Protein AF-0000000079811717 (afdb_homodimer)

Organism: NCBI:txid164759

Radius of gyration: 23.42 Å; Cα contacts (8 Å, |Δi|>4): 630; chains: 2; bounding box: 64×70×61 Å

Secondary structure (DSSP, 8-state):
----SS-HHHHHHHHHHHHHHHHHHHHHHHHHHHHHHHHHH--STTHHHHHHHHHHHHHS-HHHHHHHHHHHHSTTSHHHHHHHHTT----TTSHHHHHHHHHHHTHHHHHHHHHHHHHHH-SHHHHHHHHTT--HHHHIIIIIHHHTHHHHHHHHHHHHHHHHT--HHHHHHH-S-TTTT--HHHHHHHHHHTT-HHHHHHHHHHHHHHHHHHHHHHHHHS-----/----SS-HHHHHHHHHHHHHHHHHHHHHHHHHHHHHHHHHH--STTHHHHHHHHHHHHHS-HHHHHHHHHHHHSTTSHHHHHHHHTT----TTSHHHHHHHHHHHTHHHHHHHHHHHHHHH-SHHHHHHHHTT--HHHHIIIIIHHHTHHHHHHHHHHHHHHHHT--HHHHHHH-S-TTTT--HHHHHHHHHHTT-HHHHHHHHHHHHHHHHHHHHHHHHHS-----

pLDDT: mean 93.41, std 10.0, range [29.84, 98.88]

Solvent-accessible surface area (backbone atoms only — not comparable to full-atom values): 22792 Å² total; per-residue (Å²): 131,86,70,59,64,71,44,71,70,51,53,38,9,47,52,49,28,52,49,47,18,48,55,31,29,56,51,39,56,62,62,30,45,63,52,16,51,45,62,47,67,57,84,55,84,56,48,59,61,52,51,48,60,45,45,39,49,80,54,43,26,40,48,44,54,15,48,53,49,39,50,31,25,28,84,89,13,71,53,12,44,49,31,40,73,71,70,67,42,67,31,63,55,28,52,71,30,40,38,53,52,44,42,57,61,38,36,42,43,30,28,49,39,36,20,51,30,51,46,70,58,54,60,59,67,53,50,55,38,42,75,73,66,45,48,73,67,50,36,41,66,70,44,50,48,64,74,23,41,70,20,50,53,50,11,44,52,46,21,26,48,52,47,51,29,48,41,46,36,40,44,61,31,16,41,78,37,81,77,56,32,25,26,47,38,52,46,38,51,49,25,51,76,70,67,34,53,67,41,24,45,52,56,38,49,49,50,50,55,48,37,50,52,51,52,51,52,50,56,71,62,48,72,74,67,80,123,133,87,70,60,65,71,44,73,69,53,53,39,9,48,52,48,28,53,49,47,17,49,54,31,27,54,51,38,55,62,62,30,44,63,51,16,50,45,62,46,66,59,84,54,85,56,48,60,61,54,51,48,60,44,45,40,49,81,54,43,28,40,46,45,56,14,48,55,49,40,51,30,25,28,83,89,14,70,53,13,45,49,31,40,74,72,68,70,40,68,32,63,56,29,52,68,29,39,37,54,51,45,44,58,59,35,35,42,42,32,27,48,40,35,20,50,30,51,46,68,59,54,60,59,66,53,50,53,39,41,75,74,67,44,48,73,68,50,36,41,64,69,44,50,49,64,74,24,43,68,19,49,53,50,12,44,52,45,23,27,48,51,47,51,30,49,43,48,36,41,44,62,31,15,40,77,37,82,77,55,33,26,27,47,40,52,47,36,51,49,25,50,76,69,67,35,53,67,42,24,45,52,54,38,50,51,50,50,55,49,35,50,52,52,52,53,53,50,57,71,64,48,71,74,68,80,122

InterPro domains:
  IPR000515 ABC transporter type 1, transmembrane domain MetI-like [PF00528] (33-218)
  IPR000515 ABC transporter type 1, transmembrane domain MetI-like [PS50928] (14-218)
  IPR000515 ABC transporter type 1, transmembrane domain MetI-like [cd06261] (14-212)
  IPR011867 Molybdenum transport system permease protein ModB [TIGR02141] (15-223)
  IPR035906 MetI-like superfamily [G3DSA:1.10.3720.10] (4-224)
  IPR035906 MetI-like superfamily [SSF161098] (7-221)

Foldseek 3Di:
DCPDLADPLNVLQAVLLQVLLVVLLVVLLVVLLVVLLCLLDPPDPCSVVVVCQLCVLVPDDLQVLLVVLQVQQDPPHVVVVVCVVVVNHGQFQFSVSLSVSLNSNLRNLQNVLSNVLQNVLDCVQLVVVVVVPADPVRCCVPPRCVSSVLSSVRSSLRSSLVSSQDDNSLCSRNNCDGSGRNHLNNVLVVCVVVVVVSSNCVSVVVNVVVVVVSVVVVVVSPDPPDD/DCPDLADPLNVLQAVLLQVLLVVLLVVLLVVLLVVLLCLLDPPDPCSVVVVCQLCVLVPDDLQVLLVVLQVQQDPPHVVVVVCVVVVNHGQFQFSVSLSVSLNSNLRNLQNVLSSVLQNVLDCVQVVVCVVVPADPVRCCVPPRCVSSVLSSVRSSLRSSLVSSQDDNSLCSRNNCDGSGRNHLNNVLVVCVVVVVVSSNCVSVVVNVVVVVVSVVVVVVSPDPPDD

Sequence (454 aa):
MNTPLIGPDDWAAIWLTLQLASVTTVLLLVLCTPLAWWLAHTRSRWRGPVGAVVALPLVLPPTVIGFYLLVSMGPGGAIGQLTEALGLGRLPFTFPGLVVGSLVYSLPFAVQPLQRAFEALGRRPLEVAATLGASPLDRFFSVALPLARPGFVTAAILSFAHTVGEFGVVLMLGGNIPGVTRVVSVQIYDHVEALEYAQAHWLAGGMVAFSFIVLMLLHWLQPRGGRMNTPLIGPDDWAAIWLTLQLASVTTVLLLVLCTPLAWWLAHTRSRWRGPVGAVVALPLVLPPTVIGFYLLVSMGPGGAIGQLTEALGLGRLPFTFPGLVVGSLVYSLPFAVQPLQRAFEALGRRPLEVAATLGASPLDRFFSVALPLARPGFVTAAILSFAHTVGEFGVVLMLGGNIPGVTRVVSVQIYDHVEALEYAQAHWLAGGMVAFSFIVLMLLHWLQPRGGR

Structure (mmCIF, N/CA/C/O backbone):
data_AF-0000000079811717-model_v1
#
loop_
_entity.id
_entity.type
_entity.pdbx_description
1 polymer 'Molybdenum transport system permease'
#
loop_
_atom_site.group_PDB
_atom_site.id
_atom_site.type_symbol
_atom_site.label_atom_id
_atom_site.label_alt_id
_atom_site.label_comp_id
_atom_site.label_asym_id
_atom_site.label_entity_id
_atom_site.label_seq_id
_atom_site.pdbx_PDB_ins_code
_atom_site.Cartn_x
_atom_site.Cartn_y
_atom_site.Cartn_z
_atom_site.occupancy
_atom_site.B_iso_or_equiv
_atom_site.auth_seq_id
_atom_site.auth_comp_id
_atom_site.auth_asym_id
_atom_site.auth_atom_id
_atom_site.pdbx_PDB_model_num
ATOM 1 N N . MET A 1 1 ? 3.408 -37.969 9.5 1 40.22 1 MET A N 1
ATOM 2 C CA . MET A 1 1 ? 4.754 -37.406 9.586 1 40.22 1 MET A CA 1
ATOM 3 C C . MET A 1 1 ? 4.715 -35.969 10.086 1 40.22 1 MET A C 1
ATOM 5 O O . MET A 1 1 ? 3.875 -35.188 9.656 1 40.22 1 MET A O 1
ATOM 9 N N . ASN A 1 2 ? 5.09 -35.531 11.289 1 49.97 2 ASN A N 1
ATOM 10 C CA . ASN A 1 2 ? 5.062 -34.344 12.133 1 49.97 2 ASN A CA 1
ATOM 11 C C . ASN A 1 2 ? 5.688 -33.156 11.438 1 49.97 2 ASN A C 1
ATOM 13 O O . ASN A 1 2 ? 6.898 -32.938 11.523 1 49.97 2 ASN A O 1
ATOM 17 N N . THR A 1 3 ? 5.23 -32.844 10.25 1 64.38 3 THR A N 1
ATOM 18 C CA . THR A 1 3 ? 5.836 -31.719 9.547 1 64.38 3 THR A CA 1
ATOM 19 C C . THR A 1 3 ? 5.93 -30.5 10.461 1 64.38 3 THR A C 1
ATOM 21 O O . THR A 1 3 ? 4.938 -30.094 11.062 1 64.38 3 THR A O 1
ATOM 24 N N . PRO A 1 4 ? 7.141 -30.234 10.852 1 74.25 4 PRO A N 1
ATOM 25 C CA . PRO A 1 4 ? 7.328 -29.062 11.711 1 74.25 4 PRO A CA 1
ATOM 26 C C . PRO A 1 4 ? 6.527 -27.859 11.25 1 74.25 4 PRO A C 1
ATOM 28 O O . PRO A 1 4 ? 6.301 -27.672 10.047 1 74.25 4 PRO A O 1
ATOM 31 N N . LEU A 1 5 ? 5.98 -27.188 12.195 1 83.06 5 LEU A N 1
ATOM 32 C CA . LEU A 1 5 ? 5.184 -26 11.938 1 83.06 5 LEU A CA 1
ATOM 33 C C . LEU A 1 5 ? 6.012 -24.938 11.211 1 83.06 5 LEU A C 1
ATOM 35 O O . LEU A 1 5 ? 5.5 -24.234 10.344 1 83.06 5 LEU A O 1
ATOM 39 N N . ILE A 1 6 ? 7.293 -24.953 11.477 1 89.56 6 ILE A N 1
ATOM 40 C CA . ILE A 1 6 ? 8.234 -24.094 10.766 1 89.56 6 ILE A CA 1
ATOM 41 C C . ILE A 1 6 ? 9.375 -24.938 10.195 1 89.56 6 ILE A C 1
ATOM 43 O O . ILE A 1 6 ? 10.203 -25.469 10.945 1 89.56 6 ILE A O 1
ATOM 47 N N . GLY A 1 7 ? 9.445 -25.156 8.914 1 92.38 7 GLY A N 1
ATOM 48 C CA . GLY A 1 7 ? 10.445 -25.984 8.25 1 92.38 7 GLY A CA 1
ATOM 49 C C . GLY A 1 7 ? 11.625 -25.188 7.723 1 92.38 7 GLY A C 1
ATOM 50 O O . GLY A 1 7 ? 11.695 -23.969 7.926 1 92.38 7 GLY A O 1
ATOM 51 N N . PRO A 1 8 ? 12.547 -25.844 7.168 1 93.06 8 PRO A N 1
ATOM 52 C CA . PRO A 1 8 ? 13.75 -25.188 6.641 1 93.06 8 PRO A CA 1
ATOM 53 C C . PRO A 1 8 ? 13.43 -24.141 5.586 1 93.06 8 PRO A C 1
ATOM 55 O O . PRO A 1 8 ? 14.07 -23.078 5.551 1 93.06 8 PRO A O 1
ATOM 58 N N . ASP A 1 9 ? 12.477 -24.391 4.734 1 94.88 9 ASP A N 1
ATOM 59 C CA . ASP A 1 9 ? 12.086 -23.438 3.703 1 94.88 9 ASP A CA 1
ATOM 60 C C . ASP A 1 9 ? 11.484 -22.172 4.324 1 94.88 9 ASP A C 1
ATOM 62 O O . ASP A 1 9 ? 11.672 -21.078 3.797 1 94.88 9 ASP A O 1
ATOM 66 N N . ASP A 1 10 ? 10.789 -22.406 5.406 1 96.81 10 ASP A N 1
ATOM 67 C CA . ASP A 1 10 ? 10.211 -21.266 6.117 1 96.81 10 ASP A CA 1
ATOM 68 C C . ASP A 1 10 ? 11.297 -20.391 6.738 1 96.81 10 ASP A C 1
ATOM 70 O O . ASP A 1 10 ? 11.242 -19.156 6.648 1 96.81 10 ASP A O 1
ATOM 74 N N . TRP A 1 11 ? 12.266 -21.031 7.344 1 96.75 11 TRP A N 1
ATOM 75 C CA . TRP A 1 11 ? 13.375 -20.281 7.93 1 96.75 11 TRP A CA 1
ATOM 76 C C . TRP A 1 11 ? 14.156 -19.531 6.855 1 96.75 11 TRP A C 1
ATOM 78 O O . TRP A 1 11 ? 14.594 -18.391 7.074 1 96.75 11 TRP A O 1
ATOM 88 N N . ALA A 1 12 ? 14.359 -20.156 5.723 1 97.56 12 ALA A N 1
ATOM 89 C CA . ALA A 1 12 ? 15.031 -19.516 4.602 1 97.56 12 ALA A CA 1
ATOM 90 C C . ALA A 1 12 ? 14.258 -18.281 4.145 1 97.56 12 ALA A C 1
ATOM 92 O O . ALA A 1 12 ? 14.852 -17.234 3.854 1 97.56 12 ALA A O 1
ATOM 93 N N . ALA A 1 13 ? 12.953 -18.375 4.039 1 97.94 13 ALA A N 1
ATOM 94 C CA . ALA A 1 13 ? 12.109 -17.25 3.637 1 97.94 13 ALA A CA 1
ATOM 95 C C . ALA A 1 13 ? 12.195 -16.109 4.641 1 97.94 13 ALA A C 1
ATOM 97 O O . ALA A 1 13 ? 12.242 -14.938 4.254 1 97.94 13 ALA A O 1
ATOM 98 N N . ILE A 1 14 ? 12.211 -16.469 5.93 1 97.81 14 ILE A N 1
ATOM 99 C CA . ILE A 1 14 ? 12.312 -15.469 6.984 1 97.81 14 ILE A CA 1
ATOM 100 C C . ILE A 1 14 ? 13.648 -14.734 6.863 1 97.81 14 ILE A C 1
ATOM 102 O O . ILE A 1 14 ? 13.68 -13.5 6.859 1 97.81 14 ILE A O 1
ATOM 106 N N . TRP A 1 15 ? 14.68 -15.477 6.707 1 97.94 15 TRP A N 1
ATOM 107 C CA . TRP A 1 15 ? 16.016 -14.883 6.598 1 97.94 15 TRP A CA 1
ATOM 108 C C . TRP A 1 15 ? 16.109 -14 5.359 1 97.94 15 TRP A C 1
ATOM 110 O O . TRP A 1 15 ? 16.656 -12.891 5.422 1 97.94 15 TRP A O 1
ATOM 120 N N . LEU A 1 16 ? 15.648 -14.484 4.25 1 98.19 16 LEU A N 1
ATOM 121 C CA . LEU A 1 16 ? 15.688 -13.727 3.008 1 98.19 16 LEU A CA 1
ATOM 122 C C . LEU A 1 16 ? 14.883 -12.438 3.137 1 98.19 16 LEU A C 1
ATOM 124 O O . LEU A 1 16 ? 15.297 -11.391 2.631 1 98.19 16 LEU A O 1
ATOM 128 N N . THR A 1 17 ? 13.711 -12.484 3.775 1 98.31 17 THR A N 1
ATOM 129 C CA . THR A 1 17 ? 12.883 -11.305 3.992 1 98.31 17 THR A CA 1
ATOM 130 C C . THR A 1 17 ? 13.633 -10.266 4.816 1 98.31 17 THR A C 1
ATOM 132 O O . THR A 1 17 ? 13.633 -9.078 4.473 1 98.31 17 THR A O 1
ATOM 135 N N . LEU A 1 18 ? 14.266 -10.719 5.887 1 98.12 18 LEU A N 1
ATOM 136 C CA . LEU A 1 18 ? 15.016 -9.812 6.742 1 98.12 18 LEU A CA 1
ATOM 137 C C . LEU A 1 18 ? 16.188 -9.203 5.988 1 98.12 18 LEU A C 1
ATOM 139 O O . LEU A 1 18 ? 16.484 -8.016 6.141 1 98.12 18 LEU A O 1
ATOM 143 N N . GLN A 1 19 ? 16.828 -9.977 5.191 1 98.69 19 GLN A N 1
ATOM 144 C CA . GLN A 1 19 ? 17.938 -9.484 4.383 1 98.69 19 GLN A CA 1
ATOM 145 C C . GLN A 1 19 ? 17.469 -8.438 3.373 1 98.69 19 GLN A C 1
ATOM 147 O O . GLN A 1 19 ? 18.078 -7.379 3.234 1 98.69 19 GLN A O 1
ATOM 152 N N . LEU A 1 20 ? 16.422 -8.766 2.684 1 98.56 20 LEU A N 1
ATOM 153 C CA . LEU A 1 20 ? 15.867 -7.855 1.686 1 98.56 20 LEU A CA 1
ATOM 154 C C . LEU A 1 20 ? 15.461 -6.531 2.326 1 98.56 20 LEU A C 1
ATOM 156 O O . LEU A 1 20 ? 15.812 -5.461 1.829 1 98.56 20 LEU A O 1
ATOM 160 N N . ALA A 1 21 ? 14.711 -6.633 3.42 1 98.62 21 ALA A N 1
ATOM 161 C CA . ALA A 1 21 ? 14.219 -5.438 4.098 1 98.62 21 ALA A CA 1
ATOM 162 C C . ALA A 1 21 ? 15.375 -4.594 4.629 1 98.62 21 ALA A C 1
ATOM 164 O O . ALA A 1 21 ? 15.344 -3.365 4.543 1 98.62 21 ALA A O 1
ATOM 165 N N . SER A 1 22 ? 16.391 -5.25 5.184 1 98.75 22 SER A N 1
ATOM 166 C CA . SER A 1 22 ? 17.531 -4.539 5.746 1 98.75 22 SER A CA 1
ATOM 167 C C . SER A 1 22 ? 18.344 -3.85 4.66 1 98.75 22 SER A C 1
ATOM 169 O O . SER A 1 22 ? 18.641 -2.658 4.762 1 98.75 22 SER A O 1
ATOM 171 N N . VAL A 1 23 ? 18.688 -4.594 3.623 1 98.81 23 VAL A N 1
ATOM 172 C CA . VAL A 1 23 ? 19.484 -4.043 2.529 1 98.81 23 VAL A CA 1
ATOM 173 C C . VAL A 1 23 ? 18.719 -2.896 1.865 1 98.81 23 VAL A C 1
ATOM 175 O O . VAL A 1 23 ? 19.297 -1.829 1.621 1 98.81 23 VAL A O 1
ATOM 178 N N . THR A 1 24 ? 17.453 -3.09 1.603 1 98.81 24 THR A N 1
ATOM 179 C CA . THR A 1 24 ? 16.625 -2.066 0.969 1 98.81 24 THR A CA 1
ATOM 180 C C . THR A 1 24 ? 16.562 -0.814 1.837 1 98.81 24 THR A C 1
ATOM 182 O O . THR A 1 24 ? 16.703 0.303 1.338 1 98.81 24 THR A O 1
ATOM 185 N N . THR A 1 25 ? 16.344 -1.007 3.115 1 98.81 25 THR A N 1
ATOM 186 C CA . THR A 1 25 ? 16.219 0.123 4.031 1 98.81 25 THR A CA 1
ATOM 187 C C . THR A 1 25 ? 17.516 0.938 4.062 1 98.81 25 THR A C 1
ATOM 189 O O . THR A 1 25 ? 17.484 2.164 3.936 1 98.81 25 THR A O 1
ATOM 192 N N . VAL A 1 26 ? 18.641 0.298 4.172 1 98.81 26 VAL A N 1
ATOM 193 C CA . VAL A 1 26 ? 19.922 0.982 4.23 1 98.81 26 VAL A CA 1
ATOM 194 C C . VAL A 1 26 ? 20.172 1.746 2.932 1 98.81 26 VAL A C 1
ATOM 196 O O . VAL A 1 26 ? 20.531 2.922 2.955 1 98.81 26 VAL A O 1
ATOM 199 N N . LEU A 1 27 ? 19.906 1.134 1.838 1 98.81 27 LEU A N 1
ATOM 200 C CA . LEU A 1 27 ? 20.125 1.774 0.545 1 98.81 27 LEU A CA 1
ATOM 201 C C . LEU A 1 27 ? 19.172 2.953 0.358 1 98.81 27 LEU A C 1
ATOM 203 O O . LEU A 1 27 ? 19.562 3.992 -0.177 1 98.81 27 LEU A O 1
ATOM 207 N N . LEU A 1 28 ? 17.953 2.793 0.777 1 98.88 28 LEU A N 1
ATOM 208 C CA . LEU A 1 28 ? 16.984 3.879 0.669 1 98.88 28 LEU A CA 1
ATOM 209 C C . LEU A 1 28 ? 17.422 5.078 1.504 1 98.88 28 LEU A C 1
ATOM 211 O O . LEU A 1 28 ? 17.328 6.223 1.052 1 98.88 28 LEU A O 1
ATOM 215 N N . LEU A 1 29 ? 17.844 4.809 2.732 1 98.62 29 LEU A N 1
ATOM 216 C CA . LEU A 1 29 ? 18.266 5.91 3.59 1 98.62 29 LEU A CA 1
ATOM 217 C C . LEU A 1 29 ? 19.422 6.68 2.961 1 98.62 29 LEU A C 1
ATOM 219 O O . LEU A 1 29 ? 19.453 7.91 3.014 1 98.62 29 LEU A O 1
ATOM 223 N N . VAL A 1 30 ? 20.297 6.004 2.322 1 98.31 30 VAL A N 1
ATOM 224 C CA . VAL A 1 30 ? 21.469 6.629 1.705 1 98.31 30 VAL A CA 1
ATOM 225 C C . VAL A 1 30 ? 21.047 7.367 0.436 1 98.31 30 VAL A C 1
ATOM 227 O O . VAL A 1 30 ? 21.391 8.539 0.249 1 98.31 30 VAL A O 1
ATOM 230 N N . LEU A 1 31 ? 20.266 6.773 -0.381 1 98.31 31 LEU A N 1
ATOM 231 C CA . LEU A 1 31 ? 19.922 7.316 -1.692 1 98.31 31 LEU A CA 1
ATOM 232 C C . LEU A 1 31 ? 18.875 8.414 -1.571 1 98.31 31 LEU A C 1
ATOM 234 O O . LEU A 1 31 ? 18.891 9.383 -2.336 1 98.31 31 LEU A O 1
ATOM 238 N N . CYS A 1 32 ? 18 8.258 -0.639 1 98.62 32 CYS A N 1
ATOM 239 C CA . CYS A 1 32 ? 16.859 9.164 -0.56 1 98.62 32 CYS A CA 1
ATOM 240 C C . CYS A 1 32 ? 17.203 10.398 0.265 1 98.62 32 CYS A C 1
ATOM 242 O O . CYS A 1 32 ? 16.484 11.406 0.214 1 98.62 32 CYS A O 1
ATOM 244 N N . THR A 1 33 ? 18.297 10.352 1.049 1 98.31 33 THR A N 1
ATOM 245 C CA . THR A 1 33 ? 18.656 11.484 1.893 1 98.31 33 THR A CA 1
ATOM 246 C C . THR A 1 33 ? 18.969 12.719 1.044 1 98.31 33 THR A C 1
ATOM 248 O O . THR A 1 33 ? 18.375 13.781 1.245 1 98.31 33 THR A O 1
ATOM 251 N N . PRO A 1 34 ? 19.875 12.617 0.034 1 97.25 34 PRO A N 1
ATOM 252 C CA . PRO A 1 34 ? 20.109 13.812 -0.785 1 97.25 34 PRO A CA 1
ATOM 253 C C . PRO A 1 34 ? 18.875 14.258 -1.547 1 97.25 34 PRO A C 1
ATOM 255 O O . PRO A 1 34 ? 18.656 15.453 -1.736 1 97.25 34 PRO A O 1
ATOM 258 N N . LEU A 1 35 ? 18.094 13.328 -1.995 1 98.31 35 LEU A N 1
ATOM 259 C CA . LEU A 1 35 ? 16.859 13.656 -2.719 1 98.31 35 LEU A CA 1
ATOM 260 C C . LEU A 1 35 ? 15.875 14.383 -1.812 1 98.31 35 LEU A C 1
ATOM 262 O O . LEU A 1 35 ? 15.289 15.391 -2.209 1 98.31 35 LEU A O 1
ATOM 266 N N . ALA A 1 36 ? 15.68 13.828 -0.646 1 98.44 36 ALA A N 1
ATOM 267 C CA . ALA A 1 36 ? 14.781 14.453 0.321 1 98.44 36 ALA A CA 1
ATOM 268 C C . ALA A 1 36 ? 15.266 15.852 0.696 1 98.44 36 ALA A C 1
ATOM 270 O O . ALA A 1 36 ? 14.461 16.766 0.853 1 98.44 36 ALA A O 1
ATOM 271 N N . TRP A 1 37 ? 16.562 15.984 0.889 1 97.31 37 TRP A N 1
ATOM 272 C CA . TRP A 1 37 ? 17.172 17.281 1.171 1 97.31 37 TRP A CA 1
ATOM 273 C C . TRP A 1 37 ? 16.875 18.281 0.049 1 97.31 37 TRP A C 1
ATOM 275 O O . TRP A 1 37 ? 16.453 19.406 0.304 1 97.31 37 TRP A O 1
ATOM 285 N N . TRP A 1 38 ? 17.094 17.828 -1.147 1 97.19 38 TRP A N 1
ATOM 286 C CA . TRP A 1 38 ? 16.844 18.656 -2.314 1 97.19 38 TRP A CA 1
ATOM 287 C C . TRP A 1 38 ? 15.375 19.047 -2.4 1 97.19 38 TRP A C 1
ATOM 289 O O . TRP A 1 38 ? 15.047 20.234 -2.602 1 97.19 38 TRP A O 1
ATOM 299 N N . LEU A 1 39 ? 14.5 18.156 -2.197 1 97.31 39 LEU A N 1
ATOM 300 C CA . LEU A 1 39 ? 13.07 18.422 -2.273 1 97.31 39 LEU A CA 1
ATOM 301 C C . LEU A 1 39 ? 12.625 19.359 -1.163 1 97.31 39 LEU A C 1
ATOM 303 O O . LEU A 1 39 ? 11.688 20.141 -1.345 1 97.31 39 LEU A O 1
ATOM 307 N N . ALA A 1 40 ? 13.273 19.297 -0.079 1 96.5 40 ALA A N 1
ATOM 308 C CA . ALA A 1 40 ? 12.906 20.125 1.072 1 96.5 40 ALA A CA 1
ATOM 309 C C . ALA A 1 40 ? 13.32 21.578 0.869 1 96.5 40 ALA A C 1
ATOM 311 O O . ALA A 1 40 ? 12.727 22.484 1.449 1 96.5 40 ALA A O 1
ATOM 312 N N . HIS A 1 41 ? 14.352 21.812 -0.01 1 94.19 41 HIS A N 1
ATOM 313 C CA . HIS A 1 41 ? 14.938 23.141 0.006 1 94.19 41 HIS A CA 1
ATOM 314 C C . HIS A 1 41 ? 14.945 23.766 -1.389 1 94.19 41 HIS A C 1
ATOM 316 O O . HIS A 1 41 ? 15.164 24.969 -1.539 1 94.19 41 HIS A O 1
ATOM 322 N N . THR A 1 42 ? 14.633 22.953 -2.354 1 95.38 42 THR A N 1
ATOM 323 C CA . THR A 1 42 ? 14.797 23.453 -3.717 1 95.38 42 THR A CA 1
ATOM 324 C C . THR A 1 42 ? 13.68 24.422 -4.078 1 95.38 42 THR A C 1
ATOM 326 O O . THR A 1 42 ? 12.555 24.281 -3.605 1 95.38 42 THR A O 1
ATOM 329 N N . ARG A 1 43 ? 13.977 25.406 -4.902 1 94.06 43 ARG A N 1
ATOM 330 C CA . ARG A 1 43 ? 13.016 26.328 -5.492 1 94.06 43 ARG A CA 1
ATOM 331 C C . ARG A 1 43 ? 12.805 26.031 -6.973 1 94.06 43 ARG A C 1
ATOM 333 O O . ARG A 1 43 ? 12.141 26.781 -7.68 1 94.06 43 ARG A O 1
ATOM 340 N N . SER A 1 44 ? 13.359 25 -7.336 1 96.25 44 SER A N 1
ATOM 341 C CA . SER A 1 44 ? 13.297 24.609 -8.742 1 96.25 44 SER A CA 1
ATOM 342 C C . SER A 1 44 ? 11.875 24.219 -9.141 1 96.25 44 SER A C 1
ATOM 344 O O . SER A 1 44 ? 11.117 23.688 -8.336 1 96.25 44 SER A O 1
ATOM 346 N N . ARG A 1 45 ? 11.539 24.5 -10.375 1 95.81 45 ARG A N 1
ATOM 347 C CA . ARG A 1 45 ? 10.25 24.109 -10.922 1 95.81 45 ARG A CA 1
ATOM 348 C C . ARG A 1 45 ? 10.133 22.594 -10.992 1 95.81 45 ARG A C 1
ATOM 350 O O . ARG A 1 45 ? 9.031 22.047 -11.141 1 95.81 45 ARG A O 1
ATOM 357 N N . TRP A 1 46 ? 11.188 21.828 -10.797 1 96.44 46 TRP A N 1
ATOM 358 C CA . TRP A 1 46 ? 11.203 20.375 -10.898 1 96.44 46 TRP A CA 1
ATOM 359 C C . TRP A 1 46 ? 10.789 19.734 -9.578 1 96.44 46 TRP A C 1
ATOM 361 O O . TRP A 1 46 ? 10.633 18.5 -9.5 1 96.44 46 TRP A O 1
ATOM 371 N N . ARG A 1 47 ? 10.602 20.484 -8.594 1 96.25 47 ARG A N 1
ATOM 372 C CA . ARG A 1 47 ? 10.203 19.969 -7.297 1 96.25 47 ARG A CA 1
ATOM 373 C C . ARG A 1 47 ? 8.906 19.172 -7.402 1 96.25 47 ARG A C 1
ATOM 375 O O . ARG A 1 47 ? 8.812 18.047 -6.887 1 96.25 47 ARG A O 1
ATOM 382 N N . GLY A 1 48 ? 7.965 19.734 -8.117 1 92.31 48 GLY A N 1
ATOM 383 C CA . GLY A 1 48 ? 6.676 19.094 -8.305 1 92.31 48 GLY A CA 1
ATOM 384 C C . GLY A 1 48 ? 6.766 17.766 -9.031 1 92.31 48 GLY A C 1
ATOM 385 O O . GLY A 1 48 ? 6.43 16.719 -8.469 1 92.31 48 GLY A O 1
ATOM 386 N N . PRO A 1 49 ? 7.301 17.797 -10.227 1 93.62 49 PRO A N 1
ATOM 387 C CA . PRO A 1 49 ? 7.434 16.562 -11.016 1 93.62 49 PRO A CA 1
ATOM 388 C C . PRO A 1 49 ? 8.234 15.484 -10.289 1 93.62 49 PRO A C 1
ATOM 390 O O . PRO A 1 49 ? 7.848 14.312 -10.297 1 93.62 49 PRO A O 1
ATOM 393 N N . VAL A 1 50 ? 9.289 15.805 -9.672 1 96.44 50 VAL A N 1
ATOM 394 C CA . VAL A 1 50 ? 10.102 14.828 -8.953 1 96.44 50 VAL A CA 1
ATOM 395 C C . VAL A 1 50 ? 9.328 14.281 -7.758 1 96.44 50 VAL A C 1
ATOM 397 O O . VAL A 1 50 ? 9.344 13.078 -7.496 1 96.44 50 VAL A O 1
ATOM 400 N N . GLY A 1 51 ? 8.656 15.164 -7.082 1 94.12 51 GLY A N 1
ATOM 401 C CA . GLY A 1 51 ? 7.785 14.719 -6.004 1 94.12 51 GLY A CA 1
ATOM 402 C C . GLY A 1 51 ? 6.719 13.742 -6.457 1 94.12 51 GLY A C 1
ATOM 403 O O . GLY A 1 51 ? 6.43 12.766 -5.762 1 94.12 51 GLY A O 1
ATOM 404 N N . ALA A 1 52 ? 6.188 13.992 -7.621 1 89.94 52 ALA A N 1
ATOM 405 C CA . ALA A 1 52 ? 5.156 13.125 -8.188 1 89.94 52 ALA A CA 1
ATOM 406 C C . ALA A 1 52 ? 5.715 11.742 -8.5 1 89.94 52 ALA A C 1
ATOM 408 O O . ALA A 1 52 ? 5.059 10.727 -8.242 1 89.94 52 ALA A O 1
ATOM 409 N N . VAL A 1 53 ? 6.879 11.688 -9.023 1 93.31 53 VAL A N 1
ATOM 410 C CA . VAL A 1 53 ? 7.516 10.422 -9.352 1 93.31 53 VAL A CA 1
ATOM 411 C C . VAL A 1 53 ? 7.766 9.617 -8.07 1 93.31 53 VAL A C 1
ATOM 413 O O . VAL A 1 53 ? 7.539 8.406 -8.039 1 93.31 53 VAL A O 1
ATOM 416 N N . VAL A 1 54 ? 8.164 10.297 -7.031 1 95.31 54 VAL A N 1
ATOM 417 C CA . VAL A 1 54 ? 8.422 9.656 -5.742 1 95.31 54 VAL A CA 1
ATOM 418 C C . VAL A 1 54 ? 7.125 9.062 -5.195 1 95.31 54 VAL A C 1
ATOM 420 O O . VAL A 1 54 ? 7.129 7.984 -4.594 1 95.31 54 VAL A O 1
ATOM 423 N N . ALA A 1 55 ? 6.02 9.672 -5.504 1 91.56 55 ALA A N 1
ATOM 424 C CA . ALA A 1 55 ? 4.73 9.273 -4.941 1 91.56 55 ALA A CA 1
ATOM 425 C C . ALA A 1 55 ? 4.047 8.234 -5.824 1 91.56 55 ALA A C 1
ATOM 427 O O . ALA A 1 55 ? 3.068 7.605 -5.41 1 91.56 55 ALA A O 1
ATOM 428 N N . LEU A 1 56 ? 4.539 7.969 -6.965 1 91.31 56 LEU A N 1
ATOM 429 C CA . LEU A 1 56 ? 3.908 7.113 -7.965 1 91.31 56 LEU A CA 1
ATOM 430 C C . LEU A 1 56 ? 3.656 5.715 -7.406 1 91.31 56 LEU A C 1
ATOM 432 O O . LEU A 1 56 ? 2.6 5.129 -7.648 1 91.31 56 LEU A O 1
ATOM 436 N N . PRO A 1 57 ? 4.582 5.137 -6.664 1 93.62 57 PRO A N 1
ATOM 437 C CA . PRO A 1 57 ? 4.375 3.777 -6.156 1 93.62 57 PRO A CA 1
ATOM 438 C C . PRO A 1 57 ? 3.164 3.676 -5.23 1 93.62 57 PRO A C 1
ATOM 440 O O . PRO A 1 57 ? 2.611 2.588 -5.043 1 93.62 57 PRO A O 1
ATOM 443 N N . LEU A 1 58 ? 2.762 4.812 -4.66 1 89.94 58 LEU A N 1
ATOM 444 C CA . LEU A 1 58 ? 1.608 4.809 -3.766 1 89.94 58 LEU A CA 1
ATOM 445 C C . LEU A 1 58 ? 0.321 4.547 -4.543 1 89.94 58 LEU A C 1
ATOM 447 O O . LEU A 1 58 ? -0.667 4.078 -3.973 1 89.94 58 LEU A O 1
ATOM 451 N N . VAL A 1 59 ? 0.322 4.871 -5.812 1 88.81 59 VAL A N 1
ATOM 452 C CA . VAL A 1 59 ? -0.919 4.82 -6.578 1 88.81 59 VAL A CA 1
ATOM 453 C C . VAL A 1 59 ? -0.833 3.715 -7.629 1 88.81 59 VAL A C 1
ATOM 455 O O . VAL A 1 59 ? -1.855 3.178 -8.062 1 88.81 59 VAL A O 1
ATOM 458 N N . LEU A 1 60 ? 0.355 3.355 -7.969 1 93.44 60 LEU A N 1
ATOM 459 C CA . LEU A 1 60 ? 0.548 2.33 -8.984 1 93.44 60 LEU A CA 1
ATOM 460 C C . LEU A 1 60 ? 0.372 0.936 -8.398 1 93.44 60 LEU A C 1
ATOM 462 O O . LEU A 1 60 ? 0.946 0.624 -7.348 1 93.44 60 LEU A O 1
ATOM 466 N N . PRO A 1 61 ? -0.426 0.091 -9.07 1 94.44 61 PRO A N 1
ATOM 467 C CA . PRO A 1 61 ? -0.491 -1.302 -8.625 1 94.44 61 PRO A CA 1
ATOM 468 C C . PRO A 1 61 ? 0.879 -1.974 -8.586 1 94.44 61 PRO A C 1
ATOM 470 O O . PRO A 1 61 ? 1.714 -1.732 -9.461 1 94.44 61 PRO A O 1
ATOM 473 N N . PRO A 1 62 ? 1.068 -2.777 -7.582 1 96.06 62 PRO A N 1
ATOM 474 C CA . PRO A 1 62 ? 2.354 -3.473 -7.484 1 96.06 62 PRO A CA 1
ATOM 475 C C . PRO A 1 62 ? 2.658 -4.324 -8.719 1 96.06 62 PRO A C 1
ATOM 477 O O . PRO A 1 62 ? 3.818 -4.445 -9.117 1 96.06 62 PRO A O 1
ATOM 480 N N . THR A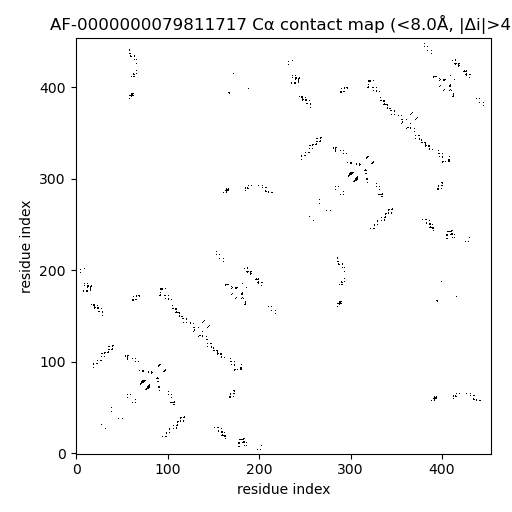 1 63 ? 1.666 -4.883 -9.297 1 96.38 63 THR A N 1
ATOM 481 C CA . THR A 1 63 ? 1.869 -5.738 -10.461 1 96.38 63 THR A CA 1
ATOM 482 C C . THR A 1 63 ? 2.33 -4.918 -11.664 1 96.38 63 THR A C 1
ATOM 484 O O . THR A 1 63 ? 3.094 -5.41 -12.5 1 96.38 63 THR A O 1
ATOM 487 N N . VAL A 1 64 ? 1.874 -3.686 -11.734 1 97.19 64 VAL A N 1
ATOM 488 C CA . VAL A 1 64 ? 2.309 -2.797 -12.805 1 97.19 64 VAL A CA 1
ATOM 489 C C . VAL A 1 64 ? 3.773 -2.42 -12.602 1 97.19 64 VAL A C 1
ATOM 491 O O . VAL A 1 64 ? 4.574 -2.482 -13.539 1 97.19 64 VAL A O 1
ATOM 494 N N . ILE A 1 65 ? 4.117 -2.082 -11.398 1 97 65 ILE A N 1
ATOM 495 C CA . ILE A 1 65 ? 5.504 -1.763 -11.07 1 97 65 ILE A CA 1
ATOM 496 C C . ILE A 1 65 ? 6.395 -2.973 -11.352 1 97 65 ILE A C 1
ATOM 498 O O . ILE A 1 65 ? 7.426 -2.85 -12.016 1 97 65 ILE A O 1
ATOM 502 N N . GLY A 1 66 ? 5.969 -4.098 -10.906 1 97.38 66 GLY A N 1
ATOM 503 C CA . GLY A 1 66 ? 6.727 -5.32 -11.133 1 97.38 66 GLY A CA 1
ATOM 504 C C . GLY A 1 66 ? 6.926 -5.629 -12.602 1 97.38 66 GLY A C 1
ATOM 505 O O . GLY A 1 66 ? 8.016 -6.02 -13.016 1 97.38 66 GLY A O 1
ATOM 506 N N . PHE A 1 67 ? 5.93 -5.438 -13.391 1 97.56 67 PHE A N 1
ATOM 507 C CA . PHE A 1 67 ? 5.988 -5.746 -14.82 1 97.56 67 PHE A CA 1
ATOM 508 C C . PHE A 1 67 ? 6.988 -4.844 -15.523 1 97.56 67 PHE A C 1
ATOM 510 O O . PHE A 1 67 ? 7.848 -5.324 -16.266 1 97.56 67 PHE A O 1
ATOM 517 N N . TYR A 1 68 ? 6.898 -3.605 -15.312 1 96.75 68 TYR A N 1
ATOM 518 C CA . TYR A 1 68 ? 7.766 -2.688 -16.047 1 96.75 68 TYR A CA 1
ATOM 519 C C . TYR A 1 68 ? 9.211 -2.822 -15.578 1 96.75 68 TYR A C 1
ATOM 521 O O . TYR A 1 68 ? 10.141 -2.652 -16.375 1 96.75 68 TYR A O 1
ATOM 529 N N . LEU A 1 69 ? 9.398 -3.129 -14.352 1 97 69 LEU A N 1
ATOM 530 C CA . LEU A 1 69 ? 10.758 -3.418 -13.898 1 97 69 LEU A CA 1
ATOM 531 C C . LEU A 1 69 ? 11.281 -4.699 -14.547 1 97 69 LEU A C 1
ATOM 533 O O . LEU A 1 69 ? 12.445 -4.766 -14.938 1 97 69 LEU A O 1
ATOM 537 N N . LEU A 1 70 ? 10.398 -5.711 -14.602 1 96.5 70 LEU A N 1
ATOM 538 C CA . LEU A 1 70 ? 10.773 -6.969 -15.234 1 96.5 70 LEU A CA 1
ATOM 539 C C . LEU A 1 70 ? 11.227 -6.742 -16.672 1 96.5 70 LEU A C 1
ATOM 541 O O . LEU A 1 70 ? 12.289 -7.227 -17.078 1 96.5 70 LEU A O 1
ATOM 545 N N . VAL A 1 71 ? 10.508 -5.973 -17.391 1 95.19 71 VAL A N 1
ATOM 546 C CA . VAL A 1 71 ? 10.805 -5.734 -18.797 1 95.19 71 VAL A CA 1
ATOM 547 C C . VAL A 1 71 ? 12.039 -4.844 -18.922 1 95.19 71 VAL A C 1
ATOM 549 O O . VAL A 1 71 ? 12.898 -5.078 -19.781 1 95.19 71 VAL A O 1
ATOM 552 N N . SER A 1 72 ? 12.195 -3.857 -18.078 1 95.81 72 SER A N 1
ATOM 553 C CA . SER A 1 72 ? 13.328 -2.934 -18.156 1 95.81 72 SER A CA 1
ATOM 554 C C . SER A 1 72 ? 14.625 -3.617 -17.75 1 95.81 72 SER A C 1
ATOM 556 O O . SER A 1 72 ? 15.703 -3.268 -18.25 1 95.81 72 SER A O 1
ATOM 558 N N . MET A 1 73 ? 14.531 -4.559 -16.906 1 96.06 73 MET A N 1
ATOM 559 C CA . MET A 1 73 ? 15.711 -5.242 -16.391 1 96.06 73 MET A CA 1
ATOM 560 C C . MET A 1 73 ? 16.016 -6.496 -17.203 1 96.06 73 MET A C 1
ATOM 562 O O . MET A 1 73 ? 17.016 -7.168 -16.969 1 96.06 73 MET A O 1
ATOM 566 N N . GLY A 1 74 ? 15.148 -6.824 -18.109 1 92.44 74 GLY A N 1
ATOM 567 C CA . GLY A 1 74 ? 15.344 -7.961 -19 1 92.44 74 GLY A CA 1
ATOM 568 C C . GLY A 1 74 ? 16.344 -7.691 -20.109 1 92.44 74 GLY A C 1
ATOM 569 O O . GLY A 1 74 ? 16.938 -6.613 -20.156 1 92.44 74 GLY A O 1
ATOM 570 N N . PRO A 1 75 ? 16.547 -8.633 -20.953 1 88.75 75 PRO A N 1
ATOM 571 C CA . PRO A 1 75 ? 17.562 -8.523 -22 1 88.75 75 PRO A CA 1
ATOM 572 C C . PRO A 1 75 ? 17.297 -7.371 -22.969 1 88.75 75 PRO A C 1
ATOM 574 O O . PRO A 1 75 ? 18.234 -6.766 -23.484 1 88.75 75 PRO A O 1
ATOM 577 N N . GLY A 1 76 ? 16.172 -7.07 -23.25 1 89.56 76 GLY A N 1
ATOM 578 C CA . GLY A 1 76 ? 15.82 -6.004 -24.172 1 89.56 76 GLY A CA 1
ATOM 579 C C . GLY A 1 76 ? 15.641 -4.66 -23.5 1 89.56 76 GLY A C 1
ATOM 580 O O . GLY A 1 76 ? 15.453 -3.639 -24.156 1 89.56 76 GLY A O 1
ATOM 581 N N . GLY A 1 77 ? 15.789 -4.637 -22.219 1 92.94 77 GLY A N 1
ATOM 582 C CA . GLY A 1 77 ? 15.516 -3.414 -21.484 1 92.94 77 GLY A CA 1
ATOM 583 C C . GLY A 1 77 ? 16.766 -2.59 -21.219 1 92.94 77 GLY A C 1
ATOM 584 O O . GLY A 1 77 ? 17.875 -3.111 -21.25 1 92.94 77 GLY A O 1
ATOM 585 N N . ALA A 1 78 ? 16.609 -1.335 -20.984 1 92.88 78 ALA A N 1
ATOM 586 C CA . ALA A 1 78 ? 17.703 -0.395 -20.766 1 92.88 78 ALA A CA 1
ATOM 587 C C . ALA A 1 78 ? 18.516 -0.763 -19.531 1 92.88 78 ALA A C 1
ATOM 589 O O . ALA A 1 78 ? 19.75 -0.774 -19.562 1 92.88 78 ALA A O 1
ATOM 590 N N . ILE A 1 79 ? 17.891 -1.142 -18.516 1 92.81 79 ILE A N 1
ATOM 591 C CA . ILE A 1 79 ? 18.562 -1.473 -17.266 1 92.81 79 ILE A CA 1
ATOM 592 C C . ILE A 1 79 ? 19.297 -2.809 -17.406 1 92.81 79 ILE A C 1
ATOM 594 O O . ILE A 1 79 ? 20.422 -2.963 -16.953 1 92.81 79 ILE A O 1
ATOM 598 N N . GLY A 1 80 ? 18.594 -3.736 -18.062 1 92.69 80 GLY A N 1
ATOM 599 C CA . GLY A 1 80 ? 19.219 -5.027 -18.297 1 92.69 80 GLY A CA 1
ATOM 600 C C . GLY A 1 80 ? 20.484 -4.938 -19.125 1 92.69 80 GLY A C 1
ATOM 601 O O . GLY A 1 80 ? 21.5 -5.574 -18.797 1 92.69 80 GLY A O 1
ATOM 602 N N . GLN A 1 81 ? 20.422 -4.137 -20.125 1 93.25 81 GLN A N 1
ATOM 603 C CA . GLN A 1 81 ? 21.594 -3.947 -20.969 1 93.25 81 GLN A CA 1
ATOM 604 C C . GLN A 1 81 ? 22.734 -3.273 -20.203 1 93.25 81 GLN A C 1
ATOM 606 O O . GLN A 1 81 ? 23.891 -3.637 -20.359 1 93.25 81 GLN A O 1
ATOM 611 N N . LEU A 1 82 ? 22.375 -2.387 -19.391 1 92.44 82 LEU A N 1
ATOM 612 C CA . LEU A 1 82 ? 23.359 -1.686 -18.578 1 92.44 82 LEU A CA 1
ATOM 613 C C . LEU A 1 82 ? 24.031 -2.633 -17.578 1 92.44 82 LEU A C 1
ATOM 615 O O . LEU A 1 82 ? 25.25 -2.639 -17.438 1 92.44 82 LEU A O 1
ATOM 619 N N . THR A 1 83 ? 23.234 -3.396 -16.922 1 92.25 83 THR A N 1
ATOM 620 C CA . THR A 1 83 ? 23.781 -4.309 -15.922 1 92.25 83 THR A CA 1
ATOM 621 C C . THR A 1 83 ? 24.625 -5.391 -16.578 1 92.25 83 THR A C 1
ATOM 623 O O . THR A 1 83 ? 25.641 -5.812 -16.031 1 92.25 83 THR A O 1
ATOM 626 N N . GLU A 1 84 ? 24.203 -5.828 -17.672 1 91.25 84 GLU A N 1
ATOM 627 C CA . GLU A 1 84 ? 25 -6.797 -18.422 1 91.25 84 GLU A CA 1
ATOM 628 C C . GLU A 1 84 ? 26.328 -6.199 -18.844 1 91.25 84 GLU A C 1
ATOM 630 O O . GLU A 1 84 ? 27.375 -6.859 -18.75 1 91.25 84 GLU A O 1
ATOM 635 N N . ALA A 1 85 ? 26.297 -5.008 -19.328 1 93.25 85 ALA A N 1
ATOM 636 C CA . ALA A 1 85 ? 27.516 -4.324 -19.766 1 93.25 85 ALA A CA 1
ATOM 637 C C . ALA A 1 85 ? 28.484 -4.137 -18.609 1 93.25 85 ALA A C 1
ATOM 639 O O . ALA A 1 85 ? 29.703 -4.168 -18.797 1 93.25 85 ALA A O 1
ATOM 640 N N . LEU A 1 86 ? 27.953 -4.02 -17.5 1 93.31 86 LEU A N 1
ATOM 641 C CA . LEU A 1 86 ? 28.781 -3.807 -16.312 1 93.31 86 LEU A CA 1
ATOM 642 C C . LEU A 1 86 ? 29.219 -5.137 -15.711 1 93.31 86 LEU A C 1
ATOM 644 O O . LEU A 1 86 ? 29.906 -5.16 -14.688 1 93.31 86 LEU A O 1
ATOM 648 N N . GLY A 1 87 ? 28.734 -6.219 -16.203 1 91.06 87 GLY A N 1
ATOM 649 C CA . GLY A 1 87 ? 29.125 -7.551 -15.766 1 91.06 87 GLY A CA 1
ATOM 650 C C . GLY A 1 87 ? 28.312 -8.047 -14.586 1 91.06 87 GLY A C 1
ATOM 651 O O . GLY A 1 87 ? 28.688 -9.016 -13.93 1 91.06 87 GLY A O 1
ATOM 652 N N . LEU A 1 88 ? 27.203 -7.445 -14.344 1 89.75 88 LEU A N 1
ATOM 653 C CA . LEU A 1 88 ? 26.375 -7.797 -13.195 1 89.75 88 LEU A CA 1
ATOM 654 C C . LEU A 1 88 ? 25.312 -8.812 -13.578 1 89.75 88 LEU A C 1
ATOM 656 O O . LEU A 1 88 ? 24.656 -9.391 -12.711 1 89.75 88 LEU A O 1
ATOM 660 N N . GLY A 1 89 ? 25.188 -9.055 -14.875 1 90.44 89 GLY A N 1
ATOM 661 C CA . GLY A 1 89 ? 24.188 -9.984 -15.359 1 90.44 89 GLY A CA 1
ATOM 662 C C . GLY A 1 89 ? 22.781 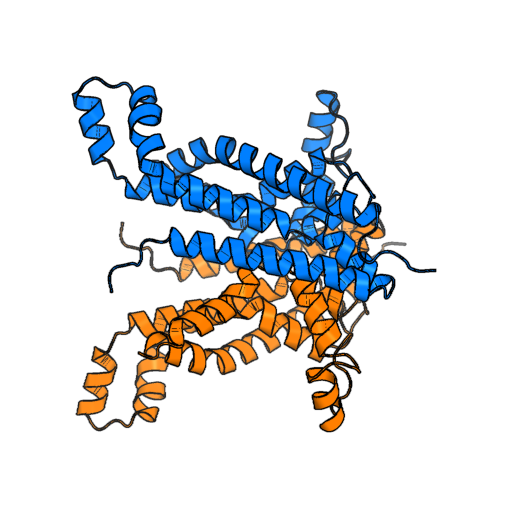-9.414 -15.312 1 90.44 89 GLY A C 1
ATOM 663 O O . GLY A 1 89 ? 22.594 -8.203 -15.188 1 90.44 89 GLY A O 1
ATOM 664 N N . ARG A 1 90 ? 21.844 -10.398 -15.539 1 90.81 90 ARG A N 1
ATOM 665 C CA . ARG A 1 90 ? 20.438 -9.977 -15.523 1 90.81 90 ARG A CA 1
ATOM 666 C C . ARG A 1 90 ? 19.875 -10.008 -14.109 1 90.81 90 ARG A C 1
ATOM 668 O O . ARG A 1 90 ? 20.188 -10.906 -13.328 1 90.81 90 ARG A O 1
ATOM 675 N N . LEU A 1 91 ? 19 -9.109 -13.836 1 94.38 91 LEU A N 1
ATOM 676 C CA . LEU A 1 91 ? 18.578 -8.867 -12.461 1 94.38 91 LEU A CA 1
ATOM 677 C C . LEU A 1 91 ? 17.297 -9.633 -12.141 1 94.38 91 LEU A C 1
ATOM 679 O O . LEU A 1 91 ? 17.109 -10.109 -11.016 1 94.38 91 LEU A O 1
ATOM 683 N N . PRO A 1 92 ? 16.391 -9.898 -13.102 1 94.38 92 PRO A N 1
ATOM 684 C CA . PRO A 1 92 ? 15.172 -10.633 -12.758 1 94.38 92 PRO A CA 1
ATOM 685 C C . PRO A 1 92 ? 15.461 -12.023 -12.195 1 94.38 92 PRO A C 1
ATOM 687 O O . PRO A 1 92 ? 16.406 -12.688 -12.633 1 94.38 92 PRO A O 1
ATOM 690 N N . PHE A 1 93 ? 14.711 -12.375 -11.125 1 95.88 93 PHE A N 1
ATOM 691 C CA . PHE A 1 93 ? 14.75 -13.688 -10.484 1 95.88 93 PHE A CA 1
ATOM 692 C C . PHE A 1 93 ? 16 -13.836 -9.633 1 95.88 93 PHE A C 1
ATOM 694 O O . PHE A 1 93 ? 16.438 -14.961 -9.352 1 95.88 93 PHE A O 1
ATOM 701 N N . THR A 1 94 ? 16.578 -12.711 -9.336 1 96.94 94 THR A N 1
ATOM 702 C CA . THR A 1 94 ? 17.719 -12.695 -8.43 1 96.94 94 THR A CA 1
ATOM 703 C C . THR A 1 94 ? 17.438 -11.805 -7.219 1 96.94 94 THR A C 1
ATOM 705 O O . THR A 1 94 ? 16.516 -10.992 -7.242 1 96.94 94 THR A O 1
ATOM 708 N N . PHE A 1 95 ? 18.25 -12.016 -6.195 1 97.69 95 PHE A N 1
ATOM 709 C CA . PHE A 1 95 ? 18.109 -11.195 -4.992 1 97.69 95 PHE A CA 1
ATOM 710 C C . PHE A 1 95 ? 18.375 -9.727 -5.301 1 97.69 95 PHE A C 1
ATOM 712 O O . PHE A 1 95 ? 17.609 -8.859 -4.906 1 97.69 95 PHE A O 1
ATOM 719 N N . PRO A 1 96 ? 19.391 -9.344 -6.086 1 97 96 PRO A N 1
ATOM 720 C CA . PRO A 1 96 ? 19.594 -7.93 -6.418 1 97 96 PRO A CA 1
ATOM 721 C C . PRO A 1 96 ? 18.406 -7.336 -7.188 1 97 96 PRO A C 1
ATOM 723 O O . PRO A 1 96 ? 18.094 -6.156 -7.027 1 97 96 PRO A O 1
ATOM 726 N N . GLY A 1 97 ? 17.844 -8.203 -8.062 1 96.69 97 GLY A N 1
ATOM 727 C CA . GLY A 1 97 ? 16.656 -7.75 -8.742 1 96.69 97 GLY A CA 1
ATOM 728 C C . GLY A 1 97 ? 15.523 -7.395 -7.797 1 96.69 97 GLY A C 1
ATOM 729 O O . GLY A 1 97 ? 14.812 -6.406 -8.008 1 96.69 97 GLY A O 1
ATOM 730 N N . LEU A 1 98 ? 15.367 -8.141 -6.707 1 97.75 98 LEU A N 1
ATOM 731 C CA . LEU A 1 98 ? 14.367 -7.852 -5.68 1 97.75 98 LEU A CA 1
ATOM 732 C C . LEU A 1 98 ? 14.68 -6.539 -4.973 1 97.75 98 LEU A C 1
ATOM 734 O O . LEU A 1 98 ? 13.773 -5.773 -4.641 1 97.75 98 LEU A O 1
ATOM 738 N N . VAL A 1 99 ? 15.945 -6.398 -4.719 1 98.12 99 VAL A N 1
ATOM 739 C CA . VAL A 1 99 ? 16.359 -5.18 -4.031 1 98.12 99 VAL A CA 1
ATOM 740 C C . VAL A 1 99 ? 15.977 -3.959 -4.863 1 98.12 99 VAL A C 1
ATOM 742 O O . VAL A 1 99 ? 15.406 -3 -4.344 1 98.12 99 VAL A O 1
ATOM 745 N N . VAL A 1 100 ? 16.203 -4.016 -6.152 1 97.5 100 VAL A N 1
ATOM 746 C CA . VAL A 1 100 ? 15.867 -2.904 -7.035 1 97.5 100 VAL A CA 1
ATOM 747 C C . VAL A 1 100 ? 14.359 -2.668 -7.012 1 97.5 100 VAL A C 1
ATOM 749 O O . VAL A 1 100 ? 13.906 -1.527 -6.887 1 97.5 100 VAL A O 1
ATOM 752 N N . GLY A 1 101 ? 13.609 -3.77 -7.188 1 97.88 101 GLY A N 1
ATOM 753 C CA . GLY A 1 101 ? 12.164 -3.646 -7.113 1 97.88 101 GLY A CA 1
ATOM 754 C C . GLY A 1 101 ? 11.68 -3.041 -5.805 1 97.88 101 GLY A C 1
ATOM 755 O O . GLY A 1 101 ? 10.797 -2.184 -5.805 1 97.88 101 GLY A O 1
ATOM 756 N N . SER A 1 102 ? 12.258 -3.43 -4.684 1 98.25 102 SER A N 1
ATOM 757 C CA . SER A 1 102 ? 11.875 -2.951 -3.361 1 98.25 102 SER A CA 1
ATOM 758 C C . SER A 1 102 ? 12.266 -1.488 -3.168 1 98.25 102 SER A C 1
ATOM 760 O O . SER A 1 102 ? 11.57 -0.74 -2.48 1 98.25 102 SER A O 1
ATOM 762 N N . LEU A 1 103 ? 13.414 -1.067 -3.756 1 98.44 103 LEU A N 1
ATOM 763 C CA . LEU A 1 103 ? 13.805 0.335 -3.699 1 98.44 103 LEU A CA 1
ATOM 764 C C . LEU A 1 103 ? 12.758 1.225 -4.352 1 98.44 103 LEU A C 1
ATOM 766 O O . LEU A 1 103 ? 12.367 2.254 -3.791 1 98.44 103 LEU A O 1
ATOM 770 N N . VAL A 1 104 ? 12.305 0.75 -5.488 1 97.75 104 VAL A N 1
ATOM 771 C CA . VAL A 1 104 ? 11.328 1.535 -6.238 1 97.75 104 VAL A CA 1
ATOM 772 C C . VAL A 1 104 ? 9.992 1.553 -5.488 1 97.75 104 VAL A C 1
ATOM 774 O O . VAL A 1 104 ? 9.414 2.617 -5.273 1 97.75 104 VAL A O 1
ATOM 777 N N . TYR A 1 105 ? 9.578 0.428 -5.086 1 97.44 105 TYR A N 1
ATOM 778 C CA . TYR A 1 105 ? 8.266 0.275 -4.473 1 97.44 105 TYR A CA 1
ATOM 779 C C . TYR A 1 105 ? 8.203 0.989 -3.129 1 97.44 105 TYR A C 1
ATOM 781 O O . TYR A 1 105 ? 7.16 1.522 -2.75 1 97.44 105 TYR A O 1
ATOM 789 N N . SER A 1 106 ? 9.289 1.1 -2.359 1 98 106 SER A N 1
ATOM 790 C CA . SER A 1 106 ? 9.312 1.637 -1.002 1 98 106 SER A CA 1
ATOM 791 C C . SER A 1 106 ? 9.828 3.072 -0.983 1 98 106 SER A C 1
ATOM 793 O O . SER A 1 106 ? 9.984 3.666 0.085 1 98 106 SER A O 1
ATOM 795 N N . LEU A 1 107 ? 10 3.646 -2.109 1 98.25 107 LEU A N 1
ATOM 796 C CA . LEU A 1 107 ? 10.617 4.957 -2.271 1 98.25 107 LEU A CA 1
ATOM 797 C C . LEU A 1 107 ? 9.883 6.016 -1.458 1 98.25 107 LEU A C 1
ATOM 799 O O . LEU A 1 107 ? 10.492 6.754 -0.688 1 98.25 107 LEU A O 1
ATOM 803 N N . PRO A 1 108 ? 8.57 6.105 -1.552 1 97.25 108 PRO A N 1
ATOM 804 C CA . PRO A 1 108 ? 7.863 7.164 -0.827 1 97.25 108 PRO A CA 1
ATOM 805 C C . PRO A 1 108 ? 8.008 7.035 0.688 1 97.25 108 PRO A C 1
ATOM 807 O O . PRO A 1 108 ? 7.988 8.039 1.401 1 97.25 108 PRO A O 1
ATOM 810 N N . PHE A 1 109 ? 8.219 5.863 1.192 1 97.25 109 PHE A N 1
ATOM 811 C CA . PHE A 1 109 ? 8.227 5.613 2.629 1 97.25 109 PHE A CA 1
ATOM 812 C C . PHE A 1 109 ? 9.562 6.016 3.24 1 97.25 109 PHE A C 1
ATOM 814 O O . PHE A 1 109 ? 9.672 6.168 4.457 1 97.25 109 PHE A O 1
ATOM 821 N N . ALA A 1 110 ? 10.523 6.18 2.422 1 98.5 110 ALA A N 1
ATOM 822 C CA . ALA A 1 110 ? 11.805 6.711 2.877 1 98.5 110 ALA A CA 1
ATOM 823 C C . ALA A 1 110 ? 11.898 8.211 2.625 1 98.5 110 ALA A C 1
ATOM 825 O O . ALA A 1 110 ? 12.25 8.977 3.523 1 98.5 110 ALA A O 1
ATOM 826 N N . VAL A 1 111 ? 11.461 8.664 1.473 1 98.62 111 VAL A N 1
ATOM 827 C CA . VAL A 1 111 ? 11.664 10.047 1.053 1 98.62 111 VAL A CA 1
ATOM 828 C C . VAL A 1 111 ? 10.758 10.969 1.865 1 98.62 111 VAL A C 1
ATOM 830 O O . VAL A 1 111 ? 11.195 12.031 2.324 1 98.62 111 VAL A O 1
ATOM 833 N N . GLN A 1 112 ? 9.57 10.539 2.066 1 96.81 112 GLN A N 1
ATOM 834 C CA . GLN A 1 112 ? 8.578 11.461 2.621 1 96.81 112 GLN A CA 1
ATOM 835 C C . GLN A 1 112 ? 8.906 11.805 4.07 1 96.81 112 GLN A C 1
ATOM 837 O O . GLN A 1 112 ? 8.984 12.984 4.43 1 96.81 112 GLN A O 1
ATOM 842 N N . PRO A 1 113 ? 9.164 10.844 4.895 1 96.62 113 PRO A N 1
ATOM 843 C CA . PRO A 1 113 ? 9.523 11.211 6.262 1 96.62 113 PRO A CA 1
ATOM 844 C C . PRO A 1 113 ? 10.82 12.023 6.332 1 96.62 113 PRO A C 1
ATOM 846 O O . PRO A 1 113 ? 10.953 12.922 7.168 1 96.62 113 PRO A O 1
ATOM 849 N N . LEU A 1 114 ? 11.758 11.773 5.508 1 98.25 114 LEU A N 1
ATOM 850 C CA . LEU A 1 114 ? 13.008 12.523 5.484 1 98.25 114 LEU A CA 1
ATOM 851 C C . LEU A 1 114 ? 12.773 13.953 5.027 1 98.25 114 LEU A C 1
ATOM 853 O O . LEU A 1 114 ? 13.305 14.898 5.621 1 98.25 114 LEU A O 1
ATOM 857 N N . GLN A 1 115 ? 12.031 14.07 3.963 1 97.94 115 GLN A N 1
ATOM 858 C CA . GLN A 1 115 ? 11.703 15.398 3.451 1 97.94 115 GLN A CA 1
ATOM 859 C C . GLN A 1 115 ? 11 16.234 4.512 1 97.94 115 GLN A C 1
ATOM 861 O O . GLN A 1 115 ? 11.336 17.406 4.715 1 97.94 115 GLN A O 1
ATOM 866 N N . ARG A 1 116 ? 10.055 15.617 5.199 1 96.25 116 ARG A N 1
ATOM 867 C CA . ARG A 1 116 ? 9.312 16.312 6.242 1 96.25 116 ARG A CA 1
ATOM 868 C C . ARG A 1 116 ? 10.234 16.734 7.387 1 96.25 116 ARG A C 1
ATOM 870 O O . ARG A 1 116 ? 10.094 17.812 7.945 1 96.25 116 ARG A O 1
ATOM 877 N N . ALA A 1 117 ? 11.078 15.906 7.785 1 96.44 117 ALA A N 1
ATOM 878 C CA . ALA A 1 117 ? 12.031 16.203 8.852 1 96.44 117 ALA A CA 1
ATOM 879 C C . ALA A 1 117 ? 12.922 17.391 8.477 1 96.44 117 ALA A C 1
ATOM 881 O O . ALA A 1 117 ? 13.164 18.266 9.297 1 96.44 117 ALA A O 1
ATOM 882 N N . PHE A 1 118 ? 13.367 17.438 7.25 1 97.19 118 PHE A N 1
ATOM 883 C CA . PHE A 1 118 ? 14.219 18.531 6.797 1 97.19 118 PHE A CA 1
ATOM 884 C C . PHE A 1 118 ? 13.43 19.828 6.703 1 97.19 118 PHE A C 1
ATOM 886 O O . PHE A 1 118 ? 13.945 20.906 7.027 1 97.19 118 PHE A O 1
ATOM 893 N N . GLU A 1 119 ? 12.242 19.703 6.258 1 96.38 119 GLU A N 1
ATOM 894 C CA . GLU A 1 119 ? 11.391 20.891 6.176 1 96.38 119 GLU A CA 1
ATOM 895 C C . GLU A 1 119 ? 11.086 21.453 7.562 1 96.38 119 GLU A C 1
ATOM 897 O O . GLU A 1 119 ? 11.039 22.672 7.75 1 96.38 119 GLU A O 1
ATOM 902 N N . ALA A 1 120 ? 10.938 20.578 8.445 1 94.5 120 ALA A N 1
ATOM 903 C CA . ALA A 1 120 ? 10.586 20.984 9.805 1 94.5 120 ALA A CA 1
ATOM 904 C C . ALA A 1 120 ? 11.742 21.703 10.484 1 94.5 120 ALA A C 1
ATOM 906 O O . ALA A 1 120 ? 11.531 22.484 11.414 1 94.5 120 ALA A O 1
ATOM 907 N N . LEU A 1 121 ? 12.883 21.469 10.102 1 93.69 121 LEU A N 1
ATOM 908 C CA . LEU A 1 121 ? 14.07 22.094 10.672 1 93.69 121 LEU A CA 1
ATOM 909 C C . LEU A 1 121 ? 14.07 23.609 10.406 1 93.69 121 LEU A C 1
ATOM 911 O O . LEU A 1 121 ? 14.609 24.375 11.195 1 93.69 121 LEU A O 1
ATOM 915 N N . GLY A 1 122 ? 13.461 23.969 9.297 1 90.81 122 GLY A N 1
ATOM 916 C CA . GLY A 1 122 ? 13.547 25.359 8.891 1 90.81 122 GLY A CA 1
ATOM 917 C C . GLY A 1 122 ? 14.93 25.766 8.422 1 90.81 122 GLY A C 1
ATOM 918 O O . GLY A 1 122 ? 15.82 24.906 8.305 1 90.81 122 GLY A O 1
ATOM 919 N N . ARG A 1 123 ? 15.102 27.047 8.266 1 91.19 123 ARG A N 1
ATOM 920 C CA . ARG A 1 123 ? 16.359 27.547 7.73 1 91.19 123 ARG A CA 1
ATOM 921 C C . ARG A 1 123 ? 17.234 28.125 8.844 1 91.19 123 ARG A C 1
ATOM 923 O O . ARG A 1 123 ? 18.453 28.281 8.672 1 91.19 123 ARG A O 1
ATOM 930 N N . ARG A 1 124 ? 16.641 28.312 9.906 1 93.44 124 ARG A N 1
ATOM 931 C CA . ARG A 1 124 ? 17.281 29.078 10.953 1 93.44 124 ARG A CA 1
ATOM 932 C C . ARG A 1 124 ? 18.531 28.359 11.477 1 93.44 124 ARG A C 1
ATOM 934 O O . ARG A 1 124 ? 19.609 28.938 11.539 1 93.44 124 ARG A O 1
ATOM 941 N N . PRO A 1 125 ? 18.406 27.109 11.852 1 94.69 125 PRO A N 1
ATOM 942 C CA . PRO A 1 125 ? 19.594 26.422 12.352 1 94.69 125 PRO A CA 1
ATOM 943 C C . PRO A 1 125 ? 20.75 26.422 11.344 1 94.69 125 PRO A C 1
ATOM 945 O O . PRO A 1 125 ? 21.906 26.547 11.719 1 94.69 125 PRO A O 1
ATOM 948 N N . LEU A 1 126 ? 20.469 26.328 10.141 1 94.25 126 LEU A N 1
ATOM 949 C CA . LEU A 1 126 ? 21.484 26.312 9.102 1 94.25 126 LEU A CA 1
ATOM 950 C C . LEU A 1 126 ? 22.078 27.703 8.883 1 94.25 126 LEU A C 1
ATOM 952 O O . LEU A 1 126 ? 23.266 27.828 8.625 1 94.25 126 LEU A O 1
ATOM 956 N N . GLU A 1 127 ? 21.266 28.672 8.977 1 94.94 127 GLU A N 1
ATOM 957 C CA . GLU A 1 127 ? 21.719 30.062 8.852 1 94.94 127 GLU A CA 1
ATOM 958 C C . GLU A 1 127 ? 22.656 30.422 9.992 1 94.94 127 GLU A C 1
ATOM 960 O O . GLU A 1 127 ? 23.688 31.094 9.773 1 94.94 127 GLU A O 1
ATOM 965 N N . VAL A 1 128 ? 22.266 29.969 11.141 1 95.94 128 VAL A N 1
ATOM 966 C CA . VAL A 1 128 ? 23.109 30.234 12.305 1 95.94 128 VAL A CA 1
ATOM 967 C C . VAL A 1 128 ? 24.469 29.547 12.117 1 95.94 128 VAL A C 1
ATOM 969 O O . VAL A 1 128 ? 25.516 30.172 12.367 1 95.94 128 VAL A O 1
ATOM 972 N N . ALA A 1 129 ? 24.469 28.406 11.664 1 96.06 129 ALA A N 1
ATOM 973 C CA . ALA A 1 129 ? 25.703 27.688 11.422 1 96.06 129 ALA A CA 1
ATOM 974 C C . ALA A 1 129 ? 26.547 28.375 10.344 1 96.06 129 ALA A C 1
ATOM 976 O O . ALA A 1 129 ? 27.766 28.422 10.438 1 96.06 129 ALA A O 1
ATOM 977 N N . ALA A 1 130 ? 25.938 28.922 9.391 1 94.88 130 ALA A N 1
ATOM 978 C CA . ALA A 1 130 ? 26.625 29.641 8.32 1 94.88 130 ALA A CA 1
ATOM 979 C C . ALA A 1 130 ? 27.312 30.891 8.859 1 94.88 130 ALA A C 1
ATOM 981 O O . ALA A 1 130 ? 28.422 31.219 8.438 1 94.88 130 ALA A O 1
ATOM 982 N N . THR A 1 131 ? 26.609 31.516 9.719 1 96.38 131 THR A N 1
ATOM 983 C CA . THR A 1 131 ? 27.172 32.719 10.297 1 96.38 131 THR A CA 1
ATOM 984 C C . THR A 1 131 ? 28.406 32.406 11.125 1 96.38 131 THR A C 1
ATOM 986 O O . THR A 1 131 ? 29.312 33.25 11.25 1 96.38 131 THR A O 1
ATOM 989 N N . LEU A 1 132 ? 28.484 31.203 11.602 1 96.12 132 LEU A N 1
ATOM 990 C CA . LEU A 1 132 ? 29.609 30.75 12.406 1 96.12 132 LEU A CA 1
ATOM 991 C C . LEU A 1 132 ? 30.719 30.203 11.516 1 96.12 132 LEU A C 1
ATOM 993 O O . LEU A 1 132 ? 31.734 29.703 12.016 1 96.12 132 LEU A O 1
ATOM 997 N N . GLY A 1 133 ? 30.547 30.219 10.172 1 95.62 133 GLY A N 1
ATOM 998 C CA . GLY A 1 133 ? 31.594 29.875 9.219 1 95.62 133 GLY A CA 1
ATOM 999 C C . GLY A 1 133 ? 31.5 28.453 8.711 1 95.62 133 GLY A C 1
ATOM 1000 O O . GLY A 1 133 ? 32.406 27.969 8.023 1 95.62 133 GLY A O 1
ATOM 1001 N N . ALA A 1 134 ? 30.406 27.828 9.031 1 95.81 134 ALA A N 1
ATOM 1002 C CA . ALA A 1 134 ? 30.266 26.438 8.594 1 95.81 134 ALA A CA 1
ATOM 1003 C C . ALA A 1 134 ? 29.984 26.359 7.094 1 95.81 134 ALA A C 1
ATOM 1005 O O . ALA A 1 134 ? 29.188 27.141 6.562 1 95.81 134 ALA A O 1
ATOM 1006 N N . SER A 1 135 ? 30.703 25.469 6.43 1 96.94 135 SER A N 1
ATOM 1007 C CA . SER A 1 135 ? 30.469 25.219 5.012 1 96.94 135 SER A CA 1
ATOM 1008 C C . SER A 1 135 ? 29.156 24.469 4.797 1 96.94 135 SER A C 1
ATOM 1010 O O . SER A 1 135 ? 28.578 23.922 5.746 1 96.94 135 SER A O 1
ATOM 1012 N N . PRO A 1 136 ? 28.672 24.469 3.568 1 94.31 136 PRO A N 1
ATOM 1013 C CA . PRO A 1 136 ? 27.406 23.781 3.293 1 94.31 136 PRO A CA 1
ATOM 1014 C C . PRO A 1 136 ? 27.453 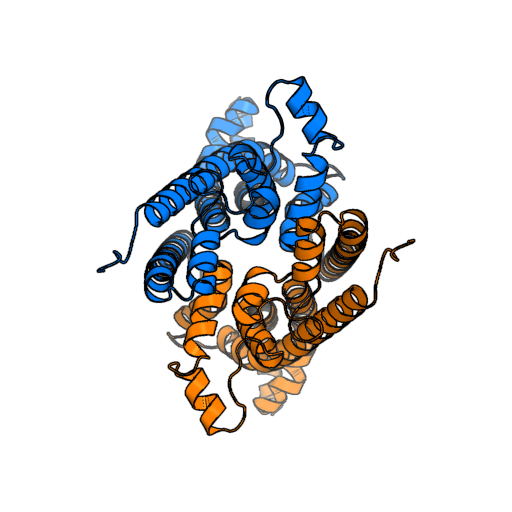22.312 3.668 1 94.31 136 PRO A C 1
ATOM 1016 O O . PRO A 1 136 ? 26.484 21.781 4.238 1 94.31 136 PRO A O 1
ATOM 1019 N N . LEU A 1 137 ? 28.438 21.688 3.365 1 96.06 137 LEU A N 1
ATOM 1020 C CA . LEU A 1 137 ? 28.562 20.266 3.678 1 96.06 137 LEU A CA 1
ATOM 1021 C C . LEU A 1 137 ? 28.656 20.047 5.184 1 96.06 137 LEU A C 1
ATOM 1023 O O . LEU A 1 137 ? 28.109 19.062 5.707 1 96.06 137 LEU A O 1
ATOM 1027 N N . ASP A 1 138 ? 29.344 20.938 5.844 1 95.62 138 ASP A N 1
ATOM 1028 C CA . ASP A 1 138 ? 29.453 20.844 7.297 1 95.62 138 ASP A CA 1
ATOM 1029 C C . ASP A 1 138 ? 28.094 21.062 7.961 1 95.62 138 ASP A C 1
ATOM 1031 O O . ASP A 1 138 ? 27.75 20.359 8.914 1 95.62 138 ASP A O 1
ATOM 1035 N N . ARG A 1 139 ? 27.391 21.984 7.469 1 95.88 139 ARG A N 1
ATOM 1036 C CA . ARG A 1 139 ? 26.062 22.266 7.996 1 95.88 139 ARG A CA 1
ATOM 1037 C C . ARG A 1 139 ? 25.141 21.062 7.816 1 95.88 139 ARG A C 1
ATOM 1039 O O . ARG A 1 139 ? 24.328 20.75 8.695 1 95.88 139 ARG A O 1
ATOM 1046 N N . PHE A 1 140 ? 25.297 20.422 6.688 1 96.19 140 PHE A N 1
ATOM 1047 C CA . PHE A 1 140 ? 24.469 19.25 6.418 1 96.19 140 PHE A CA 1
ATOM 1048 C C . PHE A 1 140 ? 24.781 18.141 7.398 1 96.19 140 PHE A C 1
ATOM 1050 O O . PHE A 1 140 ? 23.875 17.578 8.023 1 96.19 140 PHE A O 1
ATOM 1057 N N . PHE A 1 141 ? 25.984 17.828 7.605 1 96.19 141 PHE A N 1
ATOM 1058 C CA . PHE A 1 141 ? 26.375 16.656 8.391 1 96.19 141 PHE A CA 1
ATOM 1059 C C . PHE A 1 141 ? 26.344 16.984 9.883 1 96.19 141 PHE A C 1
ATOM 1061 O O . PHE A 1 141 ? 26.031 16.109 10.695 1 96.19 141 PHE A O 1
ATOM 1068 N N . SER A 1 142 ? 26.547 18.25 10.258 1 95.94 142 SER A N 1
ATOM 1069 C CA . SER A 1 142 ? 26.719 18.562 11.672 1 95.94 142 SER A CA 1
ATOM 1070 C C . SER A 1 142 ? 25.438 19.156 12.258 1 95.94 142 SER A C 1
ATOM 1072 O O . SER A 1 142 ? 25.25 19.141 13.477 1 95.94 142 SER A O 1
ATOM 1074 N N . VAL A 1 143 ? 24.594 19.688 11.43 1 96.06 143 VAL A N 1
ATOM 1075 C CA . VAL A 1 143 ? 23.391 20.344 11.93 1 96.06 143 VAL A CA 1
ATOM 1076 C C . VAL A 1 143 ? 22.156 19.641 11.398 1 96.06 143 VAL A C 1
ATOM 1078 O O . VAL A 1 143 ? 21.406 19.016 12.156 1 96.06 143 VAL A O 1
ATOM 1081 N N . ALA A 1 144 ? 22 19.547 10.109 1 96.25 144 ALA A N 1
ATOM 1082 C CA . ALA A 1 144 ? 20.781 19.047 9.492 1 96.25 144 ALA A CA 1
ATOM 1083 C C . ALA A 1 144 ? 20.578 17.562 9.82 1 96.25 144 ALA A C 1
ATOM 1085 O O . ALA A 1 144 ? 19.5 17.172 10.266 1 96.25 144 ALA A O 1
ATOM 1086 N N . LEU A 1 145 ? 21.562 16.75 9.633 1 96.75 145 LEU A N 1
ATOM 1087 C CA . LEU A 1 145 ? 21.438 15.312 9.781 1 96.75 145 LEU A CA 1
ATOM 1088 C C . LEU A 1 145 ? 21.125 14.938 11.227 1 96.75 145 LEU A C 1
ATOM 1090 O O . LEU A 1 145 ? 20.203 14.172 11.492 1 96.75 145 LEU A O 1
ATOM 1094 N N . PRO A 1 146 ? 21.875 15.508 12.164 1 96.38 146 PRO A N 1
ATOM 1095 C CA . PRO A 1 146 ? 21.578 15.164 13.555 1 96.38 146 PRO A CA 1
ATOM 1096 C C . PRO A 1 146 ? 20.203 15.633 13.992 1 96.38 146 PRO A C 1
ATOM 1098 O O . PRO A 1 146 ? 19.516 14.938 14.742 1 96.38 146 PRO A O 1
ATOM 1101 N N . LEU A 1 147 ? 19.797 16.797 13.547 1 95.44 147 LEU A N 1
ATOM 1102 C CA . LEU A 1 147 ? 18.5 17.344 13.953 1 95.44 147 LEU A CA 1
ATOM 1103 C C . LEU A 1 147 ? 17.359 16.594 13.273 1 95.44 147 LEU A C 1
ATOM 1105 O O . LEU A 1 147 ? 16.234 16.594 13.766 1 95.44 147 LEU A O 1
ATOM 1109 N N . ALA A 1 148 ? 17.641 15.898 12.211 1 96.81 148 ALA A N 1
ATOM 1110 C CA . ALA A 1 148 ? 16.609 15.195 11.453 1 96.81 148 ALA A CA 1
ATOM 1111 C C . ALA A 1 148 ? 16.531 13.727 11.867 1 96.81 148 ALA A C 1
ATOM 1113 O O . ALA A 1 148 ? 15.844 12.922 11.234 1 96.81 148 ALA A O 1
ATOM 1114 N N . ARG A 1 149 ? 17.203 13.359 12.875 1 96.12 149 ARG A N 1
ATOM 1115 C CA . ARG A 1 149 ? 17.344 11.977 13.32 1 96.12 149 ARG A CA 1
ATOM 1116 C C . ARG A 1 149 ? 15.977 11.32 13.492 1 96.12 149 ARG A C 1
ATOM 1118 O O . ARG A 1 149 ? 15.766 10.18 13.078 1 96.12 149 ARG A O 1
ATOM 1125 N N . PRO A 1 150 ? 14.992 11.984 14.094 1 94.94 150 PRO A N 1
ATOM 1126 C CA . PRO A 1 150 ? 13.68 11.344 14.219 1 94.94 150 PRO A CA 1
ATOM 1127 C C . PRO A 1 150 ? 13.07 10.984 12.867 1 94.94 150 PRO A C 1
ATOM 1129 O O . PRO A 1 150 ? 12.414 9.945 12.734 1 94.94 150 PRO A O 1
ATOM 1132 N N . GLY A 1 151 ? 13.312 11.867 11.898 1 96.62 151 GLY A N 1
ATOM 1133 C CA . GLY A 1 151 ? 12.852 11.555 10.555 1 96.62 151 GLY A CA 1
ATOM 1134 C C . GLY A 1 151 ? 13.508 10.32 9.969 1 96.62 151 GLY A C 1
ATOM 1135 O O . GLY A 1 151 ? 12.859 9.539 9.266 1 96.62 151 GLY A O 1
ATOM 1136 N N . PHE A 1 152 ? 14.797 10.148 10.25 1 98 152 PHE A N 1
ATOM 1137 C CA . PHE A 1 152 ? 15.531 8.984 9.758 1 98 152 PHE A CA 1
ATOM 1138 C C . PHE A 1 152 ? 15.023 7.707 10.422 1 98 152 PHE A C 1
ATOM 1140 O O . PHE A 1 152 ? 14.906 6.664 9.773 1 98 152 PHE A O 1
ATOM 1147 N N . VAL A 1 153 ? 14.742 7.754 11.695 1 97.31 153 VAL A N 1
ATOM 1148 C CA . VAL A 1 153 ? 14.203 6.602 12.406 1 97.31 153 VAL A CA 1
ATOM 1149 C C . VAL A 1 153 ? 12.852 6.207 11.828 1 97.31 153 VAL A C 1
ATOM 1151 O O . VAL A 1 153 ? 12.602 5.031 11.555 1 97.31 153 VAL A O 1
ATOM 1154 N N . THR A 1 154 ? 12.016 7.176 11.594 1 96.56 154 THR A N 1
ATOM 1155 C CA . THR A 1 154 ? 10.711 6.922 11 1 96.56 154 THR A CA 1
ATOM 1156 C C . THR A 1 154 ? 10.859 6.32 9.602 1 96.56 154 THR A C 1
ATOM 1158 O O . THR A 1 154 ? 10.195 5.332 9.273 1 96.56 154 THR A O 1
ATOM 1161 N N . ALA A 1 155 ? 11.711 6.922 8.812 1 98.12 155 ALA A N 1
ATOM 1162 C CA . ALA A 1 155 ? 11.945 6.426 7.461 1 98.12 155 ALA A CA 1
ATOM 1163 C C . ALA A 1 155 ? 12.43 4.98 7.48 1 98.12 155 ALA A C 1
ATOM 1165 O O . ALA A 1 155 ? 11.984 4.16 6.676 1 98.12 155 ALA A O 1
ATOM 1166 N N . ALA A 1 156 ? 13.312 4.695 8.375 1 98.31 156 ALA A N 1
ATOM 1167 C CA . ALA A 1 156 ? 13.867 3.344 8.484 1 98.31 156 ALA A CA 1
ATOM 1168 C C . ALA A 1 156 ? 12.781 2.338 8.859 1 98.31 156 ALA A C 1
ATOM 1170 O O . ALA A 1 156 ? 12.672 1.276 8.242 1 98.31 156 ALA A O 1
ATOM 1171 N N . ILE A 1 157 ? 11.977 2.658 9.82 1 96.88 157 ILE A N 1
ATOM 1172 C CA . ILE A 1 157 ? 10.938 1.766 10.312 1 96.88 157 ILE A CA 1
ATOM 1173 C C . ILE A 1 157 ? 9.898 1.531 9.219 1 96.88 157 ILE A C 1
ATOM 1175 O O . ILE A 1 157 ? 9.539 0.387 8.938 1 96.88 157 ILE A O 1
ATOM 1179 N N . LEU A 1 158 ? 9.469 2.578 8.602 1 95.88 158 LEU A N 1
ATOM 1180 C CA . LEU A 1 158 ? 8.414 2.473 7.598 1 95.88 158 LEU A CA 1
ATOM 1181 C C . LEU A 1 158 ? 8.914 1.728 6.363 1 95.88 158 LEU A C 1
ATOM 1183 O O . LEU A 1 158 ? 8.195 0.889 5.809 1 95.88 158 LEU A O 1
ATOM 1187 N N . SER A 1 159 ? 10.148 2.062 5.918 1 98.06 159 SER A N 1
ATOM 1188 C CA . SER A 1 159 ? 10.703 1.39 4.75 1 98.06 159 SER A CA 1
ATOM 1189 C C . SER A 1 159 ? 10.906 -0.099 5.012 1 98.06 159 SER A C 1
ATOM 1191 O O . SER A 1 159 ? 10.594 -0.933 4.16 1 98.06 159 SER A O 1
ATOM 1193 N N . PHE A 1 160 ? 11.43 -0.38 6.188 1 97.94 160 PHE A N 1
ATOM 1194 C CA . PHE A 1 160 ? 11.664 -1.771 6.559 1 97.94 160 PHE A CA 1
ATOM 1195 C C . PHE A 1 160 ? 10.352 -2.545 6.602 1 97.94 160 PHE A C 1
ATOM 1197 O O . PHE A 1 160 ? 10.227 -3.609 5.988 1 97.94 160 PHE A O 1
ATOM 1204 N N . ALA A 1 161 ? 9.391 -2.018 7.309 1 96.31 161 ALA A N 1
ATOM 1205 C CA . ALA A 1 161 ? 8.094 -2.67 7.457 1 96.31 161 ALA A CA 1
ATOM 1206 C C . ALA A 1 161 ? 7.41 -2.848 6.105 1 96.31 161 ALA A C 1
ATOM 1208 O O . ALA A 1 161 ? 6.828 -3.9 5.832 1 96.31 161 ALA A O 1
ATOM 1209 N N . HIS A 1 162 ? 7.445 -1.829 5.324 1 96.5 162 HIS A N 1
ATOM 1210 C CA . HIS A 1 162 ? 6.828 -1.887 4.004 1 96.5 162 HIS A CA 1
ATOM 1211 C C . HIS A 1 162 ? 7.465 -2.973 3.145 1 96.5 162 HIS A C 1
ATOM 1213 O O . HIS A 1 162 ? 6.766 -3.701 2.436 1 96.5 162 HIS A O 1
ATOM 1219 N N . THR A 1 163 ? 8.758 -3.105 3.17 1 97.88 163 THR A N 1
ATOM 1220 C CA . THR A 1 163 ? 9.484 -4.102 2.389 1 97.88 163 THR A CA 1
ATOM 1221 C C . THR A 1 163 ? 9.164 -5.512 2.881 1 97.88 163 THR A C 1
ATOM 1223 O O . THR A 1 163 ? 9.023 -6.438 2.08 1 97.88 163 THR A O 1
ATOM 1226 N N . VAL A 1 164 ? 9 -5.641 4.141 1 97.25 164 VAL A N 1
ATOM 1227 C CA . VAL A 1 164 ? 8.68 -6.934 4.73 1 97.25 164 VAL A CA 1
ATOM 1228 C C . VAL A 1 164 ? 7.336 -7.426 4.199 1 97.25 164 VAL A C 1
ATOM 1230 O O . VAL A 1 164 ? 7.148 -8.625 3.986 1 97.25 164 VAL A O 1
ATOM 1233 N N . GLY A 1 165 ? 6.465 -6.551 3.961 1 95.81 165 GLY A N 1
ATOM 1234 C CA . GLY A 1 165 ? 5.113 -6.93 3.586 1 95.81 165 GLY A CA 1
ATOM 1235 C C . GLY A 1 165 ? 4.898 -6.965 2.084 1 95.81 165 GLY A C 1
ATOM 1236 O O . GLY A 1 165 ? 3.797 -7.258 1.616 1 95.81 165 GLY A O 1
ATOM 1237 N N . GLU A 1 166 ? 5.918 -6.738 1.345 1 95.12 166 GLU A N 1
ATOM 1238 C CA . GLU A 1 166 ? 5.793 -6.664 -0.108 1 95.12 166 GLU A CA 1
ATOM 1239 C C . GLU A 1 166 ? 5.52 -8.039 -0.71 1 95.12 166 GLU A C 1
ATOM 1241 O O . GLU A 1 166 ? 6.164 -9.023 -0.339 1 95.12 166 GLU A O 1
ATOM 1246 N N . PHE A 1 167 ? 4.555 -8.117 -1.622 1 97.19 167 PHE A N 1
ATOM 1247 C CA . PHE A 1 167 ? 4.176 -9.391 -2.227 1 97.19 167 PHE A CA 1
ATOM 1248 C C . PHE A 1 167 ? 4.164 -9.281 -3.746 1 97.19 167 PHE A C 1
ATOM 1250 O O . PHE A 1 167 ? 4.898 -10 -4.43 1 97.19 167 PHE A O 1
ATOM 1257 N N . GLY A 1 168 ? 3.51 -8.32 -4.301 1 95.94 168 GLY A N 1
ATOM 1258 C CA . GLY A 1 168 ? 3.252 -8.266 -5.73 1 95.94 168 GLY A CA 1
ATOM 1259 C C . GLY A 1 168 ? 4.508 -8.07 -6.559 1 95.94 168 GLY A C 1
ATOM 1260 O O . GLY A 1 168 ? 4.773 -8.836 -7.484 1 95.94 168 GLY A O 1
ATOM 1261 N N . VAL A 1 169 ? 5.25 -7.094 -6.207 1 97 169 VAL A N 1
ATOM 1262 C CA . VAL A 1 169 ? 6.477 -6.785 -6.938 1 97 169 VAL A CA 1
ATOM 1263 C C . VAL A 1 169 ? 7.461 -7.945 -6.809 1 97 169 VAL A C 1
ATOM 1265 O O . VAL A 1 169 ? 8.109 -8.328 -7.785 1 97 169 VAL A O 1
ATOM 1268 N N . VAL A 1 170 ? 7.488 -8.523 -5.652 1 96.62 170 VAL A N 1
ATOM 1269 C CA . VAL A 1 170 ? 8.438 -9.594 -5.371 1 96.62 170 VAL A CA 1
ATOM 1270 C C . VAL A 1 170 ? 8.062 -10.844 -6.176 1 96.62 170 VAL A C 1
ATOM 1272 O O . VAL A 1 170 ? 8.938 -11.5 -6.754 1 96.62 170 VAL A O 1
ATOM 1275 N N . LEU A 1 171 ? 6.848 -11.117 -6.18 1 96.19 171 LEU A N 1
ATOM 1276 C CA . LEU A 1 171 ? 6.406 -12.289 -6.934 1 96.19 171 LEU A CA 1
ATOM 1277 C C . LEU A 1 171 ? 6.656 -12.102 -8.43 1 96.19 171 LEU A C 1
ATOM 1279 O O . LEU A 1 171 ? 7.121 -13.016 -9.102 1 96.19 171 LEU A O 1
ATOM 1283 N N . MET A 1 172 ? 6.402 -10.914 -8.914 1 96.06 172 MET A N 1
ATOM 1284 C CA . MET A 1 172 ? 6.527 -10.609 -10.336 1 96.06 172 MET A CA 1
ATOM 1285 C C . MET A 1 172 ? 7.988 -10.625 -10.773 1 96.06 172 MET A C 1
ATOM 1287 O O . MET A 1 172 ? 8.32 -11.195 -11.812 1 96.06 172 MET A O 1
ATOM 1291 N N . LEU A 1 173 ? 8.875 -10.125 -10 1 95.5 173 LEU A N 1
ATOM 1292 C CA . LEU A 1 173 ? 10.273 -9.945 -10.367 1 95.5 173 LEU A CA 1
ATOM 1293 C C . LEU A 1 173 ? 11.102 -11.164 -9.969 1 95.5 173 LEU A C 1
ATOM 1295 O O . LEU A 1 173 ? 12.078 -11.5 -10.641 1 95.5 173 LEU A O 1
ATOM 1299 N N . GLY A 1 174 ? 10.781 -11.648 -8.859 1 94.56 174 GLY A N 1
ATOM 1300 C CA . GLY A 1 174 ? 11.625 -12.68 -8.281 1 94.56 174 GLY A CA 1
ATOM 1301 C C . GLY A 1 174 ? 11.141 -14.086 -8.57 1 94.56 174 GLY A C 1
ATOM 1302 O O . GLY A 1 174 ? 11.906 -15.047 -8.484 1 94.56 174 GLY A O 1
ATOM 1303 N N . GLY A 1 175 ? 9.945 -14.094 -8.844 1 91.06 175 GLY A N 1
ATOM 1304 C CA . GLY A 1 175 ? 9.359 -15.422 -8.898 1 91.06 175 GLY A CA 1
ATOM 1305 C C . GLY A 1 175 ? 9.266 -16.094 -7.543 1 91.06 175 GLY A C 1
ATOM 1306 O O . GLY A 1 175 ? 8.969 -15.438 -6.543 1 91.06 175 GLY A O 1
ATOM 1307 N N . ASN A 1 176 ? 9.25 -17.281 -7.324 1 93.06 176 ASN A N 1
ATOM 1308 C CA . ASN A 1 176 ? 9.055 -18.094 -6.129 1 93.06 176 ASN A CA 1
ATOM 1309 C C . ASN A 1 176 ? 10.148 -19.141 -5.977 1 93.06 176 ASN A C 1
ATOM 1311 O O . ASN A 1 176 ? 9.867 -20.328 -5.84 1 93.06 176 ASN A O 1
ATOM 1315 N N . ILE A 1 177 ? 11.422 -18.578 -5.961 1 95.94 177 ILE A N 1
ATOM 1316 C CA . ILE A 1 177 ? 12.562 -19.484 -5.926 1 95.94 177 ILE A CA 1
ATOM 1317 C C . ILE A 1 177 ? 13.055 -19.625 -4.488 1 95.94 177 ILE A C 1
ATOM 1319 O O . ILE A 1 177 ? 13.57 -18.672 -3.898 1 95.94 177 ILE A O 1
ATOM 1323 N N . PRO A 1 178 ? 12.961 -20.812 -3.953 1 95.5 178 PRO A N 1
ATOM 1324 C CA . PRO A 1 178 ? 13.359 -21.031 -2.561 1 95.5 178 PRO A CA 1
ATOM 1325 C C . PRO A 1 178 ? 14.812 -20.641 -2.295 1 95.5 178 PRO A C 1
ATOM 1327 O O . PRO A 1 178 ? 15.703 -21 -3.068 1 95.5 178 PRO A O 1
ATOM 1330 N N . GLY A 1 179 ? 15.016 -19.859 -1.259 1 95.19 179 GLY A N 1
ATOM 1331 C CA . GLY A 1 179 ? 16.359 -19.484 -0.828 1 95.19 179 GLY A CA 1
ATOM 1332 C C . GLY A 1 179 ? 16.938 -18.328 -1.622 1 95.19 179 GLY A C 1
ATOM 1333 O O . GLY A 1 179 ? 18 -17.812 -1.277 1 95.19 179 GLY A O 1
ATOM 1334 N N . VAL A 1 180 ? 16.234 -17.922 -2.652 1 96.5 180 VAL A N 1
ATOM 1335 C CA . VAL A 1 180 ? 16.797 -16.891 -3.523 1 96.5 180 VAL A CA 1
ATOM 1336 C C . VAL A 1 180 ? 15.852 -15.695 -3.576 1 96.5 180 VAL A C 1
ATOM 1338 O O . VAL A 1 180 ? 16.25 -14.57 -3.266 1 96.5 180 VAL A O 1
ATOM 1341 N N . THR A 1 181 ? 14.578 -15.953 -3.916 1 97.62 181 THR A N 1
ATOM 1342 C CA . THR A 1 181 ? 13.664 -14.828 -4.078 1 97.62 181 THR A CA 1
ATOM 1343 C C . THR A 1 181 ? 12.359 -15.07 -3.326 1 97.62 181 THR A C 1
ATOM 1345 O O . THR A 1 181 ? 11.492 -14.195 -3.285 1 97.62 181 THR A O 1
ATOM 1348 N N . ARG A 1 182 ? 12.172 -16.203 -2.689 1 98.25 182 ARG A N 1
ATOM 1349 C CA . ARG A 1 182 ? 10.938 -16.516 -1.972 1 98.25 182 ARG A CA 1
ATOM 1350 C C . ARG A 1 182 ? 10.961 -15.914 -0.567 1 98.25 182 ARG A C 1
ATOM 1352 O O . ARG A 1 182 ? 11.508 -16.516 0.358 1 98.25 182 ARG A O 1
ATOM 1359 N N . VAL A 1 183 ? 10.297 -14.812 -0.442 1 98.19 183 VAL A N 1
ATOM 1360 C CA . VAL A 1 183 ? 10.188 -14.148 0.853 1 98.19 183 VAL A CA 1
ATOM 1361 C C . VAL A 1 183 ? 8.969 -14.688 1.608 1 98.19 183 VAL A C 1
ATOM 1363 O O . VAL A 1 183 ? 8.227 -15.523 1.09 1 98.19 183 VAL A O 1
ATOM 1366 N N . VAL A 1 184 ? 8.773 -14.203 2.789 1 97.94 184 VAL A N 1
ATOM 1367 C CA . VAL A 1 184 ? 7.77 -14.758 3.699 1 97.94 184 VAL A CA 1
ATOM 1368 C C .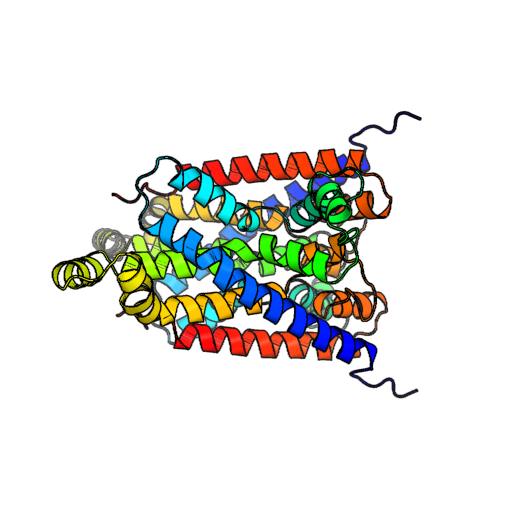 VAL A 1 184 ? 6.375 -14.555 3.113 1 97.94 184 VAL A C 1
ATOM 1370 O O . VAL A 1 184 ? 5.531 -15.453 3.174 1 97.94 184 VAL A O 1
ATOM 1373 N N . SER A 1 185 ? 6.086 -13.352 2.561 1 97.44 185 SER A N 1
ATOM 1374 C CA . SER A 1 185 ? 4.773 -13.07 1.99 1 97.44 185 SER A CA 1
ATOM 1375 C C . SER A 1 185 ? 4.43 -14.062 0.879 1 97.44 185 SER A C 1
ATOM 1377 O O . SER A 1 185 ? 3.289 -14.508 0.771 1 97.44 185 SER A O 1
ATOM 1379 N N . VAL A 1 186 ? 5.414 -14.469 0.081 1 97.44 186 VAL A N 1
ATOM 1380 C CA . VAL A 1 186 ? 5.223 -15.43 -1.004 1 97.44 186 VAL A CA 1
ATOM 1381 C C . VAL A 1 186 ? 5.082 -16.828 -0.43 1 97.44 186 VAL A C 1
ATOM 1383 O O . VAL A 1 186 ? 4.27 -17.625 -0.908 1 97.44 186 VAL A O 1
ATOM 1386 N N . GLN A 1 187 ? 5.879 -17.125 0.592 1 97.88 187 GLN A N 1
ATOM 1387 C CA . GLN A 1 187 ? 5.816 -18.438 1.232 1 97.88 187 GLN A CA 1
ATOM 1388 C C . GLN A 1 187 ? 4.445 -18.688 1.855 1 97.88 187 GLN A C 1
ATOM 1390 O O . GLN A 1 187 ? 3.934 -19.797 1.825 1 97.88 187 GLN A O 1
ATOM 1395 N N . ILE A 1 188 ? 3.852 -17.703 2.479 1 97.44 188 ILE A N 1
ATOM 1396 C CA . ILE A 1 188 ? 2.504 -17.812 3.023 1 97.44 188 ILE A CA 1
ATOM 1397 C C . ILE A 1 188 ? 1.526 -18.188 1.91 1 97.44 188 ILE A C 1
ATOM 1399 O O . ILE A 1 188 ? 0.7 -19.078 2.074 1 97.44 188 ILE A O 1
ATOM 1403 N N . TYR A 1 189 ? 1.646 -17.484 0.849 1 96.69 189 TYR A N 1
ATOM 1404 C CA . TYR A 1 189 ? 0.801 -17.781 -0.303 1 96.69 189 TYR A CA 1
ATOM 1405 C C . TYR A 1 189 ? 0.978 -19.219 -0.756 1 96.69 189 TYR A C 1
ATOM 1407 O O . TYR A 1 189 ? -0.003 -19.906 -1.039 1 96.69 189 TYR A O 1
ATOM 1415 N N . ASP A 1 190 ? 2.172 -19.703 -0.81 1 96.62 190 ASP A N 1
ATOM 1416 C CA . ASP A 1 190 ? 2.469 -21.062 -1.224 1 96.62 190 ASP A CA 1
ATOM 1417 C C . ASP A 1 190 ? 1.829 -22.078 -0.276 1 96.62 190 ASP A C 1
ATOM 1419 O O . ASP A 1 190 ? 1.267 -23.078 -0.718 1 96.62 190 ASP A O 1
ATOM 1423 N N . HIS A 1 191 ? 2.002 -21.844 1.001 1 96.56 191 HIS A N 1
ATOM 1424 C CA . HIS A 1 191 ? 1.401 -22.75 1.979 1 96.56 191 HIS A CA 1
ATOM 1425 C C . HIS A 1 191 ? -0.108 -22.844 1.788 1 96.56 191 HIS A C 1
ATOM 1427 O O . HIS A 1 191 ? -0.684 -23.922 1.886 1 96.56 191 HIS A O 1
ATOM 1433 N N . VAL A 1 192 ? -0.757 -21.719 1.516 1 95.12 192 VAL A N 1
ATOM 1434 C CA . VAL A 1 192 ? -2.207 -21.688 1.35 1 95.12 192 VAL A CA 1
ATOM 1435 C C . VAL A 1 192 ? -2.6 -22.469 0.093 1 95.12 192 VAL A C 1
ATOM 1437 O O . VAL A 1 192 ? -3.553 -23.25 0.109 1 95.12 192 VAL A O 1
ATOM 1440 N N . GLU A 1 193 ? -1.846 -22.234 -0.991 1 93.31 193 GLU A N 1
ATOM 1441 C CA . GLU A 1 193 ? -2.105 -22.953 -2.236 1 93.31 193 GLU A CA 1
ATOM 1442 C C . GLU A 1 193 ? -1.949 -24.453 -2.051 1 93.31 193 GLU A C 1
ATOM 1444 O O . GLU A 1 193 ? -2.656 -25.25 -2.688 1 93.31 193 GLU A O 1
ATOM 1449 N N . ALA A 1 194 ? -1.088 -24.875 -1.172 1 94.94 194 ALA A N 1
ATOM 1450 C CA . ALA A 1 194 ? -0.816 -26.281 -0.901 1 94.94 194 ALA A CA 1
ATOM 1451 C C . ALA A 1 194 ? -1.728 -26.812 0.201 1 94.94 194 ALA A C 1
ATOM 1453 O O . ALA A 1 194 ? -1.567 -27.953 0.651 1 94.94 194 ALA A O 1
ATOM 1454 N N . LEU A 1 195 ? -2.566 -25.906 0.738 1 93.25 195 LEU A N 1
ATOM 1455 C CA . LEU A 1 195 ? -3.537 -26.25 1.774 1 93.25 195 LEU A CA 1
ATOM 1456 C C . LEU A 1 195 ? -2.84 -26.562 3.09 1 93.25 195 LEU A C 1
ATOM 1458 O O . LEU A 1 195 ? -3.33 -27.391 3.873 1 93.25 195 LEU A O 1
ATOM 1462 N N . GLU A 1 196 ? -1.648 -26.031 3.246 1 95.25 196 GLU A N 1
ATOM 1463 C CA . GLU A 1 196 ? -0.905 -26.141 4.5 1 95.25 196 GLU A CA 1
ATOM 1464 C C . GLU A 1 196 ? -1.208 -24.969 5.422 1 95.25 196 GLU A C 1
ATOM 1466 O O . GLU A 1 196 ? -0.329 -24.156 5.707 1 95.25 196 GLU A O 1
ATOM 1471 N N . TYR A 1 197 ? -2.318 -24.969 6.031 1 94.5 197 TYR A N 1
ATOM 1472 C CA . TYR A 1 197 ? -2.846 -23.797 6.73 1 94.5 197 TYR A CA 1
ATOM 1473 C C . TYR A 1 197 ? -2.143 -23.609 8.07 1 94.5 197 TYR A C 1
ATOM 1475 O O . TYR A 1 197 ? -1.981 -22.469 8.539 1 94.5 197 TYR A O 1
ATOM 1483 N N . ALA A 1 198 ? -1.771 -24.703 8.656 1 95.06 198 ALA A N 1
ATOM 1484 C CA . ALA A 1 198 ? -1.063 -24.578 9.93 1 95.06 198 ALA A CA 1
ATOM 1485 C C . ALA A 1 198 ? 0.257 -23.844 9.758 1 95.06 198 ALA A C 1
ATOM 1487 O O . ALA A 1 198 ? 0.579 -22.938 10.539 1 95.06 198 ALA A O 1
ATOM 1488 N N . GLN A 1 199 ? 0.993 -24.25 8.734 1 95.69 199 GLN A N 1
ATOM 1489 C CA . GLN A 1 199 ? 2.256 -23.578 8.438 1 95.69 199 GLN A CA 1
ATOM 1490 C C . GLN A 1 199 ? 2.027 -22.125 8.055 1 95.69 199 GLN A C 1
ATOM 1492 O O . GLN A 1 199 ? 2.773 -21.234 8.484 1 95.69 199 GLN A O 1
ATOM 1497 N N . ALA A 1 200 ? 0.982 -21.875 7.234 1 96.81 200 ALA A N 1
ATOM 1498 C CA . ALA A 1 200 ? 0.63 -20.5 6.867 1 96.81 200 ALA A CA 1
ATOM 1499 C C . ALA A 1 200 ? 0.304 -19.672 8.102 1 96.81 200 ALA A C 1
ATOM 1501 O O . ALA A 1 200 ? 0.69 -18.5 8.195 1 96.81 200 ALA A O 1
ATOM 1502 N N . HIS A 1 201 ? -0.348 -20.281 9.078 1 95.88 201 HIS A N 1
ATOM 1503 C CA . HIS A 1 201 ? -0.757 -19.594 10.297 1 95.88 201 HIS A CA 1
ATOM 1504 C C . HIS A 1 201 ? 0.452 -19.141 11.102 1 95.88 201 HIS A C 1
ATOM 1506 O O . HIS A 1 201 ? 0.481 -18.016 11.602 1 95.88 201 HIS A O 1
ATOM 1512 N N . TRP A 1 202 ? 1.38 -19.922 11.195 1 95.75 202 TRP A N 1
ATOM 1513 C CA . TRP A 1 202 ? 2.551 -19.578 11.992 1 95.75 202 TRP A CA 1
ATOM 1514 C C . TRP A 1 202 ? 3.344 -18.438 11.344 1 95.75 202 TRP A C 1
ATOM 1516 O O . TRP A 1 202 ? 3.791 -17.516 12.023 1 95.75 202 TRP A O 1
ATOM 1526 N N . LEU A 1 203 ? 3.555 -18.5 10.055 1 96.81 203 LEU A N 1
ATOM 1527 C CA . LEU A 1 203 ? 4.258 -17.422 9.359 1 96.81 203 LEU A CA 1
ATOM 1528 C C . LEU A 1 203 ? 3.453 -16.125 9.398 1 96.81 203 LEU A C 1
ATOM 1530 O O . LEU A 1 203 ? 3.996 -15.062 9.703 1 96.81 203 LEU A O 1
ATOM 1534 N N . ALA A 1 204 ? 2.172 -16.25 9.117 1 97.44 204 ALA A N 1
ATOM 1535 C CA . ALA A 1 204 ? 1.3 -15.078 9.133 1 97.44 204 ALA A CA 1
ATOM 1536 C C . ALA A 1 204 ? 1.196 -14.484 10.539 1 97.44 204 ALA A C 1
ATOM 1538 O O . ALA A 1 204 ? 1.186 -13.266 10.703 1 97.44 204 ALA A O 1
ATOM 1539 N N . GLY A 1 205 ? 1.058 -15.383 11.516 1 96.5 205 GLY A N 1
ATOM 1540 C CA . GLY A 1 205 ? 1.055 -14.922 12.891 1 96.5 205 GLY A CA 1
ATOM 1541 C C . GLY A 1 205 ? 2.309 -14.156 13.266 1 96.5 205 GLY A C 1
ATOM 1542 O O . GLY A 1 205 ? 2.238 -13.141 13.969 1 96.5 205 GLY A O 1
ATOM 1543 N N . GLY A 1 206 ? 3.449 -14.656 12.812 1 95.88 206 GLY A N 1
ATOM 1544 C CA . GLY A 1 206 ? 4.695 -13.93 13.008 1 95.88 206 GLY A CA 1
ATOM 1545 C C . GLY A 1 206 ? 4.684 -12.555 12.367 1 95.88 206 GLY A C 1
ATOM 1546 O O . GLY A 1 206 ? 5.168 -11.586 12.961 1 95.88 206 GLY A O 1
ATOM 1547 N N . MET A 1 207 ? 4.137 -12.477 11.195 1 95.25 207 MET A N 1
ATOM 1548 C CA . MET A 1 207 ? 4.043 -11.195 10.508 1 95.25 207 MET A CA 1
ATOM 1549 C C . MET A 1 207 ? 3.113 -10.242 11.25 1 95.25 207 MET A C 1
ATOM 1551 O O . MET A 1 207 ? 3.363 -9.039 11.305 1 95.25 207 MET A O 1
ATOM 1555 N N . VAL A 1 208 ? 2.045 -10.758 11.828 1 94.81 208 VAL A N 1
ATOM 1556 C CA . VAL A 1 208 ? 1.13 -9.938 12.609 1 94.81 208 VAL A CA 1
ATOM 1557 C C . VAL A 1 208 ? 1.853 -9.391 13.844 1 94.81 208 VAL A C 1
ATOM 1559 O O . VAL A 1 208 ? 1.757 -8.195 14.148 1 94.81 208 VAL A O 1
ATOM 1562 N N . ALA A 1 209 ? 2.551 -10.234 14.531 1 95.19 209 ALA A N 1
ATOM 1563 C CA . ALA A 1 209 ? 3.34 -9.789 15.672 1 95.19 209 ALA A CA 1
ATOM 1564 C C . ALA A 1 209 ? 4.336 -8.711 15.273 1 95.19 209 ALA A C 1
ATOM 1566 O O . ALA A 1 209 ? 4.477 -7.699 15.961 1 95.19 209 ALA A O 1
ATOM 1567 N N . PHE A 1 210 ? 4.965 -8.93 14.141 1 93.44 210 PHE A N 1
ATOM 1568 C CA . PHE A 1 210 ? 5.898 -7.949 13.609 1 93.44 210 PHE A CA 1
ATOM 1569 C C . PHE A 1 210 ? 5.199 -6.621 13.352 1 93.44 210 PHE A C 1
ATOM 1571 O O . PHE A 1 210 ? 5.699 -5.562 13.734 1 93.44 210 PHE A O 1
ATOM 1578 N N . SER A 1 211 ? 4.047 -6.66 12.672 1 91 211 SER A N 1
ATOM 1579 C CA . SER A 1 211 ? 3.297 -5.445 12.367 1 91 211 SER A CA 1
ATOM 1580 C C . SER A 1 211 ? 2.906 -4.699 13.633 1 91 211 SER A C 1
ATOM 1582 O O . SER A 1 211 ? 2.943 -3.467 13.672 1 91 211 SER A O 1
ATOM 1584 N N . PHE A 1 212 ? 2.576 -5.387 14.664 1 90.62 212 PHE A N 1
ATOM 1585 C CA . PHE A 1 212 ? 2.225 -4.781 15.945 1 90.62 212 PHE A CA 1
ATOM 1586 C C . PHE A 1 212 ? 3.42 -4.055 16.547 1 90.62 212 PHE A C 1
ATOM 1588 O O . PHE A 1 212 ? 3.285 -2.934 17.047 1 90.62 212 PHE A O 1
ATOM 1595 N N . ILE A 1 213 ? 4.492 -4.664 16.516 1 92.88 213 ILE A N 1
ATOM 1596 C CA . ILE A 1 213 ? 5.707 -4.051 17.031 1 92.88 213 ILE A CA 1
ATOM 1597 C C . ILE A 1 213 ? 6.016 -2.77 16.266 1 92.88 213 ILE A C 1
ATOM 1599 O O . ILE A 1 213 ? 6.344 -1.741 16.859 1 92.88 213 ILE A O 1
ATOM 1603 N N . VAL A 1 214 ? 5.918 -2.877 14.977 1 90.5 214 VAL A N 1
ATOM 1604 C CA . VAL A 1 214 ? 6.172 -1.728 14.109 1 90.5 214 VAL A CA 1
ATOM 1605 C C . VAL A 1 214 ? 5.207 -0.597 14.461 1 90.5 214 VAL A C 1
ATOM 1607 O O . VAL A 1 214 ? 5.613 0.56 14.594 1 90.5 214 VAL A O 1
ATOM 1610 N N . LEU A 1 215 ? 3.934 -0.898 14.609 1 87.19 215 LEU A N 1
ATOM 1611 C CA . LEU A 1 215 ? 2.934 0.1 14.969 1 87.19 215 LEU A CA 1
ATOM 1612 C C . LEU A 1 215 ? 3.271 0.745 16.312 1 87.19 215 LEU A C 1
ATOM 1614 O O . LEU A 1 215 ? 3.137 1.96 16.469 1 87.19 215 LEU A O 1
ATOM 1618 N N . MET A 1 216 ? 3.67 -0.003 17.234 1 89.69 216 MET A N 1
ATOM 1619 C CA . MET A 1 216 ? 4.031 0.5 18.562 1 89.69 216 MET A CA 1
ATOM 1620 C C . MET A 1 216 ? 5.234 1.437 18.484 1 89.69 216 MET A C 1
ATOM 1622 O O . MET A 1 216 ? 5.254 2.486 19.125 1 89.69 216 MET A O 1
ATOM 1626 N N . LEU A 1 217 ? 6.137 1.068 17.703 1 89.38 217 LEU A N 1
ATOM 1627 C CA . LEU A 1 217 ? 7.316 1.909 17.531 1 89.38 217 LEU A CA 1
ATOM 1628 C C . LEU A 1 217 ? 6.938 3.24 16.891 1 89.38 217 LEU A C 1
ATOM 1630 O O . LEU A 1 217 ? 7.398 4.297 17.312 1 89.38 217 LEU A O 1
ATOM 1634 N N . LEU A 1 218 ? 6.129 3.172 15.945 1 86.06 218 LEU A N 1
ATOM 1635 C CA . LEU A 1 218 ? 5.695 4.387 15.266 1 86.06 218 LEU A CA 1
ATOM 1636 C C . LEU A 1 218 ? 4.902 5.285 16.203 1 86.06 218 LEU A C 1
ATOM 1638 O O . LEU A 1 218 ? 5.066 6.508 16.188 1 86.06 218 LEU A O 1
ATOM 1642 N N . HIS A 1 219 ? 4.117 4.734 17 1 82.5 219 HIS A N 1
ATOM 1643 C CA . HIS A 1 219 ? 3.314 5.492 17.953 1 82.5 219 HIS A CA 1
ATOM 1644 C C . HIS A 1 219 ? 4.195 6.16 19 1 82.5 219 HIS A C 1
ATOM 1646 O O . HIS A 1 219 ? 3.914 7.277 19.438 1 82.5 219 HIS A O 1
ATOM 1652 N N . TRP A 1 220 ? 5.16 5.457 19.328 1 83.69 220 TRP A N 1
ATOM 1653 C CA . TRP A 1 220 ? 6.059 5.988 20.359 1 83.69 220 TRP A CA 1
ATOM 1654 C C . TRP A 1 220 ? 6.867 7.16 19.812 1 83.69 220 TRP A C 1
ATOM 1656 O O . TRP A 1 220 ? 7.238 8.07 20.562 1 83.69 220 TRP A O 1
ATOM 1666 N N . LEU A 1 221 ? 7.094 7.203 18.547 1 81.88 221 LEU A N 1
ATOM 1667 C CA . LEU A 1 221 ? 7.91 8.234 17.906 1 81.88 221 LEU A CA 1
ATOM 1668 C C . LEU A 1 221 ? 7.059 9.445 17.547 1 81.88 221 LEU A C 1
ATOM 1670 O O . LEU A 1 221 ? 7.586 10.555 17.391 1 81.88 221 LEU A O 1
ATOM 1674 N N . GLN A 1 222 ? 5.879 9.188 17.062 1 70.12 222 GLN A N 1
ATOM 1675 C CA . GLN A 1 222 ? 5.023 10.312 16.703 1 70.12 222 GLN A CA 1
ATOM 1676 C C . GLN A 1 222 ? 4.711 11.188 17.906 1 70.12 222 GLN A C 1
ATOM 1678 O O . GLN A 1 222 ? 4.328 10.688 18.969 1 70.12 222 GLN A O 1
ATOM 1683 N N . PRO A 1 223 ? 5.383 12.43 17.781 1 55.75 223 PRO A N 1
ATOM 1684 C CA . PRO A 1 223 ? 5.094 13.352 18.875 1 55.75 223 PRO A CA 1
ATOM 1685 C C . PRO A 1 223 ? 3.6 13.477 19.156 1 55.75 223 PRO A C 1
ATOM 1687 O O . PRO A 1 223 ? 2.781 13.375 18.25 1 55.75 223 PRO A O 1
ATOM 1690 N N . ARG A 1 224 ? 3.051 12.883 20.312 1 50.38 224 ARG A N 1
ATOM 1691 C CA . ARG A 1 224 ? 1.697 13.164 20.781 1 50.38 224 ARG A CA 1
ATOM 1692 C C . ARG A 1 224 ? 1.246 14.555 20.359 1 50.38 224 ARG A C 1
ATOM 1694 O O . ARG A 1 224 ? 1.838 15.555 20.766 1 50.38 224 ARG A O 1
ATOM 1701 N N . GLY A 1 225 ? 1.168 14.812 19.078 1 40.22 225 GLY A N 1
ATOM 1702 C CA . GLY A 1 225 ? 0.648 16.156 18.953 1 40.22 225 GLY A CA 1
ATOM 1703 C C . GLY A 1 225 ? -0.243 16.578 20.109 1 40.22 225 GLY A C 1
ATOM 1704 O O . GLY A 1 225 ? -0.812 15.719 20.797 1 40.22 225 GLY A O 1
ATOM 1705 N N . GLY A 1 226 ? 0.134 17.766 20.641 1 35.72 226 GLY A N 1
ATOM 1706 C CA . GLY A 1 226 ? -0.555 18.516 21.672 1 35.72 226 GLY A CA 1
ATOM 1707 C C . GLY A 1 226 ? -2.064 18.484 21.531 1 35.72 226 GLY A C 1
ATOM 1708 O O . GLY A 1 226 ? -2.617 18.953 20.547 1 35.72 226 GLY A O 1
ATOM 1709 N N . ARG A 1 227 ? -2.844 17.484 21.781 1 29.84 227 ARG A N 1
ATOM 1710 C CA . ARG A 1 227 ? -4.102 17.969 22.328 1 29.84 227 ARG A CA 1
ATOM 1711 C C . ARG A 1 227 ? -3.855 19.031 23.406 1 29.84 227 ARG A C 1
ATOM 1713 O O . ARG A 1 227 ? -2.936 18.891 24.219 1 29.84 227 ARG A O 1
ATOM 1720 N N . MET B 1 1 ? -1.453 -16.516 -35.656 1 40.19 1 MET B N 1
ATOM 1721 C CA . MET B 1 1 ? -2.822 -16.125 -35.344 1 40.19 1 MET B CA 1
ATOM 1722 C C . MET B 1 1 ? -2.838 -14.844 -34.5 1 40.19 1 MET B C 1
ATOM 1724 O O . MET B 1 1 ? -2.039 -14.695 -33.562 1 40.19 1 MET B O 1
ATOM 1728 N N . ASN B 1 2 ? -3.227 -13.641 -34.906 1 49.75 2 ASN B N 1
ATOM 1729 C CA . ASN B 1 2 ? -3.229 -12.242 -34.5 1 49.75 2 ASN B CA 1
ATOM 1730 C C . ASN B 1 2 ? -3.9 -12.062 -33.125 1 49.75 2 ASN B C 1
ATOM 1732 O O . ASN B 1 2 ? -5.125 -11.93 -33.062 1 49.75 2 ASN B O 1
ATOM 1736 N N . THR B 1 3 ? -3.438 -12.758 -32.125 1 64.62 3 THR B N 1
ATOM 1737 C CA . THR B 1 3 ? -4.078 -12.633 -30.828 1 64.62 3 THR B CA 1
ATOM 1738 C C . THR B 1 3 ? -4.262 -11.164 -30.469 1 64.62 3 THR B C 1
ATOM 1740 O O . THR B 1 3 ? -3.303 -10.383 -30.484 1 64.62 3 THR B O 1
ATOM 1743 N N . PRO B 1 4 ? -5.5 -10.766 -30.531 1 74.25 4 PRO B N 1
ATOM 1744 C CA . PRO B 1 4 ? -5.773 -9.367 -30.172 1 74.25 4 PRO B CA 1
ATOM 1745 C C . PRO B 1 4 ? -5.023 -8.93 -28.906 1 74.25 4 PRO B C 1
ATOM 1747 O O . PRO B 1 4 ? -4.777 -9.742 -28.016 1 74.25 4 PRO B O 1
ATOM 1750 N N . LEU B 1 5 ? -4.547 -7.738 -28.984 1 83.06 5 LEU B N 1
ATOM 1751 C CA . LEU B 1 5 ? -3.809 -7.152 -27.859 1 83.06 5 LEU B CA 1
ATOM 1752 C C . LEU B 1 5 ? -4.672 -7.102 -26.609 1 83.06 5 LEU B C 1
ATOM 1754 O O . LEU B 1 5 ? -4.168 -7.305 -25.5 1 83.06 5 LEU B O 1
ATOM 1758 N N . ILE B 1 6 ? -5.957 -6.988 -26.812 1 89.38 6 ILE B N 1
ATOM 1759 C CA . ILE B 1 6 ? -6.922 -7.055 -25.719 1 89.38 6 ILE B CA 1
ATOM 1760 C C . ILE B 1 6 ? -8 -8.086 -26.047 1 89.38 6 ILE B C 1
ATOM 1762 O O . ILE B 1 6 ? -8.82 -7.867 -26.953 1 89.38 6 ILE B O 1
ATOM 1766 N N . GLY B 1 7 ? -8.016 -9.211 -25.406 1 92.31 7 GLY B N 1
ATOM 1767 C CA . GLY B 1 7 ? -8.953 -10.297 -25.656 1 92.31 7 GLY B CA 1
ATOM 1768 C C . GLY B 1 7 ? -10.156 -10.266 -24.734 1 92.31 7 GLY B C 1
ATOM 1769 O O . GLY B 1 7 ? -10.297 -9.352 -23.922 1 92.31 7 GLY B O 1
ATOM 1770 N N . PRO B 1 8 ? -11.047 -11.156 -24.938 1 92.94 8 PRO B N 1
ATOM 1771 C CA . PRO B 1 8 ? -12.266 -11.211 -24.141 1 92.94 8 PRO B CA 1
ATOM 1772 C C . PRO B 1 8 ? -11.977 -11.359 -22.641 1 92.94 8 PRO B C 1
ATOM 1774 O O . PRO B 1 8 ? -12.672 -10.758 -21.812 1 92.94 8 PRO B O 1
ATOM 1777 N N . ASP B 1 9 ? -11.008 -12.133 -22.281 1 94.81 9 ASP B N 1
ATOM 1778 C CA . ASP B 1 9 ? -10.641 -12.32 -20.891 1 94.81 9 ASP B CA 1
ATOM 1779 C C . ASP B 1 9 ? -10.117 -11.023 -20.266 1 94.81 9 ASP B C 1
ATOM 1781 O O . ASP B 1 9 ? -10.336 -10.758 -19.094 1 94.81 9 ASP B O 1
ATOM 1785 N N . ASP B 1 10 ? -9.438 -10.289 -21.109 1 96.75 10 ASP B N 1
ATOM 1786 C CA . ASP B 1 10 ? -8.93 -9 -20.656 1 96.75 10 ASP B CA 1
ATOM 1787 C C . ASP B 1 10 ? -10.07 -8.023 -20.391 1 96.75 10 ASP B C 1
ATOM 1789 O O . ASP B 1 10 ? -10.07 -7.324 -19.375 1 96.75 10 ASP B O 1
ATOM 1793 N N . TRP B 1 11 ? -11.023 -7.996 -21.281 1 96.75 11 TRP B N 1
ATOM 1794 C CA . TRP B 1 11 ? -12.18 -7.125 -21.094 1 96.75 11 TRP B CA 1
ATOM 1795 C C . TRP B 1 11 ? -12.969 -7.539 -19.859 1 96.75 11 TRP B C 1
ATOM 1797 O O . TRP B 1 11 ? -13.469 -6.684 -19.125 1 96.75 11 TRP B O 1
ATOM 1807 N N . ALA B 1 12 ? -13.117 -8.828 -19.656 1 97.5 12 ALA B N 1
ATOM 1808 C CA . ALA B 1 12 ? -13.789 -9.328 -18.453 1 97.5 12 ALA B CA 1
ATOM 1809 C C . ALA B 1 12 ? -13.07 -8.883 -17.188 1 97.5 12 ALA B C 1
ATOM 1811 O O . ALA B 1 12 ? -13.711 -8.492 -16.203 1 97.5 12 ALA B O 1
ATOM 1812 N N . ALA B 1 13 ? -11.766 -8.961 -17.172 1 97.94 13 ALA B N 1
ATOM 1813 C CA . ALA B 1 13 ? -10.961 -8.539 -16.031 1 97.94 13 ALA B CA 1
ATOM 1814 C C . ALA B 1 13 ? -11.133 -7.043 -15.758 1 97.94 13 ALA B C 1
ATOM 1816 O O . ALA B 1 13 ? -11.227 -6.621 -14.609 1 97.94 13 ALA B O 1
ATOM 1817 N N . ILE B 1 14 ? -11.164 -6.262 -16.844 1 97.81 14 ILE B N 1
ATOM 1818 C CA . ILE B 1 14 ? -11.336 -4.82 -16.719 1 97.81 14 ILE B CA 1
ATOM 1819 C C . ILE B 1 14 ? -12.703 -4.52 -16.109 1 97.81 14 ILE B C 1
ATOM 1821 O O . ILE B 1 14 ? -12.797 -3.758 -15.141 1 97.81 14 ILE B O 1
ATOM 1825 N N . TRP B 1 15 ? -13.695 -5.156 -16.625 1 97.94 15 TRP B N 1
ATOM 1826 C CA . TRP B 1 15 ? -15.047 -4.941 -16.125 1 97.94 15 TRP B CA 1
ATOM 1827 C C . TRP B 1 15 ? -15.164 -5.355 -14.656 1 97.94 15 TRP B C 1
ATOM 1829 O O . TRP B 1 15 ? -15.758 -4.645 -13.844 1 97.94 15 TRP B O 1
ATOM 1839 N N . LEU B 1 16 ? -14.648 -6.504 -14.336 1 98.19 16 LEU B N 1
ATOM 1840 C CA . LEU B 1 16 ? -14.695 -7 -12.969 1 98.19 16 LEU B CA 1
ATOM 1841 C C . LEU B 1 16 ? -13.961 -6.059 -12.023 1 98.19 16 LEU B C 1
ATOM 1843 O O . LEU B 1 16 ? -14.414 -5.82 -10.898 1 98.19 16 LEU B O 1
ATOM 1847 N N . THR B 1 17 ? -12.805 -5.539 -12.43 1 98.38 17 THR B N 1
ATOM 1848 C CA . THR B 1 17 ? -12.039 -4.594 -11.625 1 98.38 17 THR B CA 1
ATOM 1849 C C . THR B 1 17 ? -12.859 -3.336 -11.336 1 98.38 17 THR B C 1
ATOM 1851 O O . THR B 1 17 ? -12.914 -2.869 -10.195 1 98.38 17 THR B O 1
ATOM 1854 N N . LEU B 1 18 ? -13.492 -2.814 -12.383 1 98.12 18 LEU B N 1
ATOM 1855 C CA . LEU B 1 18 ? -14.312 -1.617 -12.227 1 98.12 18 LEU B CA 1
ATOM 1856 C C . LEU B 1 18 ? -15.5 -1.888 -11.305 1 98.12 18 LEU B C 1
ATOM 1858 O O . LEU B 1 18 ? -15.852 -1.043 -10.484 1 98.12 18 LEU B O 1
ATOM 1862 N N . GLN B 1 19 ? -16.078 -3.018 -11.43 1 98.69 19 GLN B N 1
ATOM 1863 C CA . GLN B 1 19 ? -17.188 -3.396 -10.57 1 98.69 19 GLN B CA 1
ATOM 1864 C C . GLN B 1 19 ? -16.75 -3.51 -9.109 1 98.69 19 GLN B C 1
ATOM 1866 O O . GLN B 1 19 ? -17.406 -2.988 -8.211 1 98.69 19 GLN B O 1
ATOM 1871 N N . LEU B 1 20 ? -15.672 -4.207 -8.906 1 98.56 20 LEU B N 1
ATOM 1872 C CA . LEU B 1 20 ? -15.148 -4.387 -7.555 1 98.56 20 LEU B CA 1
ATOM 1873 C C . LEU B 1 20 ? -14.82 -3.043 -6.914 1 98.56 20 LEU B C 1
ATOM 1875 O O . LEU B 1 20 ? -15.219 -2.779 -5.777 1 98.56 20 LEU B O 1
ATOM 1879 N N . ALA B 1 21 ? -14.094 -2.215 -7.656 1 98.62 21 ALA B N 1
ATOM 1880 C CA . ALA B 1 21 ? -13.68 -0.916 -7.133 1 98.62 21 ALA B CA 1
ATOM 1881 C C . ALA B 1 21 ? -14.891 -0.034 -6.836 1 98.62 21 ALA B C 1
ATOM 1883 O O . ALA B 1 21 ? -14.93 0.665 -5.82 1 98.62 21 ALA B O 1
ATOM 1884 N N . SER B 1 22 ? -15.883 -0.062 -7.719 1 98.75 22 SER B N 1
ATOM 1885 C CA . SER B 1 22 ? -17.078 0.763 -7.547 1 98.75 22 SER B CA 1
ATOM 1886 C C . SER B 1 22 ? -17.891 0.303 -6.348 1 98.75 22 SER B C 1
ATOM 1888 O O . SER B 1 22 ? -18.25 1.111 -5.488 1 98.75 22 SER B O 1
ATOM 1890 N N . VAL B 1 23 ? -18.172 -0.982 -6.293 1 98.81 23 VAL B N 1
ATOM 1891 C CA . VAL B 1 23 ? -18.969 -1.53 -5.199 1 98.81 23 VAL B CA 1
ATOM 1892 C C . VAL B 1 23 ? -18.25 -1.293 -3.871 1 98.81 23 VAL B C 1
ATOM 1894 O O . VAL B 1 23 ? -18.875 -0.847 -2.9 1 98.81 23 VAL B O 1
ATOM 1897 N N . THR B 1 24 ? -16.969 -1.553 -3.824 1 98.81 24 THR B N 1
ATOM 1898 C CA . THR B 1 24 ? -16.188 -1.369 -2.609 1 98.81 24 THR B CA 1
ATOM 1899 C C . THR B 1 24 ? -16.203 0.093 -2.172 1 98.81 24 THR B C 1
ATOM 1901 O O . THR B 1 24 ? -16.391 0.393 -0.993 1 98.81 24 THR B O 1
ATOM 1904 N N . THR B 1 25 ? -16 0.979 -3.123 1 98.81 25 THR B N 1
ATOM 1905 C CA . THR B 1 25 ? -15.961 2.402 -2.809 1 98.81 25 THR B CA 1
ATOM 1906 C C . THR B 1 25 ? -17.281 2.871 -2.225 1 98.81 25 THR B C 1
ATOM 1908 O O . THR B 1 25 ? -17.312 3.539 -1.189 1 98.81 25 THR B O 1
ATOM 1911 N N . VAL B 1 26 ? -18.375 2.498 -2.82 1 98.81 26 VAL B N 1
ATOM 1912 C CA . VAL B 1 26 ? -19.703 2.908 -2.357 1 98.81 26 VAL B CA 1
ATOM 1913 C C . VAL B 1 26 ? -19.953 2.359 -0.953 1 98.81 26 VAL B C 1
ATOM 1915 O O . VAL B 1 26 ? -20.375 3.094 -0.061 1 98.81 26 VAL B O 1
ATOM 1918 N N . LEU B 1 27 ? -19.641 1.141 -0.739 1 98.81 27 LEU B N 1
ATOM 1919 C CA . LEU B 1 27 ? -19.859 0.521 0.564 1 98.81 27 LEU B CA 1
ATOM 1920 C C . LEU B 1 27 ? -18.953 1.158 1.624 1 98.81 27 LEU B C 1
ATOM 1922 O O . LEU B 1 27 ? -19.391 1.369 2.76 1 98.81 27 LEU B O 1
ATOM 1926 N N . LEU B 1 28 ? -17.75 1.447 1.268 1 98.88 28 LEU B N 1
ATOM 1927 C CA . LEU B 1 28 ? -16.828 2.09 2.207 1 98.88 28 LEU B CA 1
ATOM 1928 C C . LEU B 1 28 ? -17.344 3.469 2.607 1 98.88 28 LEU B C 1
ATOM 1930 O O . LEU B 1 28 ? -17.297 3.834 3.785 1 98.88 28 LEU B O 1
ATOM 1934 N N . LEU B 1 29 ? -17.781 4.234 1.614 1 98.62 29 LEU B N 1
ATOM 1935 C CA . LEU B 1 29 ? -18.281 5.57 1.928 1 98.62 29 LEU B CA 1
ATOM 1936 C C . LEU B 1 29 ? -19.469 5.5 2.891 1 98.62 29 LEU B C 1
ATOM 1938 O O . LEU B 1 29 ? -19.562 6.309 3.816 1 98.62 29 LEU B O 1
ATOM 1942 N N . VAL B 1 30 ? -20.281 4.539 2.746 1 98.31 30 VAL B N 1
ATOM 1943 C CA . VAL B 1 30 ? -21.469 4.391 3.592 1 98.31 30 VAL B CA 1
ATOM 1944 C C . VAL B 1 30 ? -21.047 3.883 4.973 1 98.31 30 VAL B C 1
ATOM 1946 O O . VAL B 1 30 ? -21.438 4.453 5.992 1 98.31 30 VAL B O 1
ATOM 1949 N N . LEU B 1 31 ? -20.234 2.912 5.043 1 98.31 31 LEU B N 1
ATOM 1950 C CA . LEU B 1 31 ? -19.891 2.248 6.297 1 98.31 31 LEU B CA 1
ATOM 1951 C C . LEU B 1 31 ? -18.891 3.082 7.102 1 98.31 31 LEU B C 1
ATOM 1953 O O . LEU B 1 31 ? -18.938 3.092 8.336 1 98.31 31 LEU B O 1
ATOM 1957 N N . CYS B 1 32 ? -18.031 3.756 6.414 1 98.62 32 CYS B N 1
ATOM 1958 C CA . CYS B 1 32 ? -16.938 4.445 7.098 1 98.62 32 CYS B CA 1
ATOM 1959 C C . CYS B 1 32 ? -17.375 5.84 7.535 1 98.62 32 CYS B C 1
ATOM 1961 O O . CYS B 1 32 ? -16.719 6.465 8.367 1 98.62 32 CYS B O 1
ATOM 1963 N N . THR B 1 33 ? -18.469 6.363 6.984 1 98.38 33 THR B N 1
ATOM 1964 C CA . THR B 1 33 ? -18.922 7.707 7.328 1 98.38 33 THR B CA 1
ATOM 1965 C C . THR B 1 33 ? -19.281 7.797 8.812 1 98.38 33 THR B C 1
ATOM 1967 O O . THR B 1 33 ? -18.734 8.648 9.531 1 98.38 33 THR B O 1
ATOM 1970 N N . PRO B 1 34 ? -20.156 6.906 9.344 1 97.25 34 PRO B N 1
ATOM 1971 C CA . PRO B 1 34 ? -20.438 6.996 10.781 1 97.25 34 PRO B CA 1
ATOM 1972 C C . PRO B 1 34 ? -19.203 6.738 11.633 1 97.25 34 PRO B C 1
ATOM 1974 O O . PRO B 1 34 ? -19.047 7.348 12.695 1 97.25 34 PRO B O 1
ATOM 1977 N N . LEU B 1 35 ? -18.375 5.852 11.211 1 98.31 35 LEU B N 1
ATOM 1978 C CA . LEU B 1 35 ? -17.141 5.551 11.953 1 98.31 35 LEU B CA 1
ATOM 1979 C C . LEU B 1 35 ? -16.219 6.758 11.977 1 98.31 35 LEU B C 1
ATOM 1981 O O . LEU B 1 35 ? -15.672 7.105 13.031 1 98.31 35 LEU B O 1
ATOM 1985 N N . ALA B 1 36 ? -16.016 7.328 10.82 1 98.44 36 ALA B N 1
ATOM 1986 C CA . ALA B 1 36 ? -15.172 8.516 10.727 1 98.44 36 ALA B CA 1
ATOM 1987 C C . ALA B 1 36 ? -15.734 9.656 11.57 1 98.44 36 ALA B C 1
ATOM 1989 O O . ALA B 1 36 ? -14.984 10.391 12.219 1 98.44 36 ALA B O 1
ATOM 1990 N N . TRP B 1 37 ? -17.047 9.828 11.523 1 97.31 37 TRP B N 1
ATOM 1991 C CA . TRP B 1 37 ? -17.703 10.828 12.352 1 97.31 37 TRP B CA 1
ATOM 1992 C C . TRP B 1 37 ? -17.438 10.586 13.828 1 97.31 37 TRP B C 1
ATOM 1994 O O . TRP B 1 37 ? -17.078 11.508 14.562 1 97.31 37 TRP B O 1
ATOM 2004 N N . TRP B 1 38 ? -17.609 9.359 14.219 1 97.12 38 TRP B N 1
ATOM 2005 C CA . TRP B 1 38 ? -17.391 8.984 15.609 1 97.12 38 TRP B CA 1
ATOM 2006 C C . TRP B 1 38 ? -15.93 9.234 16.016 1 97.12 38 TRP B C 1
ATOM 2008 O O . TRP B 1 38 ? -15.664 9.82 17.062 1 97.12 38 TRP B O 1
ATOM 2018 N N . LEU B 1 39 ? -15.023 8.883 15.211 1 97.25 39 LEU B N 1
ATOM 2019 C CA . LEU B 1 39 ? -13.602 9.047 15.492 1 97.25 39 LEU B CA 1
ATOM 2020 C C . LEU B 1 39 ? -13.227 10.523 15.555 1 97.25 39 LEU B C 1
ATOM 2022 O O . LEU B 1 39 ? -12.328 10.914 16.297 1 97.25 39 LEU B O 1
ATOM 2026 N N . ALA B 1 40 ? -13.898 11.305 14.812 1 96.5 40 ALA B N 1
ATOM 2027 C CA . ALA B 1 40 ? -13.594 12.727 14.742 1 96.5 40 ALA B CA 1
ATOM 2028 C C . ALA B 1 40 ? -14.078 13.453 15.992 1 96.5 40 ALA B C 1
ATOM 2030 O O . ALA B 1 40 ? -13.547 14.508 16.359 1 96.5 40 ALA B O 1
ATOM 2031 N N . HIS B 1 41 ? -15.102 12.859 16.703 1 94.19 41 HIS B N 1
ATOM 2032 C CA . HIS B 1 41 ? -15.75 13.672 17.719 1 94.19 41 HIS B CA 1
ATOM 2033 C C . HIS B 1 41 ? -15.758 12.969 19.062 1 94.19 41 HIS B C 1
ATOM 2035 O O . HIS B 1 41 ? -16.031 13.594 20.094 1 94.19 41 HIS B O 1
ATOM 2041 N N . THR B 1 42 ? -15.406 11.734 19.062 1 95.31 42 THR B N 1
ATOM 2042 C CA . THR B 1 42 ? -15.562 10.969 20.281 1 95.31 42 THR B CA 1
ATOM 2043 C C . THR B 1 42 ? -14.484 11.344 21.297 1 95.31 42 THR B C 1
ATOM 2045 O O . THR B 1 42 ? -13.367 11.688 20.922 1 95.31 42 THR B O 1
ATOM 2048 N N . ARG B 1 43 ? -14.805 11.305 22.578 1 93.94 43 ARG B N 1
ATOM 2049 C CA . ARG B 1 43 ? -13.875 11.461 23.688 1 93.94 43 ARG B CA 1
ATOM 2050 C C . ARG B 1 43 ? -13.617 10.133 24.375 1 93.94 43 ARG B C 1
ATOM 2052 O O . ARG B 1 43 ? -12.977 10.086 25.438 1 93.94 43 ARG B O 1
ATOM 2059 N N . SER B 1 44 ? -14.117 9.18 23.797 1 96.19 44 SER B N 1
ATOM 2060 C CA . SER B 1 44 ? -14 7.836 24.359 1 96.19 44 SER B CA 1
ATOM 2061 C C . SER B 1 44 ? -12.555 7.355 24.359 1 96.19 44 SER B C 1
ATOM 2063 O O . SER B 1 44 ? -11.789 7.688 23.453 1 96.19 44 SER B O 1
ATOM 2065 N N . ARG B 1 45 ? -12.219 6.578 25.344 1 95.81 45 ARG B N 1
ATOM 2066 C CA . ARG B 1 45 ? -10.898 5.961 25.406 1 95.81 45 ARG B CA 1
ATOM 2067 C C . ARG B 1 45 ? -10.703 4.969 24.266 1 95.81 45 ARG B C 1
ATOM 2069 O O . ARG B 1 45 ? -9.578 4.574 23.969 1 95.81 45 ARG B O 1
ATOM 2076 N N . TRP B 1 46 ? -11.719 4.594 23.531 1 96.38 46 TRP B N 1
ATOM 2077 C CA .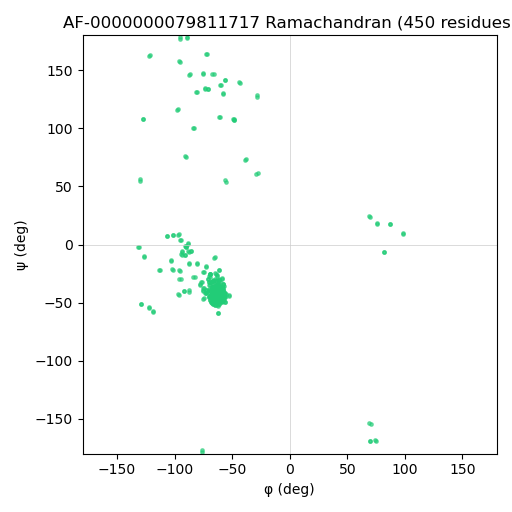 TRP B 1 46 ? -11.664 3.607 22.469 1 96.38 46 TRP B CA 1
ATOM 2078 C C . TRP B 1 46 ? -11.242 4.258 21.141 1 96.38 46 TRP B C 1
ATOM 2080 O O . TRP B 1 46 ? -11.023 3.57 20.156 1 96.38 46 TRP B O 1
ATOM 2090 N N . ARG B 1 47 ? -11.109 5.512 21.125 1 96.25 47 ARG B N 1
ATOM 2091 C CA . ARG B 1 47 ? -10.703 6.223 19.906 1 96.25 47 ARG B CA 1
ATOM 2092 C C . ARG B 1 47 ? -9.367 5.707 19.391 1 96.25 47 ARG B C 1
ATOM 2094 O O . ARG B 1 47 ? -9.227 5.422 18.203 1 96.25 47 ARG B O 1
ATOM 2101 N N . GLY B 1 48 ? -8.453 5.547 20.312 1 92.19 48 GLY B N 1
ATOM 2102 C CA . GLY B 1 48 ? -7.125 5.066 19.953 1 92.19 48 GLY B CA 1
ATOM 2103 C C . GLY B 1 48 ? -7.133 3.666 19.359 1 92.19 48 GLY B C 1
ATOM 2104 O O . GLY B 1 48 ? -6.75 3.471 18.203 1 92.19 48 GLY B O 1
ATOM 2105 N N . PRO B 1 49 ? -7.641 2.723 20.125 1 93.62 49 PRO B N 1
ATOM 2106 C CA . PRO B 1 49 ? -7.688 1.339 19.641 1 93.62 49 PRO B CA 1
ATOM 2107 C C . PRO B 1 49 ? -8.453 1.195 18.328 1 93.62 49 PRO B C 1
ATOM 2109 O O . PRO B 1 49 ? -8.008 0.483 17.422 1 93.62 49 PRO B O 1
ATOM 2112 N N . VAL B 1 50 ? -9.539 1.825 18.172 1 96.44 50 VAL B N 1
ATOM 2113 C CA . VAL B 1 50 ? -10.312 1.732 16.938 1 96.44 50 VAL B CA 1
ATOM 2114 C C . VAL B 1 50 ? -9.539 2.369 15.789 1 96.44 50 VAL B C 1
ATOM 2116 O O . VAL B 1 50 ? -9.5 1.826 14.68 1 96.44 50 VAL B O 1
ATOM 2119 N N . GLY B 1 51 ? -8.93 3.48 16.062 1 94.12 51 GLY B N 1
ATOM 2120 C CA . GLY B 1 51 ? -8.062 4.094 15.07 1 94.12 51 GLY B CA 1
ATOM 2121 C C . GLY B 1 51 ? -6.934 3.188 14.625 1 94.12 51 GLY B C 1
ATOM 2122 O O . GLY B 1 51 ? -6.609 3.137 13.438 1 94.12 51 GLY B O 1
ATOM 2123 N N . ALA B 1 52 ? -6.387 2.457 15.555 1 89.88 52 ALA B N 1
ATOM 2124 C CA . ALA B 1 52 ? -5.301 1.53 15.258 1 89.88 52 ALA B CA 1
ATOM 2125 C C . ALA B 1 52 ? -5.777 0.395 14.359 1 89.88 52 ALA B C 1
ATOM 2127 O O . ALA B 1 52 ? -5.074 0.001 13.422 1 89.88 52 ALA B O 1
ATOM 2128 N N . VAL B 1 53 ? -6.926 -0.11 14.609 1 93.25 53 VAL B N 1
ATOM 2129 C CA . VAL B 1 53 ? -7.488 -1.188 13.797 1 93.25 53 VAL B CA 1
ATOM 2130 C C . VAL B 1 53 ? -7.723 -0.7 12.375 1 93.25 53 VAL B C 1
ATOM 2132 O O . VAL B 1 53 ? -7.434 -1.415 11.406 1 93.25 53 VAL B O 1
ATOM 2135 N N . VAL B 1 54 ? -8.172 0.52 12.234 1 95.31 54 VAL B N 1
ATOM 2136 C CA . VAL B 1 54 ? -8.43 1.115 10.93 1 95.31 54 VAL B CA 1
ATOM 2137 C C . VAL B 1 54 ? -7.117 1.245 10.156 1 95.31 54 VAL B C 1
ATOM 2139 O O . VAL B 1 54 ? -7.082 1.043 8.938 1 95.31 54 VAL B O 1
ATOM 2142 N N . ALA B 1 55 ? -6.035 1.44 10.859 1 91.44 55 ALA B N 1
ATOM 2143 C CA . ALA B 1 55 ? -4.742 1.696 10.234 1 91.44 55 ALA B CA 1
ATOM 2144 C C . ALA B 1 55 ? -3.982 0.395 9.992 1 91.44 55 ALA B C 1
ATOM 2146 O O . ALA B 1 55 ? -2.98 0.379 9.273 1 91.44 55 ALA B O 1
ATOM 2147 N N . LEU B 1 56 ? -4.438 -0.686 10.492 1 91.06 56 LEU B N 1
ATOM 2148 C CA . LEU B 1 56 ? -3.738 -1.967 10.469 1 91.06 56 LEU B CA 1
ATOM 2149 C C . LEU B 1 56 ? -3.426 -2.393 9.039 1 91.06 56 LEU B C 1
ATOM 2151 O O . LEU B 1 56 ? -2.332 -2.891 8.758 1 91.06 56 LEU B O 1
ATOM 2155 N N . PRO B 1 57 ? -4.34 -2.227 8.102 1 93.5 57 PRO B N 1
ATOM 2156 C CA . PRO B 1 57 ? -4.074 -2.668 6.727 1 93.5 57 PRO B CA 1
ATOM 2157 C C . PRO B 1 57 ? -2.881 -1.949 6.098 1 93.5 57 PRO B C 1
ATOM 2159 O O . PRO B 1 57 ? -2.279 -2.459 5.152 1 93.5 57 PRO B O 1
ATOM 2162 N N . LEU B 1 58 ? -2.559 -0.772 6.637 1 89.81 58 LEU B N 1
ATOM 2163 C CA . LEU B 1 58 ? -1.429 -0.02 6.102 1 89.81 58 LEU B CA 1
ATOM 2164 C C . LEU B 1 58 ? -0.112 -0.726 6.414 1 89.81 58 LEU B C 1
ATOM 2166 O O . LEU B 1 58 ? 0.883 -0.528 5.711 1 89.81 58 LEU B O 1
ATOM 2170 N N . VAL B 1 59 ? -0.101 -1.514 7.453 1 88.44 59 VAL B N 1
ATOM 2171 C CA . VAL B 1 59 ? 1.159 -2.082 7.922 1 88.44 59 VAL B CA 1
ATOM 2172 C C . VAL B 1 59 ? 1.154 -3.594 7.715 1 88.44 59 VAL B C 1
ATOM 2174 O O . VAL B 1 59 ? 2.215 -4.215 7.598 1 88.44 59 VAL B O 1
ATOM 2177 N N . LEU B 1 60 ? -0.003 -4.141 7.605 1 93.25 60 LEU B N 1
ATOM 2178 C CA . LEU B 1 60 ? -0.117 -5.586 7.438 1 93.25 60 LEU B CA 1
ATOM 2179 C C . LEU B 1 60 ? 0.116 -5.984 5.98 1 93.25 60 LEU B C 1
ATOM 2181 O O . LEU B 1 60 ? -0.466 -5.391 5.07 1 93.25 60 LEU B O 1
ATOM 2185 N N . PRO B 1 61 ? 0.97 -6.992 5.766 1 94.31 61 PRO B N 1
ATOM 2186 C CA . PRO B 1 61 ? 1.093 -7.504 4.398 1 94.31 61 PRO B CA 1
ATOM 2187 C C . PRO B 1 61 ? -0.243 -7.965 3.816 1 94.31 61 PRO B C 1
ATOM 2189 O O . PRO B 1 61 ? -1.065 -8.539 4.535 1 94.31 61 PRO B O 1
ATOM 2192 N N . PRO B 1 62 ? -0.418 -7.695 2.562 1 96 62 PRO B N 1
ATOM 2193 C CA . PRO B 1 62 ? -1.668 -8.125 1.931 1 96 62 PRO B CA 1
ATOM 2194 C C . PRO B 1 62 ? -1.896 -9.625 2.029 1 96 62 PRO B C 1
ATOM 2196 O O . PRO B 1 62 ? -3.037 -10.078 2.16 1 96 62 PRO B O 1
ATOM 2199 N N . THR B 1 63 ? -0.855 -10.375 1.977 1 96.38 63 THR B N 1
ATOM 2200 C CA . THR B 1 63 ? -0.986 -11.828 2.031 1 96.38 63 THR B CA 1
ATOM 2201 C C . THR B 1 63 ? -1.459 -12.281 3.41 1 96.38 63 THR B C 1
ATOM 2203 O O . THR B 1 63 ? -2.176 -13.273 3.533 1 96.38 63 THR B O 1
ATOM 2206 N N . VAL B 1 64 ? -1.068 -11.547 4.426 1 97.25 64 VAL B N 1
ATOM 2207 C CA . VAL B 1 64 ? -1.52 -11.852 5.777 1 97.25 64 VAL B CA 1
ATOM 2208 C C . VAL B 1 64 ? -3.006 -11.531 5.914 1 97.25 64 VAL B C 1
ATOM 2210 O O . VAL B 1 64 ? -3.777 -12.344 6.434 1 97.25 64 VAL B O 1
ATOM 2213 N N . ILE B 1 65 ? -3.4 -10.398 5.422 1 97 65 ILE B N 1
ATOM 2214 C CA . ILE B 1 65 ? -4.809 -10.016 5.434 1 97 65 ILE B CA 1
ATOM 2215 C C . ILE B 1 65 ? -5.629 -11.039 4.648 1 97 65 ILE B C 1
ATOM 2217 O O . ILE B 1 65 ? -6.645 -11.531 5.133 1 97 65 ILE B O 1
ATOM 2221 N N . GLY B 1 66 ? -5.16 -11.359 3.49 1 97.38 66 GLY B N 1
ATOM 2222 C CA . GLY B 1 66 ? -5.848 -12.344 2.664 1 97.38 66 GLY B CA 1
ATOM 2223 C C . GLY B 1 66 ? -5.992 -13.695 3.334 1 97.38 66 GLY B C 1
ATOM 2224 O O . GLY B 1 66 ? -7.055 -14.32 3.266 1 97.38 66 GLY B O 1
ATOM 2225 N N . PHE B 1 67 ? -4.98 -14.133 4.004 1 97.56 67 PHE B N 1
ATOM 2226 C CA . PHE B 1 67 ? -4.988 -15.445 4.652 1 97.56 67 PHE B CA 1
ATOM 2227 C C . PHE B 1 67 ? -6.016 -15.484 5.777 1 97.56 67 PHE B C 1
ATOM 2229 O O . PHE B 1 67 ? -6.828 -16.406 5.848 1 97.56 67 PHE B O 1
ATOM 2236 N N . TYR B 1 68 ? -5.996 -14.539 6.609 1 96.81 68 TYR B N 1
ATOM 2237 C CA . TYR B 1 68 ? -6.891 -14.586 7.762 1 96.81 68 TYR B CA 1
ATOM 2238 C C . TYR B 1 68 ? -8.336 -14.383 7.336 1 96.81 68 TYR B C 1
ATOM 2240 O O . TYR B 1 68 ? -9.258 -14.945 7.941 1 96.81 68 TYR B O 1
ATOM 2248 N N . LEU B 1 69 ? -8.555 -13.617 6.328 1 97 69 LEU B N 1
ATOM 2249 C CA . LEU B 1 69 ? -9.906 -13.523 5.789 1 97 69 LEU B CA 1
ATOM 2250 C C . LEU B 1 69 ? -10.344 -14.852 5.184 1 97 69 LEU B C 1
ATOM 2252 O O . LEU B 1 69 ? -11.5 -15.258 5.348 1 97 69 LEU B O 1
ATOM 2256 N N . LEU B 1 70 ? -9.398 -15.477 4.438 1 96.56 70 LEU B N 1
ATOM 2257 C CA . LEU B 1 70 ? -9.695 -16.781 3.84 1 96.56 70 LEU B CA 1
ATOM 2258 C C . LEU B 1 70 ? -10.125 -17.781 4.906 1 96.56 70 LEU B C 1
ATOM 2260 O O . LEU B 1 70 ? -11.148 -18.453 4.754 1 96.56 70 LEU B O 1
ATOM 2264 N N . VAL B 1 71 ? -9.43 -17.828 5.977 1 95.19 71 VAL B N 1
ATOM 2265 C CA . VAL B 1 71 ? -9.703 -18.797 7.039 1 95.19 71 VAL B CA 1
ATOM 2266 C C . VAL B 1 71 ? -10.977 -18.391 7.781 1 95.19 71 VAL B C 1
ATOM 2268 O O . VAL B 1 71 ? -11.797 -19.25 8.109 1 95.19 71 VAL B O 1
ATOM 2271 N N . SER B 1 72 ? -11.203 -17.125 8.023 1 95.81 72 SER B N 1
ATOM 2272 C CA . SER B 1 72 ? -12.375 -16.672 8.766 1 95.81 72 SER B CA 1
ATOM 2273 C C . SER B 1 72 ? -13.648 -16.844 7.945 1 95.81 72 SER B C 1
ATOM 2275 O O . SER B 1 72 ? -14.727 -17.078 8.5 1 95.81 72 SER B O 1
ATOM 2277 N N . MET B 1 73 ? -13.531 -16.766 6.684 1 96.12 73 MET B N 1
ATOM 2278 C CA . MET B 1 73 ? -14.688 -16.859 5.801 1 96.12 73 MET B CA 1
ATOM 2279 C C . MET B 1 73 ? -14.898 -18.281 5.32 1 96.12 73 MET B C 1
ATOM 2281 O O . MET B 1 73 ? -15.867 -18.578 4.617 1 96.12 73 MET B O 1
ATOM 2285 N N . GLY B 1 74 ? -13.992 -19.156 5.652 1 92.5 74 GLY B N 1
ATOM 2286 C CA . GLY B 1 74 ? -14.109 -20.562 5.305 1 92.5 74 GLY B CA 1
ATOM 2287 C C . GLY B 1 74 ? -15.094 -21.312 6.184 1 92.5 74 GLY B C 1
ATOM 2288 O O . GLY B 1 74 ? -15.742 -20.719 7.043 1 92.5 74 GLY B O 1
ATOM 2289 N N . PRO B 1 75 ? -15.203 -22.578 5.973 1 89 75 PRO B N 1
ATOM 2290 C CA . PRO B 1 75 ? -16.203 -23.391 6.684 1 89 75 PRO B CA 1
ATOM 2291 C C . PRO B 1 75 ? -15.977 -23.406 8.195 1 89 75 PRO B C 1
ATOM 2293 O O . PRO B 1 75 ? -16.938 -23.484 8.969 1 89 75 PRO B O 1
ATOM 2296 N N . GLY B 1 76 ? -14.852 -23.375 8.633 1 89.75 76 GLY B N 1
ATOM 2297 C CA . GLY B 1 76 ? -14.539 -23.422 10.055 1 89.75 76 GLY B CA 1
ATOM 2298 C C . GLY B 1 76 ? -14.453 -22.031 10.68 1 89.75 76 GLY B C 1
ATOM 2299 O O . GLY B 1 76 ? -14.312 -21.906 11.898 1 89.75 76 GLY B O 1
ATOM 2300 N N . GLY B 1 77 ? -14.633 -21.047 9.898 1 93 77 GLY B N 1
ATOM 2301 C CA . GLY B 1 77 ? -14.445 -19.688 10.398 1 93 77 GLY B CA 1
ATOM 2302 C C . GLY B 1 77 ? -15.742 -19.047 10.852 1 93 77 GLY B C 1
ATOM 2303 O O . GLY B 1 77 ? -16.828 -19.453 10.438 1 93 77 GLY B O 1
ATOM 2304 N N . ALA B 1 78 ? -15.672 -18.078 11.695 1 93 78 ALA B N 1
ATOM 2305 C CA . ALA B 1 78 ? -16.828 -17.391 12.273 1 93 78 ALA B CA 1
ATOM 2306 C C . ALA B 1 78 ? -17.641 -16.688 11.195 1 93 78 ALA B C 1
ATOM 2308 O O . ALA B 1 78 ? -18.875 -16.781 11.172 1 93 78 ALA B O 1
ATOM 2309 N N . ILE B 1 79 ? -17.016 -16.094 10.281 1 92.88 79 ILE B N 1
ATOM 2310 C CA . ILE B 1 79 ? -17.703 -15.359 9.227 1 92.88 79 ILE B CA 1
ATOM 2311 C C . ILE B 1 79 ? -18.344 -16.344 8.25 1 92.88 79 ILE B C 1
ATOM 2313 O O . ILE B 1 79 ? -19.484 -16.125 7.812 1 92.88 79 ILE B O 1
ATOM 2317 N N . GLY B 1 80 ? -17.594 -17.375 7.949 1 92.81 80 GLY B N 1
ATOM 2318 C CA . GLY B 1 80 ? -18.141 -18.391 7.062 1 92.81 80 GLY B CA 1
ATOM 2319 C C . GLY B 1 80 ? -19.391 -19.062 7.609 1 92.81 80 GLY B C 1
ATOM 2320 O O . GLY B 1 80 ? -20.359 -19.25 6.879 1 92.81 80 GLY B O 1
ATOM 2321 N N . GLN B 1 81 ? -19.328 -19.344 8.867 1 93.38 81 GLN B N 1
ATOM 2322 C CA . GLN B 1 81 ? -20.5 -19.953 9.508 1 93.38 81 GLN B CA 1
ATOM 2323 C C . GLN B 1 81 ? -21.688 -19 9.523 1 93.38 81 GLN B C 1
ATOM 2325 O O . GLN B 1 81 ? -22.828 -19.406 9.305 1 93.38 81 GLN B O 1
ATOM 2330 N N . LEU B 1 82 ? -21.406 -17.797 9.719 1 92.56 82 LEU B N 1
ATOM 2331 C CA . LEU B 1 82 ? -22.453 -16.781 9.742 1 92.56 82 LEU B CA 1
ATOM 2332 C C . LEU B 1 82 ? -23.094 -16.625 8.367 1 92.56 82 LEU B C 1
ATOM 2334 O O . LEU B 1 82 ? -24.312 -16.578 8.242 1 92.56 82 LEU B O 1
ATOM 2338 N N . THR B 1 83 ? -22.266 -16.516 7.375 1 92.31 83 THR B N 1
ATOM 2339 C CA . THR B 1 83 ? -22.797 -16.344 6.031 1 92.31 83 THR B CA 1
ATOM 2340 C C . THR B 1 83 ? -23.562 -17.578 5.574 1 92.31 83 THR B C 1
ATOM 2342 O O . THR B 1 83 ? -24.562 -17.469 4.871 1 92.31 83 THR B O 1
ATOM 2345 N N . GLU B 1 84 ? -23.078 -18.672 5.918 1 91.44 84 GLU B N 1
ATOM 2346 C CA . GLU B 1 84 ? -23.812 -19.891 5.609 1 91.44 84 GLU B CA 1
ATOM 2347 C C . GLU B 1 84 ? -25.156 -19.938 6.305 1 91.44 84 GLU B C 1
ATOM 2349 O O . GLU B 1 84 ? -26.172 -20.328 5.703 1 91.44 84 GLU B O 1
ATOM 2354 N N . ALA B 1 85 ? -25.188 -19.578 7.535 1 93.38 85 ALA B N 1
ATOM 2355 C CA . ALA B 1 85 ? -26.422 -19.547 8.312 1 93.38 85 ALA B CA 1
ATOM 2356 C C . ALA B 1 85 ? -27.438 -18.578 7.715 1 93.38 85 ALA B C 1
ATOM 2358 O O . ALA B 1 85 ? -28.641 -18.812 7.777 1 93.38 85 ALA B O 1
ATOM 2359 N N . LEU B 1 86 ? -26.938 -17.594 7.129 1 93.44 86 LEU B N 1
ATOM 2360 C CA . LEU B 1 86 ? -27.812 -16.578 6.539 1 93.44 86 LEU B CA 1
ATOM 2361 C C . LEU B 1 86 ? -28.188 -16.953 5.109 1 93.44 86 LEU B C 1
ATOM 2363 O O . LEU B 1 86 ? -28.906 -16.219 4.434 1 93.44 86 LEU B O 1
ATOM 2367 N N . GLY B 1 87 ? -27.625 -18 4.586 1 91.19 87 GLY B N 1
ATOM 2368 C CA . GLY B 1 87 ? -27.953 -18.5 3.26 1 91.19 87 GLY B CA 1
ATOM 2369 C C . GLY B 1 87 ? -27.156 -17.844 2.158 1 91.19 87 GLY B C 1
ATOM 2370 O O . GLY B 1 87 ? -27.5 -17.953 0.979 1 91.19 87 GLY B O 1
ATOM 2371 N N . LEU B 1 88 ? -26.094 -17.219 2.508 1 90.06 88 LEU B N 1
ATOM 2372 C CA . LEU B 1 88 ? -25.281 -16.5 1.531 1 90.06 88 LEU B CA 1
ATOM 2373 C C . LEU B 1 88 ? -24.141 -17.375 1.007 1 90.06 88 LEU B C 1
ATOM 2375 O O . LEU B 1 88 ? -23.484 -17.016 0.031 1 90.06 88 LEU B O 1
ATOM 2379 N N . GLY B 1 89 ? -23.984 -18.531 1.624 1 90.44 89 GLY B N 1
ATOM 2380 C CA . GLY B 1 89 ? -22.922 -19.438 1.234 1 90.44 89 GLY B CA 1
ATOM 2381 C C . GLY B 1 89 ? -21.547 -18.984 1.688 1 90.44 89 GLY B C 1
ATOM 2382 O O . GLY B 1 89 ? -21.438 -18.125 2.564 1 90.44 89 GLY B O 1
ATOM 2383 N N . ARG B 1 90 ? -20.547 -19.719 1.091 1 90.94 90 ARG B N 1
ATOM 2384 C CA . ARG B 1 90 ? -19.172 -19.375 1.445 1 90.94 90 ARG B CA 1
ATOM 2385 C C . ARG B 1 90 ? -18.641 -18.266 0.544 1 90.94 90 ARG B C 1
ATOM 2387 O O . ARG B 1 90 ? -18.922 -18.234 -0.655 1 90.94 90 ARG B O 1
ATOM 2394 N N . LEU B 1 91 ? -17.828 -17.422 1.091 1 94.31 91 LEU B N 1
ATOM 2395 C CA . LEU B 1 91 ? -17.453 -16.188 0.423 1 94.31 91 LEU B CA 1
ATOM 2396 C C . LEU B 1 91 ? -16.156 -16.344 -0.344 1 94.31 91 LEU B C 1
ATOM 2398 O O . LEU B 1 91 ? -15.984 -15.773 -1.423 1 94.31 91 LEU B O 1
ATOM 2402 N N . PRO B 1 92 ? -15.195 -17.219 0.078 1 94.31 92 PRO B N 1
ATOM 2403 C CA . PRO B 1 92 ? -13.953 -17.344 -0.685 1 94.31 92 PRO B CA 1
ATOM 2404 C C . PRO B 1 92 ? -14.188 -17.797 -2.125 1 94.31 92 PRO B C 1
ATOM 2406 O O . PRO B 1 92 ? -15.078 -18.609 -2.387 1 94.31 92 PRO B O 1
ATOM 2409 N N . PHE B 1 93 ? -13.453 -17.141 -3.059 1 95.88 93 PHE B N 1
ATOM 2410 C CA . PHE B 1 93 ? -13.445 -17.453 -4.48 1 95.88 93 PHE B CA 1
ATOM 2411 C C . PHE B 1 93 ? -14.711 -16.953 -5.16 1 95.88 93 PHE B C 1
ATOM 2413 O O . PHE B 1 93 ? -15.094 -17.453 -6.219 1 95.88 93 PHE B O 1
ATOM 2420 N N . THR B 1 94 ? -15.344 -16.047 -4.48 1 96.94 94 THR B N 1
ATOM 2421 C CA . THR B 1 94 ? -16.516 -15.383 -5.059 1 96.94 94 THR B CA 1
ATOM 2422 C C . THR B 1 94 ? -16.297 -13.867 -5.109 1 96.94 94 THR B C 1
ATOM 2424 O O . THR B 1 94 ? -15.414 -13.336 -4.441 1 96.94 94 THR B O 1
ATOM 2427 N N . PHE B 1 95 ? -17.125 -13.242 -5.934 1 97.69 95 PHE B N 1
ATOM 2428 C CA . PHE B 1 95 ? -17.062 -11.789 -6.043 1 97.69 95 PHE B CA 1
ATOM 2429 C C . PHE B 1 95 ? -17.391 -11.125 -4.711 1 97.69 95 PHE B C 1
ATOM 2431 O O . PHE B 1 95 ? -16.672 -10.242 -4.258 1 97.69 95 PHE B O 1
ATOM 2438 N N . PRO B 1 96 ? -18.406 -11.547 -3.943 1 97 96 PRO B N 1
ATOM 2439 C CA . PRO B 1 96 ? -18.656 -10.938 -2.639 1 97 96 PRO B CA 1
ATOM 2440 C C . PRO B 1 96 ? -17.5 -11.109 -1.667 1 97 96 PRO B C 1
ATOM 2442 O O . PRO B 1 96 ? -17.25 -10.234 -0.837 1 97 96 PRO B O 1
ATOM 2445 N N . GLY B 1 97 ? -16.859 -12.305 -1.785 1 96.69 97 GLY B N 1
ATOM 2446 C CA . GLY B 1 97 ? -15.672 -12.492 -0.975 1 96.69 97 GLY B CA 1
ATOM 2447 C C . GLY B 1 97 ? -14.586 -11.469 -1.263 1 96.69 97 GLY B C 1
ATOM 2448 O O . GLY B 1 97 ? -13.922 -10.984 -0.344 1 96.69 97 GLY B O 1
ATOM 2449 N N . LEU B 1 98 ? -14.422 -11.078 -2.525 1 97.75 98 LEU B N 1
ATOM 2450 C CA . LEU B 1 98 ? -13.469 -10.047 -2.916 1 97.75 98 LEU B CA 1
ATOM 2451 C C . LEU B 1 98 ? -13.867 -8.688 -2.342 1 97.75 98 LEU B C 1
ATOM 2453 O O . LEU B 1 98 ? -13.008 -7.906 -1.93 1 97.75 98 LEU B O 1
ATOM 2457 N N . VAL B 1 99 ? -15.141 -8.469 -2.42 1 98.19 99 VAL B N 1
ATOM 2458 C CA . VAL B 1 99 ? -15.641 -7.191 -1.908 1 98.19 99 VAL B CA 1
ATOM 2459 C C . VAL B 1 99 ? -15.297 -7.062 -0.426 1 98.19 99 VAL B C 1
ATOM 2461 O O . VAL B 1 99 ? -14.781 -6.031 0.013 1 98.19 99 VAL B O 1
ATOM 2464 N N . VAL B 1 100 ? -15.492 -8.117 0.33 1 97.5 100 VAL B N 1
ATOM 2465 C CA . VAL B 1 100 ? -15.188 -8.094 1.757 1 97.5 100 VAL B CA 1
ATOM 2466 C C . VAL B 1 100 ? -13.695 -7.852 1.965 1 97.5 100 VAL B C 1
ATOM 2468 O O . VAL B 1 100 ? -13.305 -7.023 2.787 1 97.5 100 VAL B O 1
ATOM 2471 N N . GLY B 1 101 ? -12.883 -8.641 1.237 1 97.88 101 GLY B N 1
ATOM 2472 C CA . GLY B 1 101 ? -11.445 -8.43 1.319 1 97.88 101 GLY B CA 1
ATOM 2473 C C . GLY B 1 101 ? -11.031 -7.012 0.989 1 97.88 101 GLY B C 1
ATOM 2474 O O . GLY B 1 101 ? -10.188 -6.43 1.677 1 97.88 101 GLY B O 1
ATOM 2475 N N . SER B 1 102 ? -11.609 -6.41 -0.031 1 98.25 102 SER B N 1
ATOM 2476 C CA . SER B 1 102 ? -11.281 -5.059 -0.474 1 98.25 102 SER B CA 1
ATOM 2477 C C . SER B 1 102 ? -11.75 -4.016 0.536 1 98.25 102 SER B C 1
ATOM 2479 O O . SER B 1 102 ? -11.109 -2.977 0.708 1 98.25 102 SER B O 1
ATOM 2481 N N . LEU B 1 103 ? -12.906 -4.262 1.2 1 98.44 103 LEU B N 1
ATOM 2482 C CA . LEU B 1 103 ? -13.375 -3.363 2.248 1 98.44 103 LEU B CA 1
ATOM 2483 C C . LEU B 1 103 ? -12.359 -3.266 3.379 1 98.44 103 LEU B C 1
ATOM 2485 O O . LEU B 1 103 ? -12.039 -2.168 3.84 1 98.44 103 LEU B O 1
ATOM 2489 N N . VAL B 1 104 ? -11.859 -4.426 3.734 1 97.75 104 VAL B N 1
ATOM 2490 C CA . VAL B 1 104 ? -10.906 -4.473 4.84 1 97.75 104 VAL B CA 1
ATOM 2491 C C . VAL B 1 104 ? -9.594 -3.811 4.418 1 97.75 104 VAL B C 1
ATOM 2493 O O . VAL B 1 104 ? -9.07 -2.949 5.125 1 97.75 104 VAL B O 1
ATOM 2496 N N . TYR B 1 105 ? -9.133 -4.184 3.291 1 97.44 105 TYR B N 1
ATOM 2497 C CA . TYR B 1 105 ? -7.828 -3.738 2.818 1 97.44 105 TYR B CA 1
ATOM 2498 C C . TYR B 1 105 ? -7.832 -2.24 2.537 1 97.44 105 TYR B C 1
ATOM 2500 O O . TYR B 1 105 ? -6.824 -1.561 2.744 1 97.44 105 TYR B O 1
ATOM 2508 N N . SER B 1 106 ? -8.938 -1.621 2.123 1 98 106 SER B N 1
ATOM 2509 C CA . SER B 1 106 ? -9.016 -0.228 1.695 1 98 106 SER B CA 1
ATOM 2510 C C . SER B 1 106 ? -9.602 0.655 2.791 1 98 106 SER B C 1
ATOM 2512 O O . SER B 1 106 ? -9.812 1.853 2.586 1 98 106 SER B O 1
ATOM 2514 N N . LEU B 1 107 ? -9.781 0.133 3.938 1 98.25 107 LEU B N 1
ATOM 2515 C CA . LEU B 1 107 ? -10.453 0.793 5.047 1 98.25 107 LEU B CA 1
ATOM 2516 C C . LEU B 1 107 ? -9.789 2.121 5.383 1 98.25 107 LEU B C 1
ATOM 2518 O O . LEU B 1 107 ? -10.453 3.156 5.465 1 98.25 107 LEU B O 1
ATOM 2522 N N . PRO B 1 108 ? -8.484 2.164 5.547 1 97.25 108 PRO B N 1
ATOM 2523 C CA . PRO B 1 108 ? -7.844 3.426 5.938 1 97.25 108 PRO B CA 1
ATOM 2524 C C . PRO B 1 108 ? -8.016 4.52 4.887 1 97.25 108 PRO B C 1
ATOM 2526 O O . PRO B 1 108 ? -8.062 5.707 5.23 1 97.25 108 PRO B O 1
ATOM 2529 N N . PHE B 1 109 ? -8.18 4.176 3.654 1 97.25 109 PHE B N 1
ATOM 2530 C CA . PHE B 1 109 ? -8.211 5.137 2.559 1 97.25 109 PHE B CA 1
ATOM 2531 C C . PHE B 1 109 ? -9.586 5.801 2.461 1 97.25 109 PHE B C 1
ATOM 2533 O O . PHE B 1 109 ? -9.727 6.844 1.821 1 97.25 109 PHE B O 1
ATOM 2540 N N . ALA B 1 110 ? -10.523 5.215 3.07 1 98.5 110 ALA B N 1
ATOM 2541 C CA . ALA B 1 110 ? -11.844 5.84 3.168 1 98.5 110 ALA B CA 1
ATOM 2542 C C . ALA B 1 110 ? -12 6.578 4.496 1 98.5 110 ALA B C 1
ATOM 2544 O O . ALA B 1 110 ? -12.422 7.734 4.52 1 98.5 110 ALA B O 1
ATOM 2545 N N . VAL B 1 111 ? -11.578 5.98 5.574 1 98.62 111 VAL B N 1
ATOM 2546 C CA . VAL B 1 111 ? -11.844 6.508 6.91 1 98.62 111 VAL B CA 1
ATOM 2547 C C . VAL B 1 111 ? -11.008 7.762 7.148 1 98.62 111 VAL B C 1
ATOM 2549 O O . VAL B 1 111 ? -11.5 8.758 7.676 1 98.62 111 VAL B O 1
ATOM 2552 N N . GLN B 1 112 ? -9.797 7.711 6.715 1 96.75 112 GLN B N 1
ATOM 2553 C CA . GLN B 1 112 ? -8.867 8.766 7.109 1 96.75 112 GLN B CA 1
ATOM 2554 C C . GLN B 1 112 ? -9.242 10.094 6.469 1 96.75 112 GLN B C 1
ATOM 2556 O O . GLN B 1 112 ? -9.391 11.109 7.16 1 96.75 112 GLN B O 1
ATOM 2561 N N . PRO B 1 113 ? -9.469 10.133 5.195 1 96.69 113 PRO B N 1
ATOM 2562 C CA . PRO B 1 113 ? -9.891 11.414 4.621 1 96.69 113 PRO B CA 1
ATOM 2563 C C . PRO B 1 113 ? -11.227 11.898 5.176 1 96.69 113 PRO B C 1
ATOM 2565 O O . PRO B 1 113 ? -11.422 13.102 5.355 1 96.69 113 PRO B O 1
ATOM 2568 N N . LEU B 1 114 ? -12.117 11.055 5.469 1 98.25 114 LEU B N 1
ATOM 2569 C CA . LEU B 1 114 ? -13.406 11.438 6.039 1 98.25 114 LEU B CA 1
ATOM 2570 C C . LEU B 1 114 ? -13.234 11.984 7.449 1 98.25 114 LEU B C 1
ATOM 2572 O O . LEU B 1 114 ? -13.836 13.008 7.797 1 98.25 114 LEU B O 1
ATOM 2576 N N . GLN B 1 115 ? -12.477 11.266 8.227 1 97.94 115 GLN B N 1
ATOM 2577 C CA . GLN B 1 115 ? -12.211 11.703 9.594 1 97.94 115 GLN B CA 1
ATOM 2578 C C . GLN B 1 115 ? -11.57 13.094 9.609 1 97.94 115 GLN B C 1
ATOM 2580 O O . GLN B 1 115 ? -11.977 13.961 10.383 1 97.94 115 GLN B O 1
ATOM 2585 N N . ARG B 1 116 ? -10.609 13.289 8.711 1 96.25 116 ARG B N 1
ATOM 2586 C CA . ARG B 1 116 ? -9.938 14.578 8.633 1 96.25 116 ARG B CA 1
ATOM 2587 C C . ARG B 1 116 ? -10.906 15.68 8.211 1 96.25 116 ARG B C 1
ATOM 2589 O O . ARG B 1 116 ? -10.836 16.797 8.711 1 96.25 116 ARG B O 1
ATOM 2596 N N . ALA B 1 117 ? -11.711 15.438 7.297 1 96.44 117 ALA B N 1
ATOM 2597 C CA . ALA B 1 117 ? -12.695 16.406 6.84 1 96.44 117 ALA B CA 1
ATOM 2598 C C . ALA B 1 117 ? -13.641 16.812 7.973 1 96.44 117 ALA B C 1
ATOM 2600 O O . ALA B 1 117 ? -13.953 17.984 8.141 1 96.44 117 ALA B O 1
ATOM 2601 N N . PHE B 1 118 ? -14.062 15.852 8.766 1 97.19 118 PHE B N 1
ATOM 2602 C CA . PHE B 1 118 ? -14.961 16.141 9.883 1 97.19 118 PHE B CA 1
ATOM 2603 C C . PHE B 1 118 ? -14.234 16.906 10.977 1 97.19 118 PHE B C 1
ATOM 2605 O O . PHE B 1 118 ? -14.812 17.812 11.594 1 97.19 118 PHE B O 1
ATOM 2612 N N . GLU B 1 119 ? -13.031 16.547 11.195 1 96.38 119 GLU B N 1
ATOM 2613 C CA . GLU B 1 119 ? -12.234 17.266 12.195 1 96.38 119 GLU B CA 1
ATOM 2614 C C . GLU B 1 119 ? -11.992 18.703 11.773 1 96.38 119 GLU B C 1
ATOM 2616 O O . GLU B 1 119 ? -12.016 19.609 12.609 1 96.38 119 GLU B O 1
ATOM 2621 N N . ALA B 1 120 ? -11.82 18.859 10.547 1 94.56 120 ALA B N 1
ATOM 2622 C CA . ALA B 1 120 ? -11.516 20.188 10.016 1 94.56 120 ALA B CA 1
ATOM 2623 C C . ALA B 1 120 ? -12.727 21.109 10.125 1 94.56 120 ALA B C 1
ATOM 2625 O O . ALA B 1 120 ? -12.578 22.344 10.164 1 94.56 120 ALA B O 1
ATOM 2626 N N . LEU B 1 121 ? -13.852 20.609 10.148 1 93.56 121 LEU B N 1
ATOM 2627 C CA . LEU B 1 121 ? -15.086 21.391 10.258 1 93.56 121 LEU B CA 1
ATOM 2628 C C . LEU B 1 121 ? -15.148 22.125 11.594 1 93.56 121 LEU B C 1
ATOM 2630 O O . LEU B 1 121 ? -15.75 23.188 11.695 1 93.56 121 LEU B O 1
ATOM 2634 N N . GLY B 1 122 ? -14.547 21.516 12.586 1 90.81 122 GLY B N 1
ATOM 2635 C CA . GLY B 1 122 ? -14.688 22.047 13.922 1 90.81 122 GLY B CA 1
ATOM 2636 C C . GLY B 1 122 ? -16.078 21.875 14.492 1 90.81 122 GLY B C 1
ATOM 2637 O O . GLY B 1 122 ? -16.922 21.203 13.891 1 90.81 122 GLY B O 1
ATOM 2638 N N . ARG B 1 123 ? -16.297 22.531 15.594 1 91.25 123 ARG B N 1
ATOM 2639 C CA . ARG B 1 123 ? -17.578 22.359 16.281 1 91.25 123 ARG B CA 1
ATOM 2640 C C . ARG B 1 123 ? -18.5 23.547 16.031 1 91.25 123 ARG B C 1
ATOM 2642 O O . ARG B 1 123 ? -19.719 23.453 16.234 1 91.25 123 ARG B O 1
ATOM 2649 N N . ARG B 1 124 ? -17.938 24.531 15.539 1 93.44 124 ARG B N 1
ATOM 2650 C CA . ARG B 1 124 ? -18.656 25.812 15.469 1 93.44 124 ARG B CA 1
ATOM 2651 C C . ARG B 1 124 ? -19.859 25.703 14.547 1 93.44 124 ARG B C 1
ATOM 2653 O O . ARG B 1 124 ? -20.984 26.062 14.938 1 93.44 124 ARG B O 1
ATOM 2660 N N . PRO B 1 125 ? -19.688 25.234 13.344 1 94.69 125 PRO B N 1
ATOM 2661 C CA . PRO B 1 125 ? -20.859 25.141 12.469 1 94.69 125 PRO B CA 1
ATOM 2662 C C . PRO B 1 125 ? -21.969 24.281 13.062 1 94.69 125 PRO B C 1
ATOM 2664 O O . PRO B 1 125 ? -23.156 24.609 12.898 1 94.69 125 PRO B O 1
ATOM 2667 N N . LEU B 1 126 ? -21.656 23.312 13.75 1 94.25 126 LEU B N 1
ATOM 2668 C CA . LEU B 1 126 ? -22.641 22.422 14.352 1 94.25 126 LEU B CA 1
ATOM 2669 C C . LEU B 1 126 ? -23.297 23.094 15.562 1 94.25 126 LEU B C 1
ATOM 2671 O O . LEU B 1 126 ? -24.5 22.922 15.797 1 94.25 126 LEU B O 1
ATOM 2675 N N . GLU B 1 127 ? -22.547 23.812 16.281 1 94.88 127 GLU B N 1
ATOM 2676 C CA . GLU B 1 127 ? -23.078 24.547 17.422 1 94.88 127 GLU B CA 1
ATOM 2677 C C . GLU B 1 127 ? -24.062 25.625 16.984 1 94.88 127 GLU B C 1
ATOM 2679 O O . GLU B 1 127 ? -25.109 25.812 17.609 1 94.88 127 GLU B O 1
ATOM 2684 N N . VAL B 1 128 ? -23.672 26.266 15.922 1 95.94 128 VAL B N 1
ATOM 2685 C CA . VAL B 1 128 ? -24.547 27.297 15.383 1 95.94 128 VAL B CA 1
ATOM 2686 C C . VAL B 1 128 ? -25.875 26.656 14.938 1 95.94 128 VAL B C 1
ATOM 2688 O O . VAL B 1 128 ? -26.953 27.172 15.234 1 95.94 128 VAL B O 1
ATOM 2691 N N . ALA B 1 129 ? -25.797 25.578 14.312 1 96.06 129 ALA B N 1
ATOM 2692 C CA . ALA B 1 129 ? -27 24.875 13.867 1 96.06 129 ALA B CA 1
ATOM 2693 C C . ALA B 1 129 ? -27.844 24.422 15.062 1 96.06 129 ALA B C 1
ATOM 2695 O O . ALA B 1 129 ? -29.062 24.469 15.008 1 96.06 129 ALA B O 1
ATOM 2696 N N . ALA B 1 130 ? -27.234 24.062 16.109 1 94.81 130 ALA B N 1
ATOM 2697 C CA . ALA B 1 130 ? -27.938 23.641 17.312 1 94.81 130 ALA B CA 1
ATOM 2698 C C . ALA B 1 130 ? -28.703 24.797 17.938 1 94.81 130 ALA B C 1
ATOM 2700 O O . ALA B 1 130 ? -29.812 24.625 18.438 1 94.81 130 ALA B O 1
ATOM 2701 N N . THR B 1 131 ? -28.047 25.906 17.922 1 96.31 131 THR B N 1
ATOM 2702 C CA . THR B 1 131 ? -28.688 27.078 18.484 1 96.31 131 THR B CA 1
ATOM 2703 C C . THR B 1 131 ? -29.938 27.469 17.688 1 96.31 131 THR B C 1
ATOM 2705 O O . THR B 1 131 ? -30.875 28.031 18.234 1 96.31 131 THR B O 1
ATOM 2708 N N . LEU B 1 132 ? -29.938 27.078 16.438 1 96.06 132 LEU B N 1
ATOM 2709 C CA . LEU B 1 132 ? -31.062 27.375 15.555 1 96.06 132 LEU B CA 1
ATOM 2710 C C . LEU B 1 132 ? -32.125 26.281 15.648 1 96.06 132 LEU B C 1
ATOM 2712 O O . LEU B 1 132 ? -33.125 26.328 14.938 1 96.06 132 LEU B O 1
ATOM 2716 N N . GLY B 1 133 ? -31.922 25.266 16.5 1 95.62 133 GLY B N 1
ATOM 2717 C CA . GLY B 1 133 ? -32.938 24.25 16.797 1 95.62 133 GLY B CA 1
ATOM 2718 C C . GLY B 1 133 ? -32.75 22.969 16.016 1 95.62 133 GLY B C 1
ATOM 2719 O O . GLY B 1 133 ? -33.594 22.094 16.047 1 95.62 133 GLY B O 1
ATOM 2720 N N . ALA B 1 134 ? -31.641 22.891 15.352 1 95.81 134 ALA B N 1
ATOM 2721 C CA . ALA B 1 134 ? -31.422 21.688 14.547 1 95.81 134 ALA B CA 1
ATOM 2722 C C . ALA B 1 134 ? -31.109 20.484 15.43 1 95.81 134 ALA B C 1
ATOM 2724 O O . ALA B 1 134 ? -30.328 20.594 16.391 1 95.81 134 ALA B O 1
ATOM 2725 N N . SER B 1 135 ? -31.75 19.375 15.125 1 97 135 SER B N 1
ATOM 2726 C CA . SER B 1 135 ? -31.453 18.125 15.82 1 97 135 SER B CA 1
ATOM 2727 C C . SER B 1 135 ? -30.109 17.547 15.398 1 97 135 SER B C 1
ATOM 2729 O O . SER B 1 135 ? -29.531 17.969 14.398 1 97 135 SER B O 1
ATOM 2731 N N . PRO B 1 136 ? -29.594 16.609 16.188 1 94.31 136 PRO B N 1
ATOM 2732 C CA . PRO B 1 136 ? -28.297 16.031 15.852 1 94.31 136 PRO B CA 1
ATOM 2733 C C . PRO B 1 136 ? -28.281 15.398 14.461 1 94.31 136 PRO B C 1
ATOM 2735 O O . PRO B 1 136 ? -27.312 15.562 13.711 1 94.31 136 PRO B O 1
ATOM 2738 N N . LEU B 1 137 ? -29.234 14.727 14.141 1 96.12 137 LEU B N 1
ATOM 2739 C CA . LEU B 1 137 ? -29.297 14.086 12.828 1 96.12 137 LEU B CA 1
ATOM 2740 C C . LEU B 1 137 ? -29.422 15.117 11.719 1 96.12 137 LEU B C 1
ATOM 2742 O O . LEU B 1 137 ? -28.844 14.945 10.641 1 96.12 137 LEU B O 1
ATOM 2746 N N . ASP B 1 138 ? -30.172 16.156 11.984 1 95.62 138 ASP B N 1
ATOM 2747 C CA . ASP B 1 138 ? -30.297 17.234 11.008 1 95.62 138 ASP B CA 1
ATOM 2748 C C . ASP B 1 138 ? -28.969 17.953 10.789 1 95.62 138 ASP B C 1
ATOM 2750 O O . ASP B 1 138 ? -28.609 18.266 9.656 1 95.62 138 ASP B O 1
ATOM 2754 N N . ARG B 1 139 ? -28.297 18.172 11.844 1 95.94 139 ARG B N 1
ATOM 2755 C CA . ARG B 1 139 ? -26.984 18.828 11.758 1 95.94 139 ARG B CA 1
ATOM 2756 C C . ARG B 1 139 ? -26.016 17.969 10.945 1 95.94 139 ARG B C 1
ATOM 2758 O O . ARG B 1 139 ? -25.203 18.5 10.18 1 95.94 139 ARG B O 1
ATOM 2765 N N . PHE B 1 140 ? -26.125 16.688 11.156 1 96.19 140 PHE B N 1
ATOM 2766 C CA . PHE B 1 140 ? -25.234 15.789 10.43 1 96.19 140 PHE B CA 1
ATOM 2767 C C . PHE B 1 140 ? -25.5 15.836 8.938 1 96.19 140 PHE B C 1
ATOM 2769 O O . PHE B 1 140 ? -24.578 16.031 8.133 1 96.19 140 PHE B O 1
ATOM 2776 N N . PHE B 1 141 ? -26.703 15.766 8.523 1 96.25 141 PHE B N 1
ATOM 2777 C CA . PHE B 1 141 ? -27.047 15.633 7.117 1 96.25 141 PHE B CA 1
ATOM 2778 C C . PHE B 1 141 ? -27.062 17 6.434 1 96.25 141 PHE B C 1
ATOM 2780 O O . PHE B 1 141 ? -26.719 17.109 5.258 1 96.25 141 PHE B O 1
ATOM 2787 N N . SER B 1 142 ? -27.344 18.062 7.188 1 96 142 SER B N 1
ATOM 2788 C CA . SER B 1 142 ? -27.547 19.359 6.555 1 96 142 SER B CA 1
ATOM 2789 C C . SER B 1 142 ? -26.312 20.25 6.684 1 96 142 SER B C 1
ATOM 2791 O O . SER B 1 142 ? -26.141 21.203 5.926 1 96 142 SER B O 1
ATOM 2793 N N . VAL B 1 143 ? -25.484 19.969 7.637 1 96.06 143 VAL B N 1
ATOM 2794 C CA . VAL B 1 143 ? -24.328 20.828 7.867 1 96.06 143 VAL B CA 1
ATOM 2795 C C . VAL B 1 143 ? -23.031 20.031 7.68 1 96.06 143 VAL B C 1
ATOM 2797 O O . VAL B 1 143 ? -22.266 20.281 6.742 1 96.06 143 VAL B O 1
ATOM 2800 N N . ALA B 1 144 ? -22.859 18.969 8.414 1 96.31 144 ALA B N 1
ATOM 2801 C CA . ALA B 1 144 ? -21.594 18.234 8.438 1 96.31 144 ALA B CA 1
ATOM 2802 C C . ALA B 1 144 ? -21.328 17.578 7.082 1 96.31 144 ALA B C 1
ATOM 2804 O O . ALA B 1 144 ? -20.234 17.734 6.52 1 96.31 144 ALA B O 1
ATOM 2805 N N . LEU B 1 145 ? -22.25 16.891 6.539 1 96.75 145 LEU B N 1
ATOM 2806 C CA . LEU B 1 145 ? -22.062 16.109 5.32 1 96.75 145 LEU B CA 1
ATOM 2807 C C . LEU B 1 145 ? -21.781 17.031 4.133 1 96.75 145 LEU B C 1
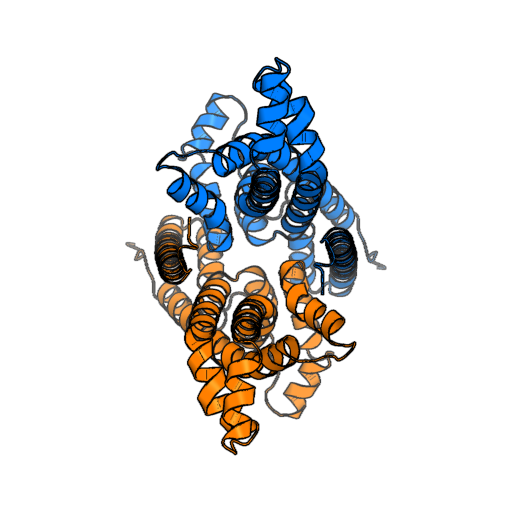ATOM 2809 O O . LEU B 1 145 ? -20.812 16.797 3.4 1 96.75 145 LEU B O 1
ATOM 2813 N N . PRO B 1 146 ? -22.578 18.062 3.975 1 96.31 146 PRO B N 1
ATOM 2814 C CA . PRO B 1 146 ? -22.297 18.969 2.85 1 96.31 146 PRO B CA 1
ATOM 2815 C C . PRO B 1 146 ? -20.938 19.672 2.979 1 96.31 146 PRO B C 1
ATOM 2817 O O . PRO B 1 146 ? -20.234 19.859 1.981 1 96.31 146 PRO B O 1
ATOM 2820 N N . LEU B 1 147 ? -20.594 20.062 4.168 1 95.44 147 LEU B N 1
ATOM 2821 C CA . LEU B 1 147 ? -19.328 20.781 4.379 1 95.44 147 LEU B CA 1
ATOM 2822 C C . LEU B 1 147 ? -18.141 19.828 4.246 1 95.44 147 LEU B C 1
ATOM 2824 O O . LEU B 1 147 ? -17.031 20.281 3.969 1 95.44 147 LEU B O 1
ATOM 2828 N N . ALA B 1 148 ? -18.359 18.562 4.367 1 96.81 148 ALA B N 1
ATOM 2829 C CA . ALA B 1 148 ? -17.281 17.578 4.312 1 96.81 148 ALA B CA 1
ATOM 2830 C C . ALA B 1 148 ? -17.141 16.984 2.91 1 96.81 148 ALA B C 1
ATOM 2832 O O . ALA B 1 148 ? -16.391 16.031 2.703 1 96.81 148 ALA B O 1
ATOM 2833 N N . ARG B 1 149 ? -17.812 17.516 1.978 1 96.19 149 ARG B N 1
ATOM 2834 C CA . ARG B 1 149 ? -17.875 17 0.616 1 96.19 149 ARG B CA 1
ATOM 2835 C C . ARG B 1 149 ? -16.484 16.797 0.029 1 96.19 149 ARG B C 1
ATOM 2837 O O . ARG B 1 149 ? -16.219 15.766 -0.595 1 96.19 149 ARG B O 1
ATOM 2844 N N . PRO B 1 150 ? -15.547 17.719 0.196 1 94.94 150 PRO B N 1
ATOM 2845 C CA . PRO B 1 150 ? -14.211 17.484 -0.345 1 94.94 150 PRO B CA 1
ATOM 2846 C C . PRO B 1 150 ? -13.555 16.234 0.232 1 94.94 150 PRO B C 1
ATOM 2848 O O . PRO B 1 150 ? -12.844 15.516 -0.482 1 94.94 150 PRO B O 1
ATOM 2851 N N . GLY B 1 151 ? -13.82 16.016 1.515 1 96.69 151 GLY B N 1
ATOM 2852 C CA . GLY B 1 151 ? -13.312 14.797 2.127 1 96.69 151 GLY B CA 1
ATOM 2853 C C . GLY B 1 151 ? -13.891 13.539 1.517 1 96.69 151 GLY B C 1
ATOM 2854 O O . GLY B 1 151 ? -13.195 12.539 1.36 1 96.69 151 GLY B O 1
ATOM 2855 N N . PHE B 1 152 ? -15.172 13.586 1.163 1 98.06 152 PHE B N 1
ATOM 2856 C CA . PHE B 1 152 ? -15.836 12.445 0.541 1 98.06 152 PHE B CA 1
ATOM 2857 C C . PHE B 1 152 ? -15.273 12.188 -0.854 1 98.06 152 PHE B C 1
ATOM 2859 O O . PHE B 1 152 ? -15.102 11.039 -1.258 1 98.06 152 PHE B O 1
ATOM 2866 N N . VAL B 1 153 ? -15.031 13.227 -1.604 1 97.38 153 VAL B N 1
ATOM 2867 C CA . VAL B 1 153 ? -14.453 13.094 -2.938 1 97.38 153 VAL B CA 1
ATOM 2868 C C . VAL B 1 153 ? -13.07 12.461 -2.844 1 97.38 153 VAL B C 1
ATOM 2870 O O . VAL B 1 153 ? -12.75 11.531 -3.59 1 97.38 153 VAL B O 1
ATOM 2873 N N . THR B 1 154 ? -12.281 12.922 -1.919 1 96.69 154 THR B N 1
ATOM 2874 C CA . THR B 1 154 ? -10.953 12.359 -1.711 1 96.69 154 THR B CA 1
ATOM 2875 C C . THR B 1 154 ? -11.039 10.891 -1.317 1 96.69 154 THR B C 1
ATOM 2877 O O . THR B 1 154 ? -10.32 10.055 -1.869 1 96.69 154 THR B O 1
ATOM 2880 N N . ALA B 1 155 ? -11.898 10.609 -0.379 1 98.19 155 ALA B N 1
ATOM 2881 C CA . ALA B 1 155 ? -12.086 9.227 0.074 1 98.19 155 ALA B CA 1
ATOM 2882 C C . ALA B 1 155 ? -12.492 8.32 -1.081 1 98.19 155 ALA B C 1
ATOM 2884 O O . ALA B 1 155 ? -11.984 7.203 -1.21 1 98.19 155 ALA B O 1
ATOM 2885 N N . ALA B 1 156 ? -13.383 8.797 -1.881 1 98.31 156 ALA B N 1
ATOM 2886 C CA . ALA B 1 156 ? -13.867 8.008 -3.016 1 98.31 156 ALA B CA 1
ATOM 2887 C C . ALA B 1 156 ? -12.734 7.73 -4.008 1 98.31 156 ALA B C 1
ATOM 2889 O O . ALA B 1 156 ? -12.562 6.594 -4.453 1 98.31 156 ALA B O 1
ATOM 2890 N N . ILE B 1 157 ? -11.977 8.727 -4.34 1 97 157 ILE B N 1
ATOM 2891 C CA . ILE B 1 157 ? -10.906 8.609 -5.316 1 97 157 ILE B CA 1
ATOM 2892 C C . ILE B 1 157 ? -9.828 7.66 -4.789 1 97 157 ILE B C 1
ATOM 2894 O O . ILE B 1 157 ? -9.406 6.742 -5.496 1 97 157 ILE B O 1
ATOM 2898 N N . LEU B 1 158 ? -9.438 7.844 -3.576 1 96 158 LEU B N 1
ATOM 2899 C CA . LEU B 1 158 ? -8.359 7.043 -3.004 1 96 158 LEU B CA 1
ATOM 2900 C C . LEU B 1 158 ? -8.789 5.594 -2.828 1 96 158 LEU B C 1
ATOM 2902 O O . LEU B 1 158 ? -8.023 4.672 -3.117 1 96 158 LEU B O 1
ATOM 2906 N N . SER B 1 159 ? -10.039 5.395 -2.326 1 98.06 159 SER B N 1
ATOM 2907 C CA . SER B 1 159 ? -10.531 4.035 -2.135 1 98.06 159 SER B CA 1
ATOM 2908 C C . SER B 1 159 ? -10.664 3.303 -3.467 1 98.06 159 SER B C 1
ATOM 2910 O O . SER B 1 159 ? -10.289 2.135 -3.578 1 98.06 159 SER B O 1
ATOM 2912 N N . PHE B 1 160 ? -11.203 4.02 -4.434 1 98.06 160 PHE B N 1
ATOM 2913 C CA . PHE B 1 160 ? -11.367 3.432 -5.758 1 98.06 160 PHE B CA 1
ATOM 2914 C C . PHE B 1 160 ? -10.023 3.049 -6.355 1 98.06 160 PHE B C 1
ATOM 2916 O O . PHE B 1 160 ? -9.836 1.915 -6.805 1 98.06 160 PHE B O 1
ATOM 2923 N N . ALA B 1 161 ? -9.109 3.975 -6.355 1 96.38 161 ALA B N 1
ATOM 2924 C CA . ALA B 1 161 ? -7.781 3.748 -6.926 1 96.38 161 ALA B CA 1
ATOM 2925 C C . ALA B 1 161 ? -7.059 2.615 -6.203 1 96.38 161 ALA B C 1
ATOM 2927 O O . ALA B 1 161 ? -6.422 1.771 -6.836 1 96.38 161 ALA B O 1
ATOM 2928 N N . HIS B 1 162 ? -7.125 2.629 -4.926 1 96.5 162 HIS B N 1
ATOM 2929 C CA . HIS B 1 162 ? -6.477 1.592 -4.133 1 96.5 162 HIS B CA 1
ATOM 2930 C C . HIS B 1 162 ? -7.039 0.214 -4.457 1 96.5 162 HIS B C 1
ATOM 2932 O O . HIS B 1 162 ? -6.293 -0.76 -4.566 1 96.5 162 HIS B O 1
ATOM 2938 N N . THR B 1 163 ? -8.32 0.094 -4.605 1 97.88 163 THR B N 1
ATOM 2939 C CA . THR B 1 163 ? -8.977 -1.171 -4.91 1 97.88 163 THR B CA 1
ATOM 2940 C C . THR B 1 163 ? -8.609 -1.65 -6.309 1 97.88 163 THR B C 1
ATOM 2942 O O . THR B 1 163 ? -8.398 -2.846 -6.527 1 97.88 163 THR B O 1
ATOM 2945 N N . VAL B 1 164 ? -8.469 -0.734 -7.199 1 97.31 164 VAL B N 1
ATOM 2946 C CA . VAL B 1 164 ? -8.094 -1.064 -8.57 1 97.31 164 VAL B CA 1
ATOM 2947 C C . VAL B 1 164 ? -6.719 -1.723 -8.586 1 97.31 164 VAL B C 1
ATOM 2949 O O . VAL B 1 164 ? -6.465 -2.627 -9.391 1 97.31 164 VAL B O 1
ATOM 2952 N N . GLY B 1 165 ? -5.887 -1.322 -7.738 1 95.88 165 GLY B N 1
ATOM 2953 C CA . GLY B 1 165 ? -4.512 -1.789 -7.766 1 95.88 165 GLY B CA 1
ATOM 2954 C C . GLY B 1 165 ? -4.266 -2.973 -6.852 1 95.88 165 GLY B C 1
ATOM 2955 O O . GLY B 1 165 ? -3.139 -3.465 -6.75 1 95.88 165 GLY B O 1
ATOM 2956 N N . GLU B 1 166 ? -5.277 -3.463 -6.246 1 95.12 166 GLU B N 1
ATOM 2957 C CA . GLU B 1 166 ? -5.125 -4.543 -5.277 1 95.12 166 GLU B CA 1
ATOM 2958 C C . GLU B 1 166 ? -4.762 -5.855 -5.965 1 95.12 166 GLU B C 1
ATOM 2960 O O . GLU B 1 166 ? -5.355 -6.215 -6.984 1 95.12 166 GLU B O 1
ATOM 2965 N N . PHE B 1 167 ? -3.77 -6.562 -5.434 1 97.19 167 PHE B N 1
ATOM 2966 C CA . PHE B 1 167 ? -3.309 -7.809 -6.035 1 97.19 167 PHE B CA 1
ATOM 2967 C C . PHE B 1 167 ? -3.26 -8.922 -5.004 1 97.19 167 PHE B C 1
ATOM 2969 O O . PHE B 1 167 ? -3.943 -9.938 -5.145 1 97.19 167 PHE B O 1
ATOM 2976 N N . GLY B 1 168 ? -2.637 -8.719 -3.887 1 95.88 168 GLY B N 1
ATOM 2977 C CA . GLY B 1 168 ? -2.348 -9.781 -2.941 1 95.88 168 GLY B CA 1
ATOM 2978 C C . GLY B 1 168 ? -3.592 -10.367 -2.299 1 95.88 168 GLY B C 1
ATOM 2979 O O . GLY B 1 168 ? -3.797 -11.586 -2.32 1 95.88 168 GLY B O 1
ATOM 2980 N N . VAL B 1 169 ? -4.402 -9.523 -1.776 1 97 169 VAL B N 1
ATOM 2981 C CA . VAL B 1 169 ? -5.621 -9.961 -1.107 1 97 169 VAL B CA 1
ATOM 2982 C C . VAL B 1 169 ? -6.551 -10.641 -2.115 1 97 169 VAL B C 1
ATOM 2984 O O . VAL B 1 169 ? -7.152 -11.672 -1.82 1 97 169 VAL B O 1
ATOM 2987 N N . VAL B 1 170 ? -6.574 -10.102 -3.295 1 96.69 170 VAL B N 1
ATOM 2988 C CA . VAL B 1 170 ? -7.477 -10.602 -4.328 1 96.69 170 VAL B CA 1
ATOM 2989 C C . VAL B 1 170 ? -7.02 -11.984 -4.785 1 96.69 170 VAL B C 1
ATOM 2991 O O . VAL B 1 170 ? -7.84 -12.891 -4.953 1 96.69 170 VAL B O 1
ATOM 2994 N N . LEU B 1 171 ? -5.785 -12.102 -4.973 1 96.12 171 LEU B N 1
ATOM 2995 C CA . LEU B 1 171 ? -5.27 -13.398 -5.402 1 96.12 171 LEU B CA 1
ATOM 2996 C C . LEU B 1 171 ? -5.492 -14.453 -4.324 1 96.12 171 LEU B C 1
ATOM 2998 O O . LEU B 1 171 ? -5.895 -15.578 -4.629 1 96.12 171 LEU B O 1
ATOM 3002 N N . MET B 1 172 ? -5.289 -14.078 -3.084 1 96 172 MET B N 1
ATOM 3003 C CA . MET B 1 172 ? -5.395 -15 -1.957 1 96 172 MET B CA 1
ATOM 3004 C C . MET B 1 172 ? -6.844 -15.43 -1.734 1 96 172 MET B C 1
ATOM 3006 O O . MET B 1 172 ? -7.121 -16.609 -1.531 1 96 172 MET B O 1
ATOM 3010 N N . LEU B 1 173 ? -7.773 -14.562 -1.852 1 95.5 173 LEU B N 1
ATOM 3011 C CA . LEU B 1 173 ? -9.172 -14.805 -1.521 1 95.5 173 LEU B CA 1
ATOM 3012 C C . LEU B 1 173 ? -9.945 -15.297 -2.742 1 95.5 173 LEU B C 1
ATOM 3014 O O . LEU B 1 173 ? -10.891 -16.078 -2.613 1 95.5 173 LEU B O 1
ATOM 3018 N N . GLY B 1 174 ? -9.625 -14.719 -3.805 1 94.62 174 GLY B N 1
ATOM 3019 C CA . GLY B 1 174 ? -10.43 -14.953 -4.992 1 94.62 174 GLY B CA 1
ATOM 3020 C C . GLY B 1 174 ? -9.875 -16.047 -5.891 1 94.62 174 GLY B C 1
ATOM 3021 O O . GLY B 1 174 ? -10.594 -16.609 -6.715 1 94.62 174 GLY B O 1
ATOM 3022 N N . GLY B 1 175 ? -8.68 -16.188 -5.695 1 91 175 GLY B N 1
ATOM 3023 C CA . GLY B 1 175 ? -8.031 -17.047 -6.68 1 91 175 GLY B CA 1
ATOM 3024 C C . GLY B 1 175 ? -7.93 -16.391 -8.055 1 91 175 GLY B C 1
ATOM 3025 O O . GLY B 1 175 ? -7.684 -15.195 -8.164 1 91 175 GLY B O 1
ATOM 3026 N N . ASN B 1 176 ? -7.859 -16.938 -9.109 1 92.88 176 ASN B N 1
ATOM 3027 C CA . ASN B 1 176 ? -7.645 -16.516 -10.484 1 92.88 176 ASN B CA 1
ATOM 3028 C C . ASN B 1 176 ? -8.688 -17.094 -11.43 1 92.88 176 ASN B C 1
ATOM 3030 O O . ASN B 1 176 ? -8.344 -17.719 -12.438 1 92.88 176 ASN B O 1
ATOM 3034 N N . ILE B 1 177 ? -9.984 -16.812 -11.031 1 95.88 177 ILE B N 1
ATOM 3035 C CA . ILE B 1 177 ? -11.078 -17.406 -11.797 1 95.88 177 ILE B CA 1
ATOM 3036 C C . ILE B 1 177 ? -11.594 -16.406 -12.82 1 95.88 177 ILE B C 1
ATOM 3038 O O . ILE B 1 177 ? -12.164 -15.367 -12.453 1 95.88 177 ILE B O 1
ATOM 3042 N N . PRO B 1 178 ? -11.461 -16.719 -14.07 1 95.38 178 PRO B N 1
ATOM 3043 C CA . PRO B 1 178 ? -11.883 -15.789 -15.125 1 95.38 178 PRO B CA 1
ATOM 3044 C C . PRO B 1 178 ? -13.359 -15.414 -15.023 1 95.38 178 PRO B C 1
ATOM 3046 O O . PRO B 1 178 ? -14.211 -16.281 -14.828 1 95.38 178 PRO B O 1
ATOM 3049 N N . GLY B 1 179 ? -13.617 -14.117 -15.062 1 95.12 179 GLY B N 1
ATOM 3050 C CA . GLY B 1 179 ? -14.984 -13.617 -15.07 1 95.12 179 GLY B CA 1
ATOM 3051 C C . GLY B 1 179 ? -15.609 -13.547 -13.695 1 95.12 179 GLY B C 1
ATOM 3052 O O . GLY B 1 179 ? -16.703 -13.008 -13.523 1 95.12 179 GLY B O 1
ATOM 3053 N N . VAL B 1 180 ? -14.898 -14.062 -12.711 1 96.5 180 VAL B N 1
ATOM 3054 C CA . VAL B 1 180 ? -15.492 -14.125 -11.375 1 96.5 180 VAL B CA 1
ATOM 3055 C C . VAL B 1 180 ? -14.609 -13.367 -10.383 1 96.5 180 VAL B C 1
ATOM 3057 O O . VAL B 1 180 ? -15.07 -12.445 -9.719 1 96.5 180 VAL B O 1
ATOM 3060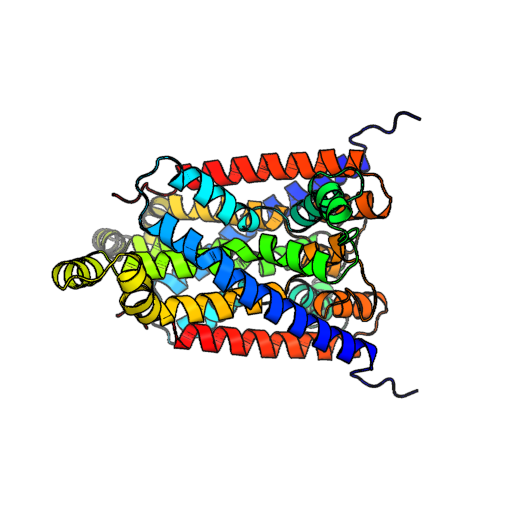 N N . THR B 1 181 ? -13.32 -13.742 -10.336 1 97.56 181 THR B N 1
ATOM 3061 C CA . THR B 1 181 ? -12.461 -13.125 -9.328 1 97.56 181 THR B CA 1
ATOM 3062 C C . THR B 1 181 ? -11.164 -12.625 -9.961 1 97.56 181 THR B C 1
ATOM 3064 O O . THR B 1 181 ? -10.336 -12.016 -9.281 1 97.56 181 THR B O 1
ATOM 3067 N N . ARG B 1 182 ? -10.93 -12.812 -11.242 1 98.25 182 ARG B N 1
ATOM 3068 C CA . ARG B 1 182 ? -9.695 -12.383 -11.898 1 98.25 182 ARG B CA 1
ATOM 3069 C C . ARG B 1 182 ? -9.781 -10.922 -12.312 1 98.25 182 ARG B C 1
ATOM 3071 O O . ARG B 1 182 ? -10.312 -10.602 -13.383 1 98.25 182 ARG B O 1
ATOM 3078 N N . VAL B 1 183 ? -9.18 -10.102 -11.523 1 98.12 183 VAL B N 1
ATOM 3079 C CA . VAL B 1 183 ? -9.133 -8.672 -11.812 1 98.12 183 VAL B CA 1
ATOM 3080 C C . VAL B 1 183 ? -7.91 -8.352 -12.664 1 98.12 183 VAL B C 1
ATOM 3082 O O . VAL B 1 183 ? -7.113 -9.242 -12.977 1 98.12 183 VAL B O 1
ATOM 3085 N N . VAL B 1 184 ? -7.766 -7.129 -13.031 1 98 184 VAL B N 1
ATOM 3086 C CA . VAL B 1 184 ? -6.762 -6.711 -14.008 1 98 184 VAL B CA 1
ATOM 3087 C C . VAL B 1 184 ? -5.363 -6.973 -13.453 1 98 184 VAL B C 1
ATOM 3089 O O . VAL B 1 184 ? -4.48 -7.441 -14.172 1 98 184 VAL B O 1
ATOM 3092 N N . SER B 1 185 ? -5.125 -6.645 -12.156 1 97.38 185 SER B N 1
ATOM 3093 C CA . SER B 1 185 ? -3.812 -6.848 -11.555 1 97.38 185 SER B CA 1
ATOM 3094 C C . SER B 1 185 ? -3.393 -8.312 -11.617 1 97.38 185 SER B C 1
ATOM 3096 O O . SER B 1 185 ? -2.227 -8.617 -11.875 1 97.38 185 SER B O 1
ATOM 3098 N N . VAL B 1 186 ? -4.328 -9.242 -11.461 1 97.44 186 VAL B N 1
ATOM 3099 C CA . VAL B 1 186 ? -4.066 -10.68 -11.531 1 97.44 186 VAL B CA 1
ATOM 3100 C C . VAL B 1 186 ? -3.871 -11.102 -12.984 1 97.44 186 VAL B C 1
ATOM 3102 O O . VAL B 1 186 ? -3.004 -11.922 -13.289 1 97.44 186 VAL B O 1
ATOM 3105 N N . GLN B 1 187 ? -4.672 -10.516 -13.867 1 97.88 187 GLN B N 1
ATOM 3106 C CA . GLN B 1 187 ? -4.559 -10.828 -15.289 1 97.88 187 GLN B CA 1
ATOM 3107 C C . GLN B 1 187 ? -3.193 -10.43 -15.836 1 97.88 187 GLN B C 1
ATOM 3109 O O . GLN B 1 187 ? -2.627 -11.125 -16.688 1 97.88 187 GLN B O 1
ATOM 3114 N N . ILE B 1 188 ? -2.668 -9.305 -15.438 1 97.44 188 ILE B N 1
ATOM 3115 C CA . ILE B 1 188 ? -1.33 -8.883 -15.836 1 97.44 188 ILE B CA 1
ATOM 3116 C C . ILE B 1 188 ? -0.309 -9.93 -15.406 1 97.44 188 ILE B C 1
ATOM 3118 O O . ILE B 1 188 ? 0.558 -10.328 -16.188 1 97.44 188 ILE B O 1
ATOM 3122 N N . TYR B 1 189 ? -0.444 -10.328 -14.211 1 96.69 189 TYR B N 1
ATOM 3123 C CA . TYR B 1 189 ? 0.443 -11.367 -13.695 1 96.69 189 TYR B CA 1
ATOM 3124 C C . TYR B 1 189 ? 0.35 -12.633 -14.547 1 96.69 189 TYR B C 1
ATOM 3126 O O . TYR B 1 189 ? 1.371 -13.234 -14.883 1 96.69 189 TYR B O 1
ATOM 3134 N N . ASP B 1 190 ? -0.81 -13.023 -14.922 1 96.56 190 ASP B N 1
ATOM 3135 C CA . ASP B 1 190 ? -1.027 -14.211 -15.734 1 96.56 190 ASP B CA 1
ATOM 3136 C C . ASP B 1 190 ? -0.359 -14.07 -17.109 1 96.56 190 ASP B C 1
ATOM 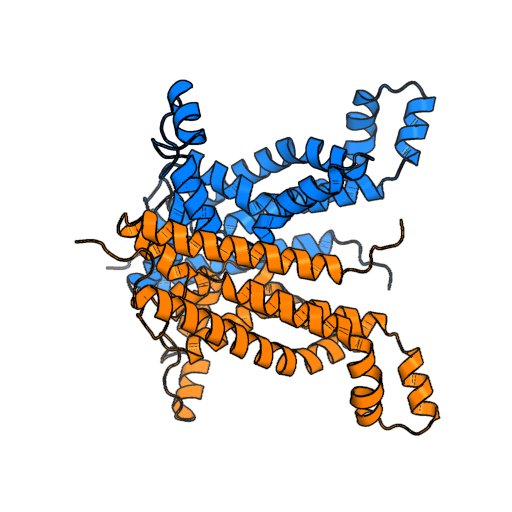3138 O O . ASP B 1 190 ? 0.263 -15.016 -17.594 1 96.56 190 ASP B O 1
ATOM 3142 N N . HIS B 1 191 ? -0.576 -12.938 -17.719 1 96.56 191 HIS B N 1
ATOM 3143 C CA . HIS B 1 191 ? 0.049 -12.703 -19.016 1 96.56 191 HIS B CA 1
ATOM 3144 C C . HIS B 1 191 ? 1.565 -12.836 -18.922 1 96.56 191 HIS B C 1
ATOM 3146 O O . HIS B 1 191 ? 2.195 -13.406 -19.828 1 96.56 191 HIS B O 1
ATOM 3152 N N . VAL B 1 192 ? 2.156 -12.32 -17.875 1 95.12 192 VAL B N 1
ATOM 3153 C CA . VAL B 1 192 ? 3.605 -12.352 -17.703 1 95.12 192 VAL B CA 1
ATOM 3154 C C . VAL B 1 192 ? 4.07 -13.797 -17.516 1 95.12 192 VAL B C 1
ATOM 3156 O O . VAL B 1 192 ? 5.062 -14.219 -18.109 1 95.12 192 VAL B O 1
ATOM 3159 N N . GLU B 1 193 ? 3.33 -14.555 -16.688 1 93.38 193 GLU B N 1
ATOM 3160 C CA . GLU B 1 193 ? 3.658 -15.961 -16.469 1 93.38 193 GLU B CA 1
ATOM 3161 C C . GLU B 1 193 ? 3.574 -16.766 -17.766 1 93.38 193 GLU B C 1
ATOM 3163 O O . GLU B 1 193 ? 4.336 -17.703 -17.953 1 93.38 193 GLU B O 1
ATOM 3168 N N . ALA B 1 194 ? 2.717 -16.375 -18.656 1 94.94 194 ALA B N 1
ATOM 3169 C CA . ALA B 1 194 ? 2.512 -17.047 -19.938 1 94.94 194 ALA B CA 1
ATOM 3170 C C . ALA B 1 194 ? 3.422 -16.469 -21.016 1 94.94 194 ALA B C 1
ATOM 3172 O O . ALA B 1 194 ? 3.311 -16.828 -22.188 1 94.94 194 ALA B O 1
ATOM 3173 N N . LEU B 1 195 ? 4.203 -15.445 -20.625 1 93.31 195 LEU B N 1
ATOM 3174 C CA . LEU B 1 195 ? 5.164 -14.797 -21.5 1 93.31 195 LEU B CA 1
ATOM 3175 C C . LEU B 1 195 ? 4.449 -14.008 -22.594 1 93.31 195 LEU B C 1
ATOM 3177 O O . LEU B 1 195 ? 4.961 -13.875 -23.719 1 93.31 195 LEU B O 1
ATOM 3181 N N . GLU B 1 196 ? 3.23 -13.617 -22.312 1 95.19 196 GLU B N 1
ATOM 3182 C CA . GLU B 1 196 ? 2.463 -12.742 -23.188 1 95.19 196 GLU B CA 1
ATOM 3183 C C . GLU B 1 196 ? 2.682 -11.273 -22.844 1 95.19 196 GLU B C 1
ATOM 3185 O O . GLU B 1 196 ? 1.753 -10.594 -22.406 1 95.19 196 GLU B O 1
ATOM 3190 N N . TYR B 1 197 ? 3.785 -10.742 -23.188 1 94.44 197 TYR B N 1
ATOM 3191 C CA . TYR B 1 197 ? 4.23 -9.445 -22.703 1 94.44 197 TYR B CA 1
ATOM 3192 C C . TYR B 1 197 ? 3.49 -8.312 -23.406 1 94.44 197 TYR B C 1
ATOM 3194 O O . TYR B 1 197 ? 3.256 -7.254 -22.812 1 94.44 197 TYR B O 1
ATOM 3202 N N . ALA B 1 198 ? 3.146 -8.562 -24.641 1 95.06 198 ALA B N 1
ATOM 3203 C CA . ALA B 1 198 ? 2.402 -7.531 -25.359 1 95.06 198 ALA B CA 1
ATOM 3204 C C . ALA B 1 198 ? 1.051 -7.27 -24.703 1 95.06 198 ALA B C 1
ATOM 3206 O O . ALA B 1 198 ? 0.667 -6.113 -24.5 1 95.06 198 ALA B O 1
ATOM 3207 N N . GLN B 1 199 ? 0.367 -8.352 -24.391 1 95.69 199 GLN B N 1
ATOM 3208 C CA . GLN B 1 199 ? -0.92 -8.234 -23.719 1 95.69 199 GLN B CA 1
ATOM 3209 C C . GLN B 1 199 ? -0.757 -7.605 -22.328 1 95.69 199 GLN B C 1
ATOM 3211 O O . GLN B 1 199 ? -1.558 -6.762 -21.938 1 95.69 199 GLN B O 1
ATOM 3216 N N . ALA B 1 200 ? 0.291 -8.047 -21.609 1 96.81 200 ALA B N 1
ATOM 3217 C CA . ALA B 1 200 ? 0.582 -7.457 -20.297 1 96.81 200 ALA B CA 1
ATOM 3218 C C . ALA B 1 200 ? 0.836 -5.957 -20.406 1 96.81 200 ALA B C 1
ATOM 3220 O O . ALA B 1 200 ? 0.389 -5.18 -19.562 1 96.81 200 ALA B O 1
ATOM 3221 N N . HIS B 1 201 ? 1.504 -5.551 -21.484 1 95.88 201 HIS B N 1
ATOM 3222 C CA . HIS B 1 201 ? 1.851 -4.148 -21.703 1 95.88 201 HIS B CA 1
ATOM 3223 C C . HIS B 1 201 ? 0.602 -3.293 -21.875 1 95.88 201 HIS B C 1
ATOM 3225 O O . HIS B 1 201 ? 0.507 -2.203 -21.297 1 95.88 201 HIS B O 1
ATOM 3231 N N . TRP B 1 202 ? -0.288 -3.754 -22.547 1 95.81 202 TRP B N 1
ATOM 3232 C CA . TRP B 1 202 ? -1.493 -2.973 -22.812 1 95.81 202 TRP B CA 1
ATOM 3233 C C . TRP B 1 202 ? -2.326 -2.816 -21.547 1 95.81 202 TRP B C 1
ATOM 3235 O O . TRP B 1 202 ? -2.834 -1.729 -21.266 1 95.81 202 TRP B O 1
ATOM 3245 N N . LEU B 1 203 ? -2.512 -3.869 -20.797 1 96.81 203 LEU B N 1
ATOM 3246 C CA . LEU B 1 203 ? -3.252 -3.773 -19.531 1 96.81 203 LEU B CA 1
ATOM 3247 C C . LEU B 1 203 ? -2.514 -2.896 -18.531 1 96.81 203 LEU B C 1
ATOM 3249 O O . LEU B 1 203 ? -3.115 -2.023 -17.906 1 96.81 203 LEU B O 1
ATOM 3253 N N . ALA B 1 204 ? -1.226 -3.127 -18.422 1 97.5 204 ALA B N 1
ATOM 3254 C CA . ALA B 1 204 ? -0.414 -2.342 -17.5 1 97.5 204 ALA B CA 1
ATOM 3255 C C . ALA B 1 204 ? -0.371 -0.875 -17.906 1 97.5 204 ALA B C 1
ATOM 3257 O O . ALA B 1 204 ? -0.424 0.019 -17.062 1 97.5 204 ALA B O 1
ATOM 3258 N N . GLY B 1 205 ? -0.208 -0.663 -19.219 1 96.56 205 GLY B N 1
ATOM 3259 C CA . GLY B 1 205 ? -0.26 0.702 -19.719 1 96.56 205 GLY B CA 1
ATOM 3260 C C . GLY B 1 205 ? -1.559 1.411 -19.375 1 96.56 205 GLY B C 1
ATOM 3261 O O . GLY B 1 205 ? -1.553 2.592 -19.016 1 96.56 205 GLY B O 1
ATOM 3262 N N . GLY B 1 206 ? -2.662 0.69 -19.516 1 95.94 206 GLY B N 1
ATOM 3263 C CA . GLY B 1 206 ? -3.945 1.232 -19.109 1 95.94 206 GLY B CA 1
ATOM 3264 C C . GLY B 1 206 ? -3.986 1.596 -17.625 1 95.94 206 GLY B C 1
ATOM 3265 O O . GLY B 1 206 ? -4.527 2.639 -17.25 1 95.94 206 GLY B O 1
ATOM 3266 N N . MET B 1 207 ? -3.422 0.76 -16.812 1 95.31 207 MET B N 1
ATOM 3267 C CA . MET B 1 207 ? -3.371 1.023 -15.383 1 95.31 207 MET B CA 1
ATOM 3268 C C . MET B 1 207 ? -2.508 2.244 -15.086 1 95.31 207 MET B C 1
ATOM 3270 O O . MET B 1 207 ? -2.814 3.021 -14.18 1 95.31 207 MET B O 1
ATOM 3274 N N . VAL B 1 208 ? -1.421 2.42 -15.82 1 94.81 208 VAL B N 1
ATOM 3275 C CA . VAL B 1 208 ? -0.565 3.59 -15.648 1 94.81 208 VAL B CA 1
ATOM 3276 C C . VAL B 1 208 ? -1.342 4.855 -16 1 94.81 208 VAL B C 1
ATOM 3278 O O . VAL B 1 208 ? -1.311 5.84 -15.258 1 94.81 208 VAL B O 1
ATOM 3281 N N . ALA B 1 209 ? -2.02 4.824 -17.109 1 95.31 209 ALA B N 1
ATOM 3282 C CA . ALA B 1 209 ? -2.857 5.957 -17.5 1 95.31 209 ALA B CA 1
ATOM 3283 C C . ALA B 1 209 ? -3.893 6.266 -16.422 1 95.31 209 ALA B C 1
ATOM 3285 O O . ALA B 1 209 ? -4.102 7.43 -16.062 1 95.31 209 ALA B O 1
ATOM 3286 N N . PHE B 1 210 ? -4.48 5.215 -15.906 1 93.5 210 PHE B N 1
ATOM 3287 C CA . PHE B 1 210 ? -5.449 5.367 -14.82 1 93.5 210 PHE B CA 1
ATOM 3288 C C . PHE B 1 210 ? -4.805 6.023 -13.609 1 93.5 210 PHE B C 1
ATOM 3290 O O . PHE B 1 210 ? -5.363 6.961 -13.031 1 93.5 210 PHE B O 1
ATOM 3297 N N . SER B 1 211 ? -3.635 5.527 -13.195 1 91.25 211 SER B N 1
ATOM 3298 C CA . SER B 1 211 ? -2.936 6.078 -12.039 1 91.25 211 SER B CA 1
ATOM 3299 C C . SER B 1 211 ? -2.613 7.559 -12.234 1 91.25 211 SER B C 1
ATOM 3301 O O . SER B 1 211 ? -2.711 8.352 -11.297 1 91.25 211 SER B O 1
ATOM 3303 N N . PHE B 1 212 ? -2.273 7.945 -13.406 1 90.94 212 PHE B N 1
ATOM 3304 C CA . PHE B 1 212 ? -1.982 9.336 -13.727 1 90.94 212 PHE B CA 1
ATOM 3305 C C . PHE B 1 212 ? -3.227 10.203 -13.562 1 90.94 212 PHE B C 1
ATOM 3307 O O . PHE B 1 212 ? -3.158 11.297 -12.992 1 90.94 212 PHE B O 1
ATOM 3314 N N . ILE B 1 213 ? -4.273 9.75 -14.039 1 93.06 213 ILE B N 1
ATOM 3315 C CA . ILE B 1 213 ? -5.527 10.484 -13.914 1 93.06 213 ILE B CA 1
ATOM 3316 C C . ILE B 1 213 ? -5.879 10.656 -12.438 1 93.06 213 ILE B C 1
ATOM 3318 O O . ILE B 1 213 ? -6.273 11.742 -12.016 1 93.06 213 ILE B O 1
ATOM 3322 N N . VAL B 1 214 ? -5.742 9.594 -11.711 1 90.75 214 VAL B N 1
ATOM 3323 C CA . VAL B 1 214 ? -6.031 9.625 -10.281 1 90.75 214 VAL B CA 1
ATOM 3324 C C . VAL B 1 214 ? -5.129 10.648 -9.594 1 90.75 214 VAL B C 1
ATOM 3326 O O . VAL B 1 214 ? -5.598 11.445 -8.781 1 90.75 214 VAL B O 1
ATOM 3329 N N . LEU B 1 215 ? -3.85 10.633 -9.898 1 87.5 215 LEU B N 1
ATOM 3330 C CA . LEU B 1 215 ? -2.908 11.594 -9.32 1 87.5 215 LEU B CA 1
ATOM 3331 C C . LEU B 1 215 ? -3.305 13.023 -9.664 1 87.5 215 LEU B C 1
ATOM 3333 O O . LEU B 1 215 ? -3.236 13.914 -8.812 1 87.5 215 LEU B O 1
ATOM 3337 N N . MET B 1 216 ? -3.688 13.258 -10.844 1 89.94 216 MET B N 1
ATOM 3338 C CA . MET B 1 216 ? -4.102 14.586 -11.281 1 89.94 216 MET B CA 1
ATOM 3339 C C . MET B 1 216 ? -5.348 15.047 -10.531 1 89.94 216 MET B C 1
ATOM 3341 O O . MET B 1 216 ? -5.434 16.203 -10.117 1 89.94 216 MET B O 1
ATOM 3345 N N . LEU B 1 217 ? -6.215 14.18 -10.352 1 89.75 217 LEU B N 1
ATOM 3346 C CA . LEU B 1 217 ? -7.43 14.5 -9.609 1 89.75 217 LEU B CA 1
ATOM 3347 C C . LEU B 1 217 ? -7.102 14.844 -8.156 1 89.75 217 LEU B C 1
ATOM 3349 O O . LEU B 1 217 ? -7.625 15.82 -7.617 1 89.75 217 LEU B O 1
ATOM 3353 N N . LEU B 1 218 ? -6.277 14.102 -7.609 1 86.38 218 LEU B N 1
ATOM 3354 C CA . LEU B 1 218 ? -5.891 14.344 -6.227 1 86.38 218 LEU B CA 1
ATOM 3355 C C . LEU B 1 218 ? -5.164 15.68 -6.086 1 86.38 218 LEU B C 1
ATOM 3357 O O . LEU B 1 218 ? -5.395 16.422 -5.129 1 86.38 218 LEU B O 1
ATOM 3361 N N . HIS B 1 219 ? -4.359 15.992 -6.992 1 82.94 219 HIS B N 1
ATOM 3362 C CA . HIS B 1 219 ? -3.617 17.25 -6.973 1 82.94 219 HIS B CA 1
ATOM 3363 C C . HIS B 1 219 ? -4.551 18.438 -7.137 1 82.94 219 HIS B C 1
ATOM 3365 O O . HIS B 1 219 ? -4.336 19.484 -6.527 1 82.94 219 HIS B O 1
ATOM 3371 N N . TRP B 1 220 ? -5.492 18.219 -7.922 1 84 220 TRP B N 1
ATOM 3372 C CA . TRP B 1 220 ? -6.438 19.297 -8.172 1 84 220 TRP B CA 1
ATOM 3373 C C . TRP B 1 220 ? -7.293 19.578 -6.941 1 84 220 TRP B C 1
ATOM 3375 O O . TRP B 1 220 ? -7.723 20.703 -6.715 1 84 220 TRP B O 1
ATOM 3385 N N . LEU B 1 221 ? -7.496 18.594 -6.125 1 82.38 221 LEU B N 1
ATOM 3386 C CA . LEU B 1 221 ? -8.352 18.719 -4.949 1 82.38 221 LEU B CA 1
ATOM 3387 C C . LEU B 1 221 ? -7.562 19.234 -3.75 1 82.38 221 LEU B C 1
ATOM 3389 O O . LEU B 1 221 ? -8.141 19.75 -2.799 1 82.38 221 LEU B O 1
ATOM 3393 N N . GLN B 1 222 ? -6.344 18.766 -3.629 1 70.56 222 GLN B N 1
ATOM 3394 C CA . GLN B 1 222 ? -5.539 19.219 -2.498 1 70.56 222 GLN B CA 1
ATOM 3395 C C . GLN B 1 222 ? -5.312 20.734 -2.555 1 70.56 222 GLN B C 1
ATOM 3397 O O . GLN B 1 222 ? -4.941 21.266 -3.6 1 70.56 222 GLN B O 1
ATOM 3402 N N . PRO B 1 223 ? -6.039 21.359 -1.524 1 56.06 223 PRO B N 1
ATOM 3403 C CA . PRO B 1 223 ? -5.828 22.812 -1.479 1 56.06 223 PRO B CA 1
ATOM 3404 C C . PRO B 1 223 ? -4.352 23.188 -1.515 1 56.06 223 PRO B C 1
ATOM 3406 O O . PRO B 1 223 ? -3.508 22.453 -1.001 1 56.06 223 PRO B O 1
ATOM 3409 N N . ARG B 1 224 ? -3.803 23.766 -2.67 1 50.47 224 ARG B N 1
ATOM 3410 C CA . ARG B 1 224 ? -2.479 24.375 -2.697 1 50.47 224 ARG B CA 1
ATOM 3411 C C . ARG B 1 224 ? -2.107 24.938 -1.33 1 50.47 224 ARG B C 1
ATOM 3413 O O . ARG B 1 224 ? -2.76 25.859 -0.835 1 50.47 224 ARG B O 1
ATOM 3420 N N . GLY B 1 225 ? -2.041 24.109 -0.323 1 40.5 225 GLY B N 1
ATOM 3421 C CA . GLY B 1 225 ? -1.599 24.891 0.825 1 40.5 225 GLY B CA 1
ATOM 3422 C C . GLY B 1 225 ? -0.741 26.078 0.445 1 40.5 225 GLY B C 1
ATOM 3423 O O . GLY B 1 225 ? -0.096 26.078 -0.605 1 40.5 225 GLY B O 1
ATOM 3424 N N . GLY B 1 226 ? -1.204 27.234 0.962 1 35.66 226 GLY B N 1
ATOM 3425 C CA . GLY B 1 226 ? -0.583 28.547 0.9 1 35.66 226 GLY B CA 1
ATOM 3426 C C . GLY B 1 226 ? 0.926 28.5 1.048 1 35.66 226 GLY B C 1
ATOM 3427 O O . GLY B 1 226 ? 1.441 28.062 2.076 1 35.66 226 GLY B O 1
ATOM 3428 N N . ARG B 1 227 ? 1.788 28.094 0.181 1 30.22 227 ARG B N 1
ATOM 3429 C CA . ARG B 1 227 ? 3 28.906 0.27 1 30.22 227 ARG B CA 1
ATOM 3430 C C . ARG B 1 227 ? 2.666 30.391 0.329 1 30.22 227 ARG B C 1
ATOM 3432 O O . ARG B 1 227 ? 1.757 30.859 -0.361 1 30.22 227 ARG B O 1
#

Nearest PDB structures (foldseek):
  2onk-assembly2_I  TM=9.177E-01  e=4.254E-11  Archaeoglobus fulgidus
  3d31-assembly1_C  TM=9.415E-01  e=3.794E-10  unclassified
  7cad-assembly1_A  TM=8.284E-01  e=5.978E-08  Mycolicibacterium smegmatis MC2 155
  8ja7-assembly1_A  TM=8.280E-01  e=7.508E-08  Mycobacterium tuberculosis H37Rv
  8zx1-assembly1_B  TM=7.962E-01  e=2.347E-07  Escherichia coli